Protein AF-S4RAC6-F1 (afdb_monomer)

Mean predicted aligned error: 22.54 Å

Sequence (474 aa):
MHAAAARTERPGIPGAWIRDGQSLQAQINALEKEKRIQFYSKKSELKHDLGVLEEYELKLLNDRKSEELKLQQQLNKLKTSVLLFQKELKDVAQNSEFVNKLKGTMEEVERTISLFKEQQRELYEHLMKDEKMTSQEIGALEKKIESWSQGSLSNPRITKSALAAKVPLSKTIEDDLPAEVVAFEKFLQQSGGRQGGWDDYDHQNFLKVRTRHKGNLLFIEEALNYLPGRTREDVEQHETWYKEFLDLEDEKKEAISRWKLCRERERAEKLAKQEKSSEGQEAEKKDQEEAWLQKLKQEQIQKREKINAWKAQQEKARADEEKRRQHEEEERARYRERETQRQAELRVLAREHARRKRQLKEQQRRDEELREQAEREDKACLAAQEIQRFQERDQEKVESKLLEKKAKEQEDIERDRRLAKLKQQVEVHVERDPSRLLKLTKGWLERTKHIGPSGGGPLLKIPHRAVPDWRQGL

Secondary structure (DSSP, 8-state):
-------------HHHHHHHHHHHHHHHHHHHHHHHHHHHSTT-TTTTTTHHHHHHHHHHHHHHHHHHHHHHHHHHHHHHHHHHHHHHTTS----HHHHHHHHHHHHHHHHHHHHHHHHHHHHHHHHHHHHHHHHHHHHHHHHHHHHHHHHTS--------S-------SSTTTTSS-HHHHHHHHHHHHTTTTTTT--HHHHHHHHHHHHHHTT-TTHHHHHHHHSTT--HHHHHHHHHHHHHHHHHHHHHHHHHHHHHHHHHHHHHHHHHHHHHHHHHHHHHHHHHHHHHHHHHHHHHHHHHHHHHHHHHHHHHHHHHHHHHHHHHHHHHHHHHHHHHHHHHHHHHHHHHHHHHHHHHHHHHHHHHHHHHHHHHHHHHHHHHHHHHHHHHHHHHHHHHHHHHHHHHHHHHHHHHHHHHHHHHH--------GGGGGSPPHHHHHHSS----S--------PPPPPPGGGTT-

Foldseek 3Di:
DDDPDPDDDDPDDPVVVVVVVVVVVVVVVVVVVVCCCVQVPPPDPCVVVCVVVVVVVVVVVVVVVVVVVVVVVLVVVLVVLVVVLVVLVVVDDVDPVSVVVSVVSVVVSVVSVVVVVVVVVVVVVVVVVVVVVVVVVVVVVVVVVVVVVVVVVDDCPPDPPPDPDDDPPPPVVVVLAPPLLVVLVVLQVVQVHPQSVDDPQLSVLLVVLCVVQVPDPCSLVVSCVRDPPDDSVNSVVSVVSVVVNVVSVVVRVVRVVVSVVVVVVVVVVVVVVVVVVVVVVVVVVVVVVVVVVVVVVVVVVVVVVVVVVVVVVVVVVVVVVVVVVVVVVVVVVVVVVVVVVVVVVVVVVVVVVVVVVVVVVVVVVVVVVVVVVVVVVVVVVVVVVVVVVVVVVVVVVVVVVVVVVVVVVVVVVVVVVVVVVVCVVPPDDDDDDPCVVVDDDPVRVVVPDDDDDDDPDDPPDDDDDDDDPVPPPD

Radius of gyration: 86.32 Å; Cα contacts (8 Å, |Δi|>4): 76; chains: 1; bounding box: 180×62×245 Å

InterPro domains:
  IPR039902 Coiled-coil domain-containing protein CCDC148/CCDC112 [PTHR21549] (16-472)

pLDDT: mean 78.99, std 16.53, range [31.88, 96.69]

Structure (mmCIF, N/CA/C/O backbone):
data_AF-S4RAC6-F1
#
_entry.id   AF-S4RAC6-F1
#
loop_
_atom_site.group_PDB
_atom_site.id
_atom_site.type_symbol
_atom_site.label_atom_id
_atom_site.label_alt_id
_atom_site.label_comp_id
_atom_site.label_asym_id
_atom_site.label_entity_id
_atom_site.label_seq_id
_atom_site.pdbx_PDB_ins_code
_atom_site.Cartn_x
_atom_site.Cartn_y
_atom_site.Cartn_z
_atom_site.occupancy
_atom_site.B_iso_or_equiv
_atom_site.auth_seq_id
_atom_site.auth_comp_id
_atom_site.auth_asym_id
_atom_site.auth_atom_id
_atom_site.pdbx_PDB_model_num
ATOM 1 N N . MET A 1 1 ? 21.916 31.734 -17.547 1.00 32.38 1 MET A N 1
ATOM 2 C CA . MET A 1 1 ? 22.236 32.424 -16.275 1.00 32.38 1 MET A CA 1
ATOM 3 C C . MET A 1 1 ? 21.084 32.218 -15.290 1.00 32.38 1 MET A C 1
ATOM 5 O O . MET A 1 1 ? 20.277 33.119 -15.110 1.00 32.38 1 MET A O 1
ATOM 9 N N . HIS A 1 2 ? 20.958 31.030 -14.690 1.00 31.88 2 HIS A N 1
ATOM 10 C CA . HIS A 1 2 ? 19.924 30.776 -13.681 1.00 31.88 2 HIS A CA 1
ATOM 11 C C . HIS A 1 2 ? 20.500 31.009 -12.288 1.00 31.88 2 HIS A C 1
ATOM 13 O O . HIS A 1 2 ? 21.384 30.287 -11.834 1.00 31.88 2 HIS A O 1
ATOM 19 N N . ALA A 1 3 ? 20.026 32.082 -11.659 1.00 32.25 3 ALA A N 1
ATOM 20 C CA . ALA A 1 3 ? 20.386 32.472 -10.311 1.00 32.25 3 ALA A CA 1
ATOM 21 C C . ALA A 1 3 ? 19.919 31.402 -9.315 1.00 32.25 3 ALA A C 1
ATOM 23 O O . ALA A 1 3 ? 18.722 31.217 -9.092 1.00 32.25 3 ALA A O 1
ATOM 24 N N . ALA A 1 4 ? 20.883 30.720 -8.701 1.00 39.84 4 ALA A N 1
ATOM 25 C CA . ALA A 1 4 ? 20.683 29.960 -7.481 1.00 39.84 4 ALA A CA 1
ATOM 26 C C . ALA A 1 4 ? 20.386 30.950 -6.344 1.00 39.84 4 ALA A C 1
ATOM 28 O O . ALA A 1 4 ? 21.288 31.457 -5.680 1.00 39.84 4 ALA A O 1
ATOM 29 N N . ALA A 1 5 ? 19.110 31.281 -6.154 1.00 36.28 5 ALA A N 1
ATOM 30 C CA . ALA A 1 5 ? 18.666 32.022 -4.986 1.00 36.28 5 ALA A CA 1
ATOM 31 C C . ALA A 1 5 ? 18.610 31.055 -3.799 1.00 36.28 5 ALA A C 1
ATOM 33 O O . ALA A 1 5 ? 17.674 30.265 -3.668 1.00 36.28 5 ALA A O 1
ATOM 34 N N . ALA A 1 6 ? 19.632 31.120 -2.946 1.00 42.38 6 ALA A N 1
ATOM 35 C CA . ALA A 1 6 ? 19.625 30.525 -1.620 1.00 42.38 6 ALA A CA 1
ATOM 36 C C . ALA A 1 6 ? 18.396 31.039 -0.848 1.00 42.38 6 ALA A C 1
ATOM 38 O O . ALA A 1 6 ? 18.357 32.191 -0.405 1.00 42.38 6 ALA A O 1
ATOM 39 N N . ARG A 1 7 ? 17.355 30.206 -0.732 1.00 41.22 7 ARG A N 1
ATOM 40 C CA . ARG A 1 7 ? 16.173 30.515 0.076 1.00 41.22 7 ARG A CA 1
ATOM 41 C C . ARG A 1 7 ? 16.534 30.278 1.532 1.00 41.22 7 ARG A C 1
ATOM 43 O O . ARG A 1 7 ? 16.574 29.154 2.011 1.00 41.22 7 ARG A O 1
ATOM 50 N N . THR A 1 8 ? 16.840 31.379 2.197 1.00 40.28 8 THR A N 1
ATOM 51 C CA . THR A 1 8 ? 16.952 31.479 3.645 1.00 40.28 8 THR A CA 1
ATOM 52 C C . THR A 1 8 ? 15.638 31.043 4.293 1.00 40.28 8 THR A C 1
ATOM 54 O O . THR A 1 8 ? 14.562 31.536 3.946 1.00 40.28 8 THR A O 1
ATOM 57 N N . GLU A 1 9 ? 15.737 30.099 5.226 1.00 42.00 9 GLU A N 1
ATOM 58 C CA . GLU A 1 9 ? 14.638 29.593 6.043 1.00 42.00 9 GLU A CA 1
ATOM 59 C C . GLU A 1 9 ? 14.026 30.737 6.870 1.00 42.00 9 GLU A C 1
ATOM 61 O O . GLU A 1 9 ? 14.510 31.096 7.941 1.00 42.00 9 GLU A O 1
ATOM 66 N N . ARG A 1 10 ? 12.948 31.347 6.367 1.00 46.34 10 ARG A N 1
ATOM 67 C CA . ARG A 1 10 ? 12.004 32.088 7.214 1.00 46.34 10 ARG A CA 1
ATOM 68 C C . ARG A 1 10 ? 10.893 31.130 7.642 1.00 46.34 10 ARG A C 1
ATOM 70 O O . ARG A 1 10 ? 10.420 30.371 6.795 1.00 46.34 10 ARG A O 1
ATOM 77 N N . PRO A 1 11 ? 10.417 31.182 8.901 1.00 46.47 11 PRO A N 1
ATOM 78 C CA . PRO A 1 11 ? 9.271 30.390 9.335 1.00 46.47 11 PRO A CA 1
ATOM 79 C C . PRO A 1 11 ? 8.044 30.835 8.528 1.00 46.47 11 PRO A C 1
ATOM 81 O O . PRO A 1 11 ? 7.488 31.913 8.735 1.00 46.47 11 PRO A O 1
ATOM 84 N N . GLY A 1 12 ? 7.698 30.045 7.511 1.00 52.69 12 GLY A N 1
ATOM 85 C CA . GLY A 1 12 ? 6.714 30.416 6.504 1.00 52.69 12 GLY A CA 1
ATOM 86 C C . GLY A 1 12 ? 5.296 30.396 7.065 1.00 52.69 12 GLY A C 1
ATOM 87 O O . GLY A 1 12 ? 4.827 29.378 7.569 1.00 52.69 12 GLY A O 1
ATOM 88 N N . ILE A 1 13 ? 4.606 31.528 6.932 1.00 61.72 13 ILE A N 1
ATOM 89 C CA . ILE A 1 13 ? 3.171 31.687 7.184 1.00 61.72 13 ILE A CA 1
ATOM 90 C C . ILE A 1 13 ? 2.417 30.615 6.368 1.00 61.72 13 ILE A C 1
ATOM 92 O O . ILE A 1 13 ? 2.674 30.516 5.166 1.00 61.72 13 ILE A O 1
ATOM 96 N N . PRO A 1 14 ? 1.470 29.843 6.942 1.00 66.31 14 PRO A N 1
ATOM 97 C CA . PRO A 1 14 ? 0.776 28.745 6.249 1.00 66.31 14 PRO A CA 1
ATOM 98 C C . PRO A 1 14 ? 0.202 29.111 4.868 1.00 66.31 14 PRO A C 1
ATOM 100 O O . PRO A 1 14 ? 0.219 28.302 3.946 1.00 66.31 14 PRO A O 1
ATOM 103 N N . GLY A 1 15 ? -0.241 30.359 4.688 1.00 71.94 15 GLY A N 1
ATOM 104 C CA . GLY A 1 15 ? -0.751 30.856 3.408 1.00 71.94 15 GLY A CA 1
ATOM 105 C C . GLY A 1 15 ? 0.294 30.995 2.291 1.00 71.94 15 GLY A C 1
ATOM 106 O O . GLY A 1 15 ? -0.082 30.980 1.124 1.00 71.94 15 GLY A O 1
ATOM 107 N N . ALA A 1 16 ? 1.587 31.123 2.608 1.00 81.25 16 ALA A N 1
ATOM 108 C CA . ALA A 1 16 ? 2.653 31.145 1.603 1.00 81.25 16 ALA A CA 1
ATOM 109 C C . ALA A 1 16 ? 2.866 29.750 0.997 1.00 81.25 16 ALA A C 1
ATOM 111 O O . ALA A 1 16 ? 2.843 29.609 -0.219 1.00 81.25 16 ALA A O 1
ATOM 112 N N . TRP A 1 17 ? 2.932 28.719 1.842 1.00 80.75 17 TRP A N 1
ATOM 113 C CA . TRP A 1 17 ? 3.063 27.323 1.415 1.00 80.75 17 TRP A CA 1
ATOM 114 C C . TRP A 1 17 ? 1.894 26.850 0.552 1.00 80.75 17 TRP A C 1
ATOM 116 O O . TRP A 1 17 ? 2.095 26.140 -0.428 1.00 80.75 17 TRP A O 1
ATOM 126 N N . ILE A 1 18 ? 0.671 27.273 0.882 1.00 83.06 18 ILE A N 1
ATOM 127 C CA . ILE A 1 18 ? -0.518 26.937 0.088 1.00 83.06 18 ILE A CA 1
ATOM 128 C C . ILE A 1 18 ? -0.432 27.563 -1.310 1.00 83.06 18 ILE A C 1
ATOM 130 O O . ILE A 1 18 ? -0.722 26.888 -2.295 1.00 83.06 18 ILE A O 1
ATOM 134 N N . ARG A 1 19 ? -0.008 28.830 -1.414 1.00 87.88 19 ARG A N 1
ATOM 135 C CA . ARG A 1 19 ? 0.177 29.495 -2.714 1.00 87.88 19 ARG A CA 1
ATOM 136 C C . ARG A 1 19 ? 1.290 28.851 -3.534 1.00 87.88 19 ARG A C 1
ATOM 138 O O . ARG A 1 19 ? 1.103 28.632 -4.727 1.00 87.88 19 ARG A O 1
ATOM 145 N N . ASP A 1 20 ? 2.408 28.512 -2.901 1.00 88.44 20 ASP A N 1
ATOM 146 C CA . ASP A 1 20 ? 3.524 27.838 -3.568 1.00 88.44 20 ASP A CA 1
ATOM 147 C C . ASP A 1 20 ? 3.104 26.448 -4.067 1.00 88.44 20 ASP A C 1
ATOM 149 O O . ASP A 1 20 ? 3.355 26.108 -5.221 1.00 88.44 20 ASP A O 1
ATOM 153 N N . GLY A 1 21 ? 2.366 25.685 -3.255 1.00 87.25 21 GLY A N 1
ATOM 154 C CA . GLY A 1 21 ? 1.795 24.400 -3.661 1.00 87.25 21 GLY A CA 1
ATOM 155 C C . GLY A 1 21 ? 0.816 24.524 -4.834 1.00 87.25 21 GLY A C 1
ATOM 156 O O . GLY A 1 21 ? 0.880 23.737 -5.774 1.00 87.25 21 GLY A O 1
ATOM 157 N N . GLN A 1 22 ? -0.049 25.543 -4.834 1.00 89.44 22 GLN A N 1
ATOM 158 C CA . GLN A 1 22 ? -0.952 25.823 -5.960 1.00 89.44 22 GLN A CA 1
ATOM 159 C C . GLN A 1 22 ? -0.189 26.197 -7.238 1.00 89.44 22 GLN A C 1
ATOM 161 O O . GLN A 1 22 ? -0.560 25.752 -8.323 1.00 89.44 22 GLN A O 1
ATOM 166 N N . SER A 1 23 ? 0.885 26.980 -7.112 1.00 93.00 23 SER A N 1
ATOM 167 C CA . SER A 1 23 ? 1.763 27.341 -8.229 1.00 93.00 23 SER A CA 1
ATOM 168 C C . SER A 1 23 ? 2.445 26.107 -8.828 1.00 93.00 23 SER A C 1
ATOM 170 O O . SER A 1 23 ? 2.377 25.888 -10.037 1.00 93.00 23 SER A O 1
ATOM 172 N N . LEU A 1 24 ? 3.021 25.247 -7.982 1.00 88.81 24 LEU A N 1
ATOM 173 C CA . LEU A 1 24 ? 3.638 23.987 -8.406 1.00 88.81 24 LEU A CA 1
ATOM 174 C C . LEU A 1 24 ? 2.619 23.052 -9.063 1.00 88.81 24 LEU A C 1
ATOM 176 O O . LEU A 1 24 ? 2.895 22.480 -10.113 1.00 88.81 24 LEU A O 1
ATOM 180 N N . GLN A 1 25 ? 1.407 22.950 -8.512 1.00 90.44 25 GLN A N 1
ATOM 181 C CA . GLN A 1 25 ? 0.343 22.155 -9.121 1.00 90.44 25 GLN A CA 1
ATOM 182 C C . GLN A 1 25 ? -0.047 22.685 -10.507 1.00 90.44 25 GLN A C 1
ATOM 184 O O . GLN A 1 25 ? -0.271 21.901 -11.430 1.00 90.44 25 GLN A O 1
ATOM 189 N N . ALA A 1 26 ? -0.116 24.007 -10.678 1.00 92.94 26 ALA A N 1
ATOM 190 C CA . ALA A 1 26 ? -0.383 24.616 -11.977 1.00 92.94 26 ALA A CA 1
ATOM 191 C C . ALA A 1 26 ? 0.740 24.320 -12.986 1.00 92.94 26 ALA A C 1
ATOM 193 O O . ALA A 1 26 ? 0.444 24.007 -14.140 1.00 92.94 26 ALA A O 1
ATOM 194 N N . GLN A 1 27 ? 2.005 24.352 -12.552 1.00 92.00 27 GLN A N 1
ATOM 195 C CA . GLN A 1 27 ? 3.156 23.978 -13.381 1.00 92.00 27 GLN A CA 1
ATOM 196 C C . GLN A 1 27 ? 3.109 22.503 -13.794 1.00 92.00 27 GLN A C 1
ATOM 198 O O . GLN A 1 27 ? 3.243 22.205 -14.979 1.00 92.00 27 GLN A O 1
ATOM 203 N N . ILE A 1 28 ? 2.835 21.591 -12.855 1.00 88.62 28 ILE A N 1
ATOM 204 C CA . ILE A 1 28 ? 2.665 20.158 -13.142 1.00 88.62 28 ILE A CA 1
ATOM 205 C C . ILE A 1 28 ? 1.566 19.957 -14.189 1.00 88.62 28 ILE A C 1
ATOM 207 O O . ILE A 1 28 ? 1.780 19.274 -15.187 1.00 88.62 28 ILE A O 1
ATOM 211 N N . ASN A 1 29 ? 0.411 20.601 -14.015 1.00 90.62 29 ASN A N 1
ATOM 212 C CA . ASN A 1 29 ? -0.703 20.479 -14.955 1.00 90.62 29 ASN A CA 1
ATOM 213 C C . ASN A 1 29 ? -0.354 21.026 -16.352 1.00 90.62 29 ASN A C 1
ATOM 215 O O . ASN A 1 29 ? -0.792 20.467 -17.360 1.00 90.62 29 ASN A O 1
ATOM 219 N N . ALA A 1 30 ? 0.418 22.115 -16.429 1.00 92.88 30 ALA A N 1
ATOM 220 C CA . ALA A 1 30 ? 0.880 22.680 -17.694 1.00 92.88 30 ALA A CA 1
ATOM 221 C C . ALA A 1 30 ? 1.829 21.717 -18.425 1.00 92.88 30 ALA A C 1
ATOM 223 O O . ALA A 1 30 ? 1.598 21.423 -19.599 1.00 92.88 30 ALA A O 1
ATOM 224 N N . LEU A 1 31 ? 2.816 21.159 -17.716 1.00 87.88 31 LEU A N 1
ATOM 225 C CA . LEU A 1 31 ? 3.757 20.171 -18.255 1.00 87.88 31 LEU A CA 1
ATOM 226 C C . LEU A 1 31 ? 3.046 18.879 -18.680 1.00 87.88 31 LEU A C 1
ATOM 228 O O . LEU A 1 31 ? 3.292 18.358 -19.766 1.00 87.88 31 LEU A O 1
ATOM 232 N N . GLU A 1 32 ? 2.103 18.378 -17.874 1.00 85.88 32 GLU A N 1
ATOM 233 C CA . GLU A 1 32 ? 1.294 17.205 -18.227 1.00 85.88 32 GLU A CA 1
ATOM 234 C C . GLU A 1 32 ? 0.464 17.455 -19.500 1.00 85.88 32 GLU A C 1
ATOM 236 O O . GLU A 1 32 ? 0.325 16.557 -20.337 1.00 85.88 32 GLU A O 1
ATOM 241 N N . LYS A 1 33 ? -0.072 18.671 -19.680 1.00 87.69 33 LYS A N 1
ATOM 242 C CA . LYS A 1 33 ? -0.824 19.056 -20.881 1.00 87.69 33 LYS A CA 1
ATOM 243 C C . LYS A 1 33 ? 0.077 19.164 -22.110 1.00 87.69 33 LYS A C 1
ATOM 245 O O . LYS A 1 33 ? -0.286 18.634 -23.158 1.00 87.69 33 LYS A O 1
ATOM 250 N N . GLU A 1 34 ? 1.225 19.825 -21.993 1.00 86.62 34 GLU A N 1
ATOM 251 C CA . GLU A 1 34 ? 2.203 19.953 -23.078 1.00 86.62 34 GLU A CA 1
ATOM 252 C C . GLU A 1 34 ? 2.683 18.578 -23.544 1.00 86.62 34 GLU A C 1
ATOM 254 O O . GLU A 1 34 ? 2.586 18.256 -24.728 1.00 86.62 34 GLU A O 1
ATOM 259 N N . LYS A 1 35 ? 3.058 17.715 -22.597 1.00 83.69 35 LYS A N 1
ATOM 260 C CA . LYS A 1 35 ? 3.427 16.326 -22.868 1.00 83.69 35 LYS A CA 1
ATOM 261 C C . LYS A 1 35 ? 2.323 15.571 -23.614 1.00 83.69 35 LYS A C 1
ATOM 263 O O . LYS A 1 35 ? 2.594 14.919 -24.619 1.00 83.69 35 LYS A O 1
ATOM 268 N N . ARG A 1 36 ? 1.063 15.667 -23.161 1.00 81.56 36 ARG A N 1
ATOM 269 C CA . ARG A 1 36 ? -0.080 15.018 -23.837 1.00 81.56 36 ARG A CA 1
ATOM 270 C C . ARG A 1 36 ? -0.230 15.477 -25.287 1.00 81.56 36 ARG A C 1
ATOM 272 O O . ARG A 1 36 ? -0.521 14.661 -26.156 1.00 81.56 36 ARG A O 1
ATOM 279 N N . ILE A 1 37 ? -0.027 16.765 -25.548 1.00 81.94 37 ILE A N 1
ATOM 280 C CA . ILE A 1 37 ? -0.120 17.335 -26.895 1.00 81.94 37 ILE A CA 1
ATOM 281 C C . ILE A 1 37 ? 1.042 16.854 -27.773 1.00 81.94 37 ILE A C 1
ATOM 283 O O . ILE A 1 37 ? 0.803 16.463 -28.914 1.00 81.94 37 ILE A O 1
ATOM 287 N N . GLN A 1 38 ? 2.272 16.857 -27.256 1.00 75.81 38 GLN A N 1
ATOM 288 C CA . GLN A 1 38 ? 3.459 16.517 -28.043 1.00 75.81 38 GLN A CA 1
ATOM 289 C C . GLN A 1 38 ? 3.570 15.016 -28.344 1.00 75.81 38 GLN A C 1
ATOM 291 O O . GLN A 1 38 ? 3.794 14.643 -29.493 1.00 75.81 38 GLN A O 1
ATOM 296 N N . PHE A 1 39 ? 3.352 14.149 -27.352 1.00 68.19 39 PHE A N 1
ATOM 297 C CA . PHE A 1 39 ? 3.597 12.709 -27.500 1.00 68.19 39 PHE A CA 1
ATOM 298 C C . PHE A 1 39 ? 2.372 11.912 -27.963 1.00 68.19 39 PHE A C 1
ATOM 300 O O . PHE A 1 39 ? 2.517 10.929 -28.684 1.00 68.19 39 PHE A O 1
ATOM 307 N N . TYR A 1 40 ? 1.158 12.350 -27.611 1.00 69.25 40 TYR A N 1
ATOM 308 C CA . TYR A 1 40 ? -0.063 11.552 -27.798 1.00 69.25 40 TYR A CA 1
ATOM 309 C C . TYR A 1 40 ? -1.032 12.127 -28.843 1.00 69.25 40 TYR A C 1
ATOM 311 O O . TYR A 1 40 ? -2.178 11.675 -28.956 1.00 69.25 40 TYR A O 1
ATOM 319 N N . SER A 1 41 ? -0.608 13.118 -29.637 1.00 69.44 41 SER A N 1
ATOM 320 C CA . SER A 1 41 ? -1.416 13.572 -30.773 1.00 69.44 41 SER A CA 1
ATOM 321 C C . SER A 1 41 ? -1.480 12.493 -31.865 1.00 69.44 41 SER A C 1
ATOM 323 O O . SER A 1 41 ? -0.505 11.797 -32.142 1.00 69.44 41 SER A O 1
ATOM 325 N N . LYS A 1 42 ? -2.638 12.367 -32.535 1.00 57.78 42 LYS A N 1
ATOM 326 C CA . LYS A 1 42 ? -2.921 11.347 -33.573 1.00 57.78 42 LYS A CA 1
ATOM 327 C C . LYS A 1 42 ? -1.975 11.369 -34.795 1.00 57.78 42 LYS A C 1
ATOM 329 O O . LYS A 1 42 ? -2.159 10.553 -35.689 1.00 57.78 42 LYS A O 1
ATOM 334 N N . LYS A 1 43 ? -1.019 12.303 -34.861 1.00 58.72 43 LYS A N 1
ATOM 335 C CA . LYS A 1 43 ? -0.084 12.506 -35.980 1.00 58.72 43 LYS A CA 1
ATOM 336 C C . LYS A 1 43 ? 1.328 11.949 -35.733 1.00 58.72 43 LYS A C 1
ATOM 338 O O . LYS A 1 43 ? 2.161 12.075 -36.618 1.00 58.72 43 LYS A O 1
ATOM 343 N N . SER A 1 44 ? 1.617 11.385 -34.558 1.00 60.91 44 SER A N 1
ATOM 344 C CA . SER A 1 44 ? 2.958 10.871 -34.246 1.00 60.91 44 SER A CA 1
ATOM 345 C C . SER A 1 44 ? 3.185 9.484 -34.860 1.00 60.91 44 SER A C 1
ATOM 347 O O . SER A 1 44 ? 2.549 8.511 -34.454 1.00 60.91 44 SER A O 1
ATOM 349 N N . GLU A 1 45 ? 4.107 9.389 -35.821 1.00 62.34 45 GLU A N 1
ATOM 350 C CA . GLU A 1 45 ? 4.577 8.126 -36.420 1.00 62.34 45 GLU A CA 1
ATOM 351 C C . GLU A 1 45 ? 5.369 7.255 -35.420 1.00 62.34 45 GLU A C 1
ATOM 353 O O . GLU A 1 45 ? 5.547 6.063 -35.640 1.00 62.34 45 GLU A O 1
ATOM 358 N N . LEU A 1 46 ? 5.766 7.822 -34.272 1.00 66.38 46 LEU A N 1
ATOM 359 C CA . LEU A 1 46 ? 6.597 7.189 -33.236 1.00 66.38 46 LEU A CA 1
ATOM 360 C C . LEU A 1 46 ? 5.794 6.397 -32.192 1.00 66.38 46 LEU A C 1
ATOM 362 O O . LEU A 1 46 ? 6.328 5.991 -31.165 1.00 66.38 46 LEU A O 1
ATOM 366 N N . LYS A 1 47 ? 4.493 6.183 -32.407 1.00 68.12 47 LYS A N 1
ATOM 367 C CA . LYS A 1 47 ? 3.597 5.595 -31.396 1.00 68.12 47 LYS A CA 1
ATOM 368 C C . LYS A 1 47 ? 4.045 4.211 -30.895 1.00 68.12 47 LYS A C 1
ATOM 370 O O . LYS A 1 47 ? 3.770 3.875 -29.749 1.00 68.12 47 LYS A O 1
ATOM 375 N N . HIS A 1 48 ? 4.716 3.418 -31.733 1.00 66.25 48 HIS A N 1
ATOM 376 C CA . HIS A 1 48 ? 5.250 2.112 -31.332 1.00 66.25 48 HIS A CA 1
ATOM 377 C C . HIS A 1 48 ? 6.470 2.241 -30.403 1.00 66.25 48 HIS A C 1
ATOM 379 O O . HIS A 1 48 ? 6.537 1.545 -29.393 1.00 66.25 48 HIS A O 1
ATOM 385 N N . ASP A 1 49 ? 7.362 3.196 -30.677 1.00 67.62 49 ASP A N 1
ATOM 386 C CA . ASP A 1 49 ? 8.581 3.444 -29.893 1.00 67.62 49 ASP A CA 1
ATOM 387 C C . ASP A 1 49 ? 8.293 4.159 -28.558 1.00 67.62 49 ASP A C 1
ATOM 389 O O . ASP A 1 49 ? 9.069 4.070 -27.607 1.00 67.62 49 ASP A O 1
ATOM 393 N N . LEU A 1 50 ? 7.146 4.841 -28.454 1.00 73.19 50 LEU A N 1
ATOM 394 C CA . LEU A 1 50 ? 6.698 5.527 -27.237 1.00 73.19 50 LEU A CA 1
ATOM 395 C C . LEU A 1 50 ? 6.110 4.585 -26.168 1.00 73.19 50 LEU A C 1
ATOM 397 O O . LEU A 1 50 ? 5.943 5.015 -25.029 1.00 73.19 50 LEU A O 1
ATOM 401 N N . GLY A 1 51 ? 5.844 3.309 -26.476 1.00 76.31 51 GLY A N 1
ATOM 402 C CA . GLY A 1 51 ? 5.218 2.368 -25.532 1.00 76.31 51 GLY A CA 1
ATOM 403 C C . GLY A 1 51 ? 6.009 2.168 -24.231 1.00 76.31 51 GLY A C 1
ATOM 404 O O . GLY A 1 51 ? 5.430 2.151 -23.147 1.00 76.31 51 GLY A O 1
ATOM 405 N N . VAL A 1 52 ? 7.342 2.126 -24.308 1.00 81.56 52 VAL A N 1
ATOM 406 C CA . VAL A 1 52 ? 8.213 2.014 -23.120 1.00 81.56 52 VAL A CA 1
ATOM 407 C C . VAL A 1 52 ? 8.102 3.257 -22.225 1.00 81.56 52 VAL A C 1
ATOM 409 O O . VAL A 1 52 ? 8.134 3.159 -20.997 1.00 81.56 52 VAL A O 1
ATOM 412 N N . LEU A 1 53 ? 7.925 4.437 -22.827 1.00 80.56 53 LEU A N 1
ATOM 413 C CA . LEU A 1 53 ? 7.714 5.684 -22.091 1.00 80.56 53 LEU A CA 1
ATOM 414 C C . LEU A 1 53 ? 6.319 5.738 -21.454 1.00 80.56 53 LEU A C 1
ATOM 416 O O . LEU A 1 53 ? 6.195 6.2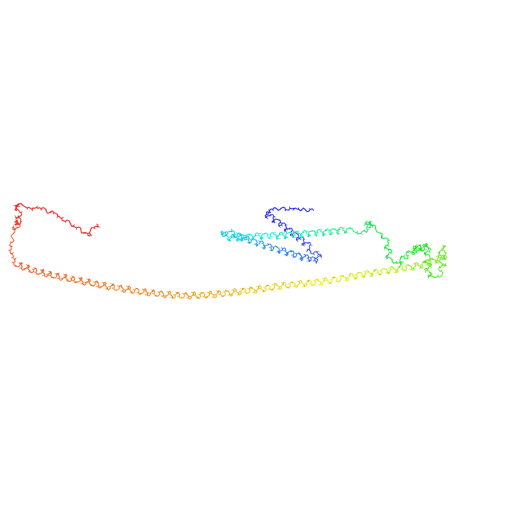38 -20.338 1.00 80.56 53 LEU A O 1
ATOM 420 N N . GLU A 1 54 ? 5.291 5.190 -22.108 1.00 81.12 54 GLU A N 1
ATOM 421 C CA . GLU A 1 54 ? 3.941 5.059 -21.538 1.00 81.12 54 GLU A CA 1
ATOM 422 C C . GLU A 1 54 ? 3.930 4.140 -20.305 1.00 81.12 54 GLU A C 1
ATOM 424 O O . GLU A 1 54 ? 3.328 4.471 -19.279 1.00 81.12 54 GLU A O 1
ATOM 429 N N . GLU A 1 55 ? 4.633 3.005 -20.369 1.00 86.69 55 GLU A N 1
ATOM 430 C CA . GLU A 1 55 ? 4.785 2.083 -19.237 1.00 86.69 55 GLU A CA 1
ATOM 431 C C . GLU A 1 55 ? 5.528 2.737 -18.066 1.00 86.69 55 GLU A C 1
ATOM 433 O O . GLU A 1 55 ? 5.103 2.629 -16.908 1.00 86.69 55 GLU A O 1
ATOM 438 N N . TYR A 1 56 ? 6.611 3.463 -18.359 1.00 86.12 56 TYR A N 1
ATOM 439 C CA . TYR A 1 56 ? 7.363 4.205 -17.350 1.00 86.12 56 TYR A CA 1
ATOM 440 C C . TYR A 1 56 ? 6.536 5.347 -16.738 1.00 86.12 56 TYR A C 1
ATOM 442 O O . TYR A 1 56 ? 6.544 5.536 -15.521 1.00 86.12 56 TYR A O 1
ATOM 450 N N . GLU A 1 57 ? 5.743 6.059 -17.541 1.00 84.38 57 GLU A N 1
ATOM 451 C CA . GLU A 1 57 ? 4.800 7.071 -17.057 1.00 84.38 57 GLU A CA 1
ATOM 452 C C . GLU A 1 57 ? 3.756 6.466 -16.115 1.00 84.38 57 GLU A C 1
ATOM 454 O O . GLU A 1 57 ? 3.495 7.011 -15.039 1.00 84.38 57 GLU A O 1
ATOM 459 N N . LEU A 1 58 ? 3.155 5.339 -16.501 1.00 88.25 58 LEU A N 1
ATOM 460 C CA . LEU A 1 58 ? 2.157 4.666 -15.677 1.00 88.25 58 LEU A CA 1
ATOM 461 C C . LEU A 1 58 ? 2.756 4.238 -14.333 1.00 88.25 58 LEU A C 1
ATOM 463 O O . LEU A 1 58 ? 2.097 4.364 -13.295 1.00 88.25 58 LEU A O 1
ATOM 467 N N . LYS A 1 59 ? 4.012 3.780 -14.342 1.00 92.44 59 LYS A N 1
ATOM 468 C CA . LYS A 1 59 ? 4.767 3.477 -13.127 1.00 92.44 59 LYS A CA 1
ATOM 469 C C . LYS A 1 59 ? 4.928 4.722 -12.249 1.00 92.44 59 LYS A C 1
ATOM 471 O O . LYS A 1 59 ? 4.494 4.682 -11.102 1.00 92.44 59 LYS A O 1
ATOM 476 N N . LEU A 1 60 ? 5.428 5.838 -12.786 1.00 88.44 60 LEU A N 1
ATOM 477 C CA . LEU A 1 60 ? 5.603 7.088 -12.028 1.00 88.44 60 LEU A CA 1
ATOM 478 C C . LEU A 1 60 ? 4.281 7.633 -11.460 1.00 88.44 60 LEU A C 1
ATOM 480 O O . LEU A 1 60 ? 4.233 8.121 -10.330 1.00 88.44 60 LEU A O 1
ATOM 484 N N . LEU A 1 61 ? 3.180 7.524 -12.210 1.00 89.25 61 LEU A N 1
ATOM 485 C CA . LEU A 1 61 ? 1.849 7.911 -11.731 1.00 89.25 61 LEU A CA 1
ATOM 486 C C . LEU A 1 61 ? 1.372 7.033 -10.569 1.00 89.25 61 LEU A C 1
ATOM 488 O O . LEU A 1 61 ? 0.765 7.544 -9.623 1.00 89.25 61 LEU A O 1
ATOM 492 N N . ASN A 1 62 ? 1.616 5.724 -10.642 1.00 92.19 62 ASN A N 1
ATOM 493 C CA . ASN A 1 62 ? 1.291 4.799 -9.560 1.00 92.19 62 ASN A CA 1
ATOM 494 C C . ASN A 1 62 ? 2.172 5.043 -8.331 1.00 92.19 62 ASN A C 1
ATOM 496 O O . ASN A 1 62 ? 1.647 5.055 -7.216 1.00 92.19 62 ASN A O 1
ATOM 500 N N . ASP A 1 63 ? 3.463 5.308 -8.531 1.00 90.19 63 ASP A N 1
ATOM 501 C CA . ASP A 1 63 ? 4.406 5.631 -7.463 1.00 90.19 63 ASP A CA 1
ATOM 502 C C . ASP A 1 63 ? 3.956 6.907 -6.732 1.00 90.19 63 ASP A C 1
ATOM 504 O O . ASP A 1 63 ? 3.719 6.843 -5.522 1.00 90.19 63 ASP A O 1
ATOM 508 N N . ARG A 1 64 ? 3.648 7.994 -7.463 1.00 89.75 64 ARG A N 1
ATOM 509 C CA . ARG A 1 64 ? 3.104 9.254 -6.909 1.00 89.75 64 ARG A CA 1
ATOM 510 C C . ARG A 1 64 ? 1.833 9.036 -6.081 1.00 89.75 64 ARG A C 1
ATOM 512 O O . ARG A 1 64 ? 1.718 9.548 -4.971 1.00 89.75 64 ARG A O 1
ATOM 519 N N . LYS A 1 65 ? 0.877 8.249 -6.592 1.00 91.12 65 LYS A N 1
ATOM 520 C CA . LYS A 1 65 ? -0.359 7.912 -5.854 1.00 91.12 65 LYS A CA 1
ATOM 521 C C . LYS A 1 65 ? -0.072 7.099 -4.592 1.00 91.12 65 LYS A C 1
ATOM 523 O O . LYS A 1 65 ? -0.721 7.292 -3.564 1.00 91.12 65 LYS A O 1
ATOM 528 N N . SER A 1 66 ? 0.873 6.163 -4.667 1.00 92.25 66 SER A N 1
ATOM 529 C CA . SER A 1 66 ? 1.252 5.334 -3.523 1.00 92.25 66 SER A CA 1
ATOM 530 C C . SER A 1 66 ? 1.916 6.164 -2.423 1.00 92.25 66 SER A C 1
ATOM 532 O O . SER A 1 66 ? 1.654 5.935 -1.242 1.00 92.25 66 SER A O 1
ATOM 534 N N . GLU A 1 67 ? 2.734 7.146 -2.801 1.00 90.38 67 GLU A N 1
ATOM 535 C CA . GLU A 1 67 ? 3.367 8.089 -1.883 1.00 90.38 67 GLU A CA 1
ATOM 536 C C . GLU A 1 67 ? 2.342 9.011 -1.234 1.00 90.38 67 GLU A C 1
ATOM 538 O O . GLU A 1 67 ? 2.333 9.126 -0.010 1.00 90.38 67 GLU A O 1
ATOM 543 N N . GLU A 1 68 ? 1.412 9.575 -2.009 1.00 90.75 68 GLU A N 1
ATOM 544 C CA . GLU A 1 68 ? 0.316 10.390 -1.477 1.00 90.75 68 GLU A CA 1
ATOM 545 C C . GLU A 1 68 ? -0.476 9.630 -0.402 1.00 90.75 68 GLU A C 1
ATOM 547 O O . GLU A 1 68 ? -0.705 10.142 0.698 1.00 90.75 68 GLU A O 1
ATOM 552 N N . LEU A 1 69 ? -0.832 8.371 -0.676 1.00 93.44 69 LEU A N 1
ATOM 553 C CA . LEU A 1 69 ? -1.546 7.532 0.282 1.00 93.44 69 LEU A CA 1
ATOM 554 C C . LEU A 1 69 ? -0.712 7.259 1.545 1.00 93.44 69 LEU A C 1
ATOM 556 O O . LEU A 1 69 ? -1.240 7.332 2.657 1.00 93.44 69 LEU A O 1
ATOM 560 N N . LYS A 1 70 ? 0.586 6.959 1.401 1.00 91.25 70 LYS A N 1
ATOM 561 C CA . LYS A 1 70 ? 1.497 6.741 2.540 1.00 91.25 70 LYS A CA 1
ATOM 562 C C . LYS A 1 70 ? 1.616 7.997 3.404 1.00 91.25 70 LYS A C 1
ATOM 564 O O . LYS A 1 70 ? 1.511 7.894 4.627 1.00 91.25 70 LYS A O 1
ATOM 569 N N . LEU A 1 71 ? 1.759 9.170 2.785 1.00 91.25 71 LEU A N 1
ATOM 570 C CA . LEU A 1 71 ? 1.820 10.460 3.473 1.00 91.25 71 LEU A CA 1
ATOM 571 C C . LEU A 1 71 ? 0.536 10.740 4.246 1.00 91.25 71 LEU A C 1
ATOM 573 O O . LEU A 1 71 ? 0.588 11.054 5.435 1.00 91.25 71 LEU A O 1
ATOM 577 N N . GLN A 1 72 ? -0.624 10.558 3.612 1.00 92.19 72 GLN A N 1
ATOM 578 C CA . GLN A 1 72 ? -1.917 10.715 4.278 1.00 92.19 72 GLN A CA 1
ATOM 579 C C . GLN A 1 72 ? -2.050 9.771 5.480 1.00 92.19 72 GLN A C 1
ATOM 581 O O . GLN A 1 72 ? -2.501 10.186 6.548 1.00 92.19 72 GLN A O 1
ATOM 586 N N . GLN A 1 73 ? -1.629 8.511 5.348 1.00 91.81 73 GLN A N 1
ATOM 587 C CA . GLN A 1 73 ? -1.656 7.546 6.449 1.00 91.81 73 GLN A CA 1
ATOM 588 C C . GLN A 1 73 ? -0.718 7.940 7.599 1.00 91.81 73 GLN A C 1
ATOM 590 O O . GLN A 1 73 ? -1.126 7.866 8.759 1.00 91.81 73 GLN A O 1
ATOM 595 N N . GLN A 1 74 ? 0.514 8.366 7.307 1.00 90.25 74 GLN A N 1
ATOM 596 C CA . GLN A 1 74 ? 1.474 8.815 8.321 1.00 90.25 74 GLN A CA 1
ATOM 597 C C . GLN A 1 74 ? 0.983 10.078 9.045 1.00 90.25 74 GLN A C 1
ATOM 599 O O . GLN A 1 74 ? 0.989 10.118 10.276 1.00 90.25 74 GLN A O 1
ATOM 604 N N . LEU A 1 75 ? 0.473 11.066 8.304 1.00 92.69 75 LEU A N 1
ATOM 605 C CA . LEU A 1 75 ? -0.088 12.298 8.866 1.00 92.69 75 LEU A CA 1
ATOM 606 C C . LEU A 1 75 ? -1.329 12.027 9.722 1.00 92.69 75 LEU A C 1
ATOM 608 O O . LEU A 1 75 ? -1.465 12.606 10.799 1.00 92.69 75 LEU A O 1
ATOM 612 N N . ASN A 1 76 ? -2.210 11.118 9.296 1.00 92.12 76 ASN A N 1
ATOM 613 C CA . ASN A 1 76 ? -3.376 10.728 10.088 1.00 92.12 76 ASN A CA 1
ATOM 614 C C . ASN A 1 76 ? -2.978 10.013 11.381 1.00 92.12 76 ASN A C 1
ATOM 616 O O . ASN A 1 76 ? -3.541 10.316 12.431 1.00 92.12 76 ASN A O 1
ATOM 620 N N . LYS A 1 77 ? -1.988 9.111 11.338 1.00 90.56 77 LYS A N 1
ATOM 621 C CA . LYS A 1 77 ? -1.452 8.464 12.548 1.00 90.56 77 LYS A CA 1
ATOM 622 C C . LYS A 1 77 ? -0.897 9.498 13.522 1.00 90.56 77 LYS A C 1
ATOM 624 O O . LYS A 1 77 ? -1.276 9.491 14.687 1.00 90.56 77 LYS A O 1
ATOM 629 N N . LEU A 1 78 ? -0.074 10.423 13.031 1.00 91.62 78 LEU A N 1
ATOM 630 C CA . LEU A 1 78 ? 0.518 11.490 13.836 1.00 91.62 78 LEU A CA 1
ATOM 631 C C . LEU A 1 78 ? -0.558 12.401 14.437 1.00 91.62 78 LEU A C 1
ATOM 633 O O . LEU A 1 78 ? -0.528 12.680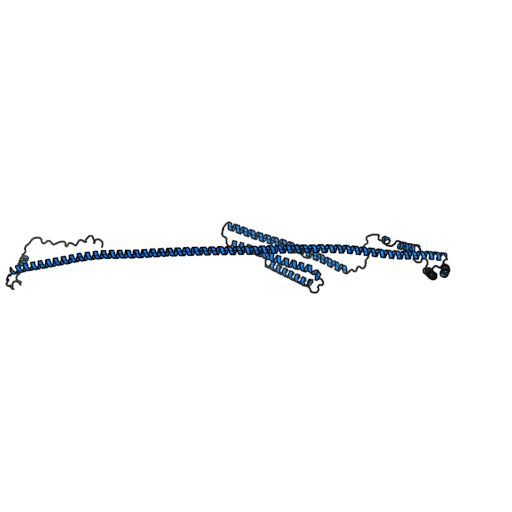 15.632 1.00 91.62 78 LEU A O 1
ATOM 637 N N . LYS A 1 79 ? -1.566 12.786 13.646 1.00 92.75 79 LYS A N 1
ATOM 638 C CA . LYS A 1 79 ? -2.731 13.542 14.120 1.00 92.75 79 LYS A CA 1
ATOM 639 C C . LYS A 1 79 ? -3.469 12.800 15.234 1.00 92.75 79 LYS A C 1
ATOM 641 O O . LYS A 1 79 ? -3.783 13.413 16.249 1.00 92.75 79 LYS A O 1
ATOM 646 N N . THR A 1 80 ? -3.739 11.504 15.072 1.00 92.38 80 THR A N 1
ATOM 647 C CA . THR A 1 80 ? -4.415 10.703 16.102 1.00 92.38 80 THR A CA 1
ATOM 648 C C . THR A 1 80 ? -3.570 10.593 17.370 1.00 92.38 80 THR A C 1
ATOM 650 O O . THR A 1 80 ? -4.107 10.815 18.451 1.00 92.38 80 THR A O 1
ATOM 653 N N . SER A 1 81 ? -2.261 10.339 17.267 1.00 90.00 81 SER A N 1
ATOM 654 C CA . SER A 1 81 ? -1.362 10.294 18.431 1.00 90.00 81 SER A CA 1
ATOM 655 C C . SER A 1 81 ? -1.309 11.634 19.172 1.00 90.00 81 SER A C 1
ATOM 657 O O . SER A 1 81 ? -1.393 11.661 20.396 1.00 90.00 81 SER A O 1
ATOM 659 N N . VAL A 1 82 ? -1.266 12.755 18.445 1.00 92.31 82 VAL A N 1
ATOM 660 C CA . VAL A 1 82 ? -1.319 14.104 19.034 1.00 92.31 82 VAL A CA 1
ATOM 661 C C . VAL A 1 82 ? -2.672 14.374 19.699 1.00 92.31 82 VAL A C 1
ATOM 663 O O . VAL A 1 82 ? -2.709 14.938 20.788 1.00 92.31 82 VAL A O 1
ATOM 666 N N . LEU A 1 83 ? -3.790 13.965 19.091 1.00 90.56 83 LEU A N 1
ATOM 667 C CA . LEU A 1 83 ? -5.122 14.121 19.689 1.00 90.56 83 LEU A CA 1
ATOM 668 C C . LEU A 1 83 ? -5.291 13.276 20.957 1.00 90.56 83 LEU A C 1
ATOM 670 O O . LEU A 1 83 ? -5.904 13.740 21.918 1.00 90.56 83 LEU A O 1
ATOM 674 N N . LEU A 1 84 ? -4.749 12.055 20.973 1.00 87.44 84 LEU A N 1
ATOM 675 C CA . LEU A 1 84 ? -4.727 11.201 22.161 1.00 87.44 84 LEU A CA 1
ATOM 676 C C . LEU A 1 84 ? -3.901 11.846 23.274 1.00 87.44 84 LEU A C 1
ATOM 678 O O . LEU A 1 84 ? -4.411 11.997 24.381 1.00 87.44 84 LEU A O 1
ATOM 682 N N . PHE A 1 85 ? -2.702 12.335 22.954 1.00 87.44 85 PHE A N 1
ATOM 683 C CA . PHE A 1 85 ? -1.860 13.082 23.887 1.00 87.44 85 PHE A CA 1
ATOM 684 C C . PHE A 1 85 ? -2.568 14.331 24.439 1.00 87.44 85 PHE A C 1
ATOM 686 O O . PHE A 1 85 ? -2.588 14.564 25.644 1.00 87.44 85 PHE A O 1
ATOM 693 N N . GLN A 1 86 ? -3.237 15.109 23.580 1.00 87.44 86 GLN A N 1
ATOM 694 C CA . GLN A 1 86 ? -4.035 16.270 23.994 1.00 87.44 86 GLN A CA 1
ATOM 695 C C . GLN A 1 86 ? -5.221 15.897 24.888 1.00 87.44 86 GLN A C 1
ATOM 697 O O . GLN A 1 86 ? -5.618 16.695 25.737 1.00 87.44 86 GLN A O 1
ATOM 702 N N . LYS A 1 87 ? -5.826 14.723 24.684 1.00 85.12 87 LYS A N 1
ATOM 703 C CA . LYS A 1 87 ? -6.917 14.226 25.528 1.00 85.12 87 LYS A CA 1
ATOM 704 C C . LYS A 1 87 ? -6.390 13.791 26.894 1.00 85.12 87 LYS A C 1
ATOM 706 O O . LYS A 1 87 ? -6.985 14.169 27.896 1.00 85.12 87 LYS A O 1
ATOM 711 N N . GLU A 1 88 ? -5.275 13.065 26.935 1.00 81.88 88 GLU A N 1
ATOM 712 C CA . GLU A 1 88 ? -4.612 12.672 28.185 1.00 81.88 88 GLU A CA 1
ATOM 713 C C . GLU A 1 88 ? -4.114 13.909 28.964 1.00 81.88 88 GLU A C 1
ATOM 715 O O . GLU A 1 88 ? -4.270 13.975 30.177 1.00 81.88 88 GLU A O 1
ATOM 720 N N . LEU A 1 89 ? -3.668 14.971 28.285 1.00 81.81 89 LEU A N 1
ATOM 721 C CA . LEU A 1 89 ? -3.343 16.263 28.913 1.00 81.81 89 LEU A CA 1
ATOM 722 C C . LEU A 1 89 ? -4.530 16.980 29.580 1.00 81.81 89 LEU A C 1
ATOM 724 O O . LEU A 1 89 ? -4.308 17.869 30.398 1.00 81.81 89 LEU A O 1
ATOM 728 N N . LYS A 1 90 ? -5.780 16.660 29.221 1.00 78.44 90 LYS A N 1
ATOM 729 C CA . LYS A 1 90 ? -6.976 17.282 29.819 1.00 78.44 90 LYS A CA 1
ATOM 730 C C . LYS A 1 90 ? -7.463 16.558 31.074 1.00 78.44 90 LYS A C 1
ATOM 732 O O . LYS A 1 90 ? -8.201 17.158 31.848 1.00 78.44 90 LYS A O 1
ATOM 737 N N . ASP A 1 91 ? -7.053 15.308 31.275 1.00 66.50 91 ASP A N 1
ATOM 738 C CA . ASP A 1 91 ? -7.562 14.405 32.316 1.00 66.50 91 ASP A CA 1
ATOM 739 C C . ASP A 1 91 ? -6.493 14.163 33.400 1.00 66.50 91 ASP A C 1
ATOM 741 O O . ASP A 1 91 ? -6.154 13.033 33.754 1.00 66.50 91 ASP A O 1
ATOM 745 N N . VAL A 1 92 ? -5.871 15.253 33.869 1.00 63.62 92 VAL A N 1
ATOM 746 C CA . VAL A 1 92 ? -4.694 15.201 34.749 1.00 63.62 92 VAL A CA 1
ATOM 747 C C . VAL A 1 92 ? -5.094 14.790 36.165 1.00 63.62 92 VAL A C 1
ATOM 749 O O . VAL A 1 92 ? -5.305 15.624 37.045 1.00 63.62 92 VAL A O 1
ATOM 752 N N . ALA A 1 93 ? -5.130 13.485 36.414 1.00 58.34 93 ALA A N 1
ATOM 753 C CA . ALA A 1 93 ? -4.916 12.963 37.755 1.00 58.34 93 ALA A CA 1
ATOM 754 C C . ALA A 1 93 ? -3.420 13.100 38.092 1.00 58.34 93 ALA A C 1
ATOM 756 O O . ALA A 1 93 ? -2.566 12.643 37.332 1.00 58.34 93 ALA A O 1
ATOM 757 N N . GLN A 1 94 ? -3.082 13.713 39.232 1.00 64.69 94 GLN A N 1
ATOM 758 C CA . GLN A 1 94 ? -1.701 13.939 39.705 1.00 64.69 94 GLN A CA 1
ATOM 759 C C . GLN A 1 94 ? -0.994 12.646 40.177 1.00 64.69 94 GLN A C 1
ATOM 761 O O . GLN A 1 94 ? -0.227 12.649 41.137 1.00 64.69 94 GLN A O 1
ATOM 766 N N . ASN A 1 95 ? -1.248 11.518 39.517 1.00 68.19 95 ASN A N 1
ATOM 767 C CA . ASN A 1 95 ? -0.596 10.251 39.815 1.00 68.19 95 ASN A CA 1
ATOM 768 C C . ASN A 1 95 ? 0.744 10.179 39.070 1.00 68.19 95 ASN A C 1
ATOM 770 O O . ASN A 1 95 ? 0.800 10.357 37.855 1.00 68.19 95 ASN A O 1
ATOM 774 N N . SER A 1 96 ? 1.826 9.869 39.788 1.00 74.94 96 SER A N 1
ATOM 775 C CA . SER A 1 96 ? 3.186 9.742 39.230 1.00 74.94 96 SER A CA 1
ATOM 776 C C . SER A 1 96 ? 3.261 8.777 38.029 1.00 74.94 96 SER A C 1
ATOM 778 O O . SER A 1 96 ? 3.914 9.065 37.026 1.00 74.94 96 SER A O 1
ATOM 780 N N . GLU A 1 97 ? 2.511 7.669 38.064 1.00 76.44 97 GLU A N 1
ATOM 781 C CA . GLU A 1 97 ? 2.417 6.719 36.943 1.00 76.44 97 GLU A CA 1
ATOM 782 C C . GLU A 1 97 ? 1.760 7.320 35.691 1.00 76.44 97 GLU A C 1
ATOM 784 O O . GLU A 1 97 ? 2.178 7.032 34.568 1.00 76.44 97 GLU A O 1
ATOM 789 N N . PHE A 1 98 ? 0.769 8.197 35.869 1.00 80.38 98 PHE A N 1
ATOM 790 C CA . PHE A 1 98 ? 0.097 8.881 34.767 1.00 80.38 98 PHE A CA 1
ATOM 791 C C . PHE A 1 98 ? 1.027 9.894 34.090 1.00 80.38 98 PHE A C 1
ATOM 793 O O . PHE A 1 98 ? 1.108 9.937 32.865 1.00 80.38 98 PHE A O 1
ATOM 800 N N . VAL A 1 99 ? 1.796 10.645 34.883 1.00 82.56 99 VAL A N 1
ATOM 801 C CA . VAL A 1 99 ? 2.809 11.585 34.377 1.00 82.56 99 VAL A CA 1
ATOM 802 C C . VAL A 1 99 ? 3.897 10.853 33.583 1.00 82.56 99 VAL A C 1
ATOM 804 O O . VAL A 1 99 ? 4.280 11.309 32.506 1.00 82.56 99 VAL A O 1
ATOM 807 N N . ASN A 1 100 ? 4.354 9.687 34.056 1.00 85.19 100 ASN A N 1
ATOM 808 C CA . ASN A 1 100 ? 5.322 8.862 33.324 1.00 85.19 100 ASN A CA 1
ATOM 809 C C . ASN A 1 100 ? 4.754 8.323 32.004 1.00 85.19 100 ASN A C 1
ATOM 811 O O . ASN A 1 100 ? 5.442 8.351 30.983 1.00 85.19 100 ASN A O 1
ATOM 815 N N . LYS A 1 101 ? 3.489 7.884 31.995 1.00 84.88 101 LYS A N 1
ATOM 816 C CA . LYS A 1 101 ? 2.807 7.454 30.768 1.00 84.88 101 LYS A CA 1
ATOM 817 C C . LYS A 1 101 ? 2.688 8.605 29.764 1.00 84.88 101 LYS A C 1
ATOM 819 O O . LYS A 1 101 ? 3.015 8.429 28.593 1.00 84.88 101 LYS A O 1
ATOM 824 N N . LEU A 1 102 ? 2.298 9.790 30.232 1.00 85.75 102 LEU A N 1
ATOM 825 C CA . LEU A 1 102 ? 2.172 10.986 29.406 1.00 85.75 102 LEU A CA 1
ATOM 826 C C . LEU A 1 102 ? 3.520 11.394 28.794 1.00 85.75 102 LEU A C 1
ATOM 828 O O . LEU A 1 102 ? 3.601 11.655 27.594 1.00 85.75 102 LEU A O 1
ATOM 832 N N . LYS A 1 103 ? 4.599 11.363 29.584 1.00 87.62 103 LYS A N 1
ATOM 833 C CA . LYS A 1 103 ? 5.963 11.583 29.088 1.00 87.62 103 LYS A CA 1
ATOM 834 C C . LYS A 1 103 ? 6.339 10.577 27.994 1.00 87.62 103 LYS A C 1
ATOM 836 O O . LYS A 1 103 ? 6.826 10.985 26.945 1.00 87.62 103 LYS A O 1
ATOM 841 N N . GLY A 1 104 ? 6.033 9.292 28.186 1.00 88.06 104 GLY A N 1
ATOM 842 C CA . GLY A 1 104 ? 6.259 8.264 27.165 1.00 88.06 104 GLY A CA 1
ATOM 843 C C . GLY A 1 104 ? 5.506 8.541 25.857 1.00 88.06 104 GLY A C 1
ATOM 844 O O . GLY A 1 104 ? 6.086 8.438 24.777 1.00 88.06 104 GLY A O 1
ATOM 845 N N . THR A 1 105 ? 4.239 8.965 25.941 1.00 86.25 105 THR A N 1
ATOM 846 C CA . THR A 1 105 ? 3.455 9.338 24.748 1.00 86.25 105 THR A CA 1
ATOM 847 C C . THR A 1 105 ? 3.987 10.596 24.052 1.00 86.25 105 THR A C 1
ATOM 849 O O . THR A 1 105 ? 4.007 10.643 22.823 1.00 86.25 105 THR A O 1
ATOM 852 N N . MET A 1 106 ? 4.479 11.588 24.805 1.00 90.00 106 MET A N 1
ATOM 853 C CA . MET A 1 106 ? 5.134 12.782 24.260 1.00 90.00 106 MET A CA 1
ATOM 854 C C . MET A 1 106 ? 6.403 12.410 23.489 1.00 90.00 106 MET A C 1
ATOM 856 O O . MET A 1 106 ? 6.539 12.776 22.324 1.00 90.00 106 MET A O 1
ATOM 860 N N . GLU A 1 107 ? 7.292 11.627 24.104 1.00 92.62 107 GLU A N 1
ATOM 861 C CA . GLU A 1 107 ? 8.534 11.163 23.478 1.00 92.62 107 GLU A CA 1
ATOM 862 C C . GLU A 1 107 ? 8.255 10.322 22.224 1.00 92.62 107 GLU A C 1
ATOM 864 O O . GLU A 1 107 ? 8.998 10.380 21.246 1.00 92.62 107 GLU A O 1
ATOM 869 N N . GLU A 1 108 ? 7.180 9.532 22.211 1.00 89.69 108 GLU A N 1
ATOM 870 C CA . GLU A 1 108 ? 6.768 8.775 21.029 1.00 89.69 108 GLU A CA 1
ATOM 871 C C . GLU A 1 108 ? 6.244 9.669 19.899 1.00 89.69 108 GLU A C 1
ATOM 873 O O . GLU A 1 108 ? 6.603 9.465 18.733 1.00 89.69 108 GLU A O 1
ATOM 878 N N . VAL A 1 109 ? 5.452 10.692 20.223 1.00 91.25 109 VAL A N 1
ATOM 879 C CA . VAL A 1 109 ? 4.999 11.697 19.251 1.00 91.25 109 VAL A CA 1
ATOM 880 C C . VAL A 1 109 ? 6.190 12.472 18.681 1.00 91.25 109 VAL A C 1
ATOM 882 O O . VAL A 1 109 ? 6.291 12.613 17.461 1.00 91.25 109 VAL A O 1
ATOM 885 N N . GLU A 1 110 ? 7.129 12.912 19.519 1.00 92.69 110 GLU A N 1
ATOM 886 C CA . GLU A 1 110 ? 8.342 13.624 19.098 1.00 92.69 110 GLU A CA 1
ATOM 887 C C . GLU A 1 110 ? 9.248 12.758 18.220 1.00 92.69 110 GLU A C 1
ATOM 889 O O . GLU A 1 110 ? 9.694 13.210 17.158 1.00 92.69 110 GLU A O 1
ATOM 894 N N . ARG A 1 111 ? 9.463 11.490 18.601 1.00 92.88 111 ARG A N 1
ATOM 895 C CA . ARG A 1 111 ? 10.192 10.517 17.773 1.00 92.88 111 ARG A CA 1
ATOM 896 C C . ARG A 1 111 ? 9.507 10.325 16.425 1.00 92.88 111 ARG A C 1
ATOM 898 O O . ARG A 1 111 ? 10.176 10.362 15.398 1.00 92.88 111 ARG A O 1
ATOM 905 N N . THR A 1 112 ? 8.182 10.187 16.405 1.00 90.06 112 THR A N 1
ATOM 906 C CA . THR A 1 112 ? 7.412 10.009 15.163 1.00 90.06 112 THR A CA 1
ATOM 907 C C . THR A 1 112 ? 7.495 11.242 14.259 1.00 90.06 112 THR A C 1
ATOM 909 O O . THR A 1 112 ? 7.695 11.097 13.055 1.00 90.06 112 THR A O 1
ATOM 912 N N . ILE A 1 113 ? 7.397 12.456 14.816 1.00 93.00 113 ILE A N 1
ATOM 913 C CA . ILE A 1 113 ? 7.573 13.713 14.067 1.00 93.00 113 ILE A CA 1
ATOM 914 C C . ILE A 1 113 ? 8.986 13.798 13.483 1.00 93.00 113 ILE A C 1
ATOM 916 O O . ILE A 1 113 ? 9.148 14.168 12.321 1.00 93.00 113 ILE A O 1
ATOM 920 N N . SER A 1 114 ? 10.000 13.464 14.280 1.00 93.94 114 SER A N 1
ATOM 921 C CA . SER A 1 114 ? 11.406 13.541 13.870 1.00 93.94 114 SER A CA 1
ATOM 922 C C . SER A 1 114 ? 11.704 12.555 12.744 1.00 93.94 114 SER A C 1
ATOM 924 O O . SER A 1 114 ? 12.223 12.959 11.709 1.00 93.94 114 SER A O 1
ATOM 926 N N . LEU A 1 115 ? 11.273 11.298 12.891 1.00 91.56 115 LEU A N 1
ATOM 927 C CA . LEU A 1 115 ? 11.401 10.272 11.854 1.00 91.56 115 LEU A CA 1
ATOM 928 C C . LEU A 1 115 ? 10.643 10.642 10.577 1.00 91.56 115 LEU A C 1
ATOM 930 O O . LEU A 1 115 ? 11.161 10.448 9.483 1.00 91.56 115 LEU A O 1
ATOM 934 N N . PHE A 1 116 ? 9.437 11.204 10.695 1.00 92.12 116 PHE A N 1
ATOM 935 C CA . PHE A 1 116 ? 8.682 11.664 9.532 1.00 92.12 116 PHE A CA 1
ATOM 936 C C . PHE A 1 116 ? 9.432 12.769 8.779 1.00 92.12 116 PHE A C 1
ATOM 938 O O . PHE A 1 116 ? 9.590 12.682 7.565 1.00 92.12 116 PHE A O 1
ATOM 945 N N . LYS A 1 117 ? 9.939 13.787 9.486 1.00 93.31 117 LYS A N 1
ATOM 946 C CA . LYS A 1 117 ? 10.724 14.873 8.877 1.00 93.31 117 LYS A CA 1
ATOM 947 C C . LYS A 1 117 ? 12.007 14.362 8.221 1.00 93.31 117 LYS A C 1
ATOM 949 O O . LYS A 1 117 ? 12.347 14.832 7.140 1.00 93.31 117 LYS A O 1
ATOM 954 N N . GLU A 1 118 ? 12.689 13.417 8.862 1.00 94.69 118 GLU A N 1
ATOM 955 C CA . GLU A 1 118 ? 13.884 12.758 8.329 1.00 94.69 118 GLU A CA 1
ATOM 956 C C . GLU A 1 118 ? 13.581 12.062 7.002 1.00 94.69 118 GLU A C 1
ATOM 958 O O . GLU A 1 118 ? 14.172 12.398 5.980 1.00 94.69 118 GLU A O 1
ATOM 963 N N . GLN A 1 119 ? 12.568 11.192 6.997 1.00 91.62 119 GLN A N 1
ATOM 964 C CA . GLN A 1 119 ? 12.128 10.466 5.805 1.00 91.62 119 GLN A CA 1
ATOM 965 C C . GLN A 1 119 ? 11.718 11.411 4.670 1.00 91.62 119 GLN A C 1
ATOM 967 O O . GLN A 1 119 ? 12.077 11.184 3.518 1.00 91.62 119 GLN A O 1
ATOM 972 N N . GLN A 1 120 ? 10.980 12.486 4.973 1.00 90.62 120 GLN A N 1
ATOM 973 C CA . GLN A 1 120 ? 10.595 13.470 3.956 1.00 90.62 120 GLN A CA 1
ATOM 974 C C . GLN A 1 120 ? 11.798 14.220 3.383 1.00 90.62 120 GLN A C 1
ATOM 976 O O . GLN A 1 120 ? 11.824 14.505 2.186 1.00 90.62 120 GLN A O 1
ATOM 981 N N . ARG A 1 121 ? 12.801 14.527 4.211 1.00 93.94 121 ARG A N 1
ATOM 982 C CA . ARG A 1 121 ? 14.022 15.187 3.750 1.00 93.94 121 ARG A CA 1
ATOM 983 C C . ARG A 1 121 ? 14.849 14.271 2.853 1.00 93.94 121 ARG A C 1
ATOM 985 O O . ARG A 1 121 ? 15.269 14.715 1.792 1.00 93.94 121 ARG A O 1
ATOM 992 N N . GLU A 1 122 ? 15.033 13.010 3.237 1.00 93.44 122 GLU A N 1
ATOM 993 C CA . GLU A 1 122 ? 15.748 12.017 2.423 1.00 93.44 122 GLU A CA 1
ATOM 994 C C . GLU A 1 122 ? 15.092 11.831 1.048 1.00 93.44 122 GLU A C 1
ATOM 996 O O . GLU A 1 122 ? 15.776 11.860 0.023 1.00 93.44 122 GLU A O 1
ATOM 1001 N N . LEU A 1 123 ? 13.759 11.705 1.011 1.00 90.12 123 LEU A N 1
ATOM 1002 C CA . LEU A 1 123 ? 13.002 11.609 -0.241 1.00 90.12 123 LEU A CA 1
ATOM 1003 C C . LEU A 1 123 ? 13.167 12.865 -1.100 1.00 90.12 123 LEU A C 1
ATOM 1005 O O . LEU A 1 123 ? 13.438 12.764 -2.295 1.00 90.12 123 LEU A O 1
ATOM 1009 N N . TYR A 1 124 ? 13.051 14.049 -0.496 1.00 90.31 124 TYR A N 1
ATOM 1010 C CA . TYR A 1 124 ? 13.244 15.311 -1.204 1.00 90.31 124 TYR A CA 1
ATOM 1011 C C . TYR A 1 124 ? 14.661 15.433 -1.782 1.00 90.31 124 TYR A C 1
ATOM 1013 O O . TYR A 1 124 ? 14.826 15.791 -2.945 1.00 90.31 124 TYR A O 1
ATOM 1021 N N . GLU A 1 125 ? 15.694 15.091 -1.011 1.00 95.56 125 GLU A N 1
ATOM 1022 C CA . GLU A 1 125 ? 17.080 15.107 -1.485 1.00 95.56 125 GLU A CA 1
ATOM 1023 C C . GLU A 1 125 ? 17.317 14.130 -2.640 1.00 95.56 125 GLU A C 1
ATOM 1025 O O . GLU A 1 125 ? 18.075 14.445 -3.561 1.00 95.56 125 GLU A O 1
ATOM 1030 N N . HIS A 1 126 ? 16.687 12.955 -2.604 1.00 93.12 126 HIS A N 1
ATOM 1031 C CA . HIS A 1 126 ? 16.758 11.999 -3.703 1.00 93.12 126 HIS A CA 1
ATOM 1032 C C . HIS A 1 126 ? 16.099 12.552 -4.971 1.00 93.12 126 HIS A C 1
ATOM 1034 O O . HIS A 1 126 ? 16.746 12.573 -6.016 1.00 93.12 126 HIS A O 1
ATOM 1040 N N . LEU A 1 127 ? 14.879 13.091 -4.865 1.00 90.81 127 LEU A N 1
ATOM 1041 C CA . LEU A 1 127 ? 14.167 13.700 -5.993 1.00 90.81 127 LEU A CA 1
ATOM 1042 C C . LEU A 1 127 ? 14.938 14.883 -6.594 1.00 90.81 127 LEU A C 1
ATOM 1044 O O . LEU A 1 127 ? 15.036 14.997 -7.811 1.00 90.81 127 LEU A O 1
ATOM 1048 N N . MET A 1 128 ? 15.557 15.723 -5.759 1.00 93.44 128 MET A N 1
ATOM 1049 C CA . MET A 1 128 ? 16.403 16.832 -6.219 1.00 93.44 128 MET A CA 1
ATOM 1050 C C . MET A 1 128 ? 17.645 16.352 -6.986 1.00 93.44 128 MET A C 1
ATOM 1052 O O . MET A 1 128 ? 18.091 17.012 -7.929 1.00 93.44 128 MET A O 1
ATOM 1056 N N . LYS A 1 129 ? 18.241 15.220 -6.585 1.00 95.94 129 LYS A N 1
ATOM 1057 C CA . LYS A 1 129 ? 19.365 14.614 -7.319 1.00 95.94 129 LYS A CA 1
ATOM 1058 C C . LYS A 1 129 ? 18.899 14.093 -8.674 1.00 95.94 129 LYS A C 1
ATOM 1060 O O . LYS A 1 129 ? 19.562 14.376 -9.670 1.00 95.94 129 LYS A O 1
ATOM 1065 N N . ASP A 1 130 ? 17.764 13.408 -8.717 1.00 92.44 130 ASP A N 1
ATOM 1066 C CA . ASP A 1 130 ? 17.202 12.851 -9.948 1.00 92.44 130 ASP A CA 1
ATOM 1067 C C . ASP A 1 130 ? 16.783 13.957 -10.929 1.00 92.44 130 ASP A C 1
ATOM 1069 O O . ASP A 1 130 ? 17.139 13.900 -12.107 1.00 92.44 130 ASP A O 1
ATOM 1073 N N . GLU A 1 131 ? 16.129 15.021 -10.452 1.00 91.88 131 GLU A N 1
ATOM 1074 C CA . GLU A 1 131 ? 15.801 16.209 -11.255 1.00 91.88 131 GLU A CA 1
ATOM 1075 C C . GLU A 1 131 ? 17.067 16.839 -11.849 1.00 91.88 131 GLU A C 1
ATOM 1077 O O . GLU A 1 131 ? 17.120 17.169 -13.037 1.00 91.88 131 GLU A O 1
ATOM 1082 N N . LYS A 1 132 ? 18.131 16.967 -11.047 1.00 95.94 132 LYS A N 1
ATOM 1083 C CA . LYS A 1 132 ? 19.404 17.519 -11.517 1.00 95.94 132 LYS A CA 1
ATOM 1084 C C . LYS A 1 132 ? 20.065 16.626 -12.567 1.00 95.94 132 LYS A C 1
ATOM 1086 O O . LYS A 1 132 ? 20.552 17.155 -13.564 1.00 95.94 132 LYS A O 1
ATOM 1091 N N . MET A 1 133 ? 20.116 15.312 -12.345 1.00 96.25 133 MET A N 1
ATOM 1092 C CA . MET A 1 133 ? 20.719 14.364 -13.291 1.00 96.25 133 MET A CA 1
ATOM 1093 C C . MET A 1 133 ? 19.956 14.354 -14.615 1.00 96.25 133 MET A C 1
ATOM 1095 O O . MET A 1 133 ? 20.554 14.585 -15.662 1.00 96.25 133 MET A O 1
ATOM 1099 N N . THR A 1 134 ? 18.633 14.208 -14.567 1.00 91.75 134 THR A N 1
ATOM 1100 C CA . THR A 1 134 ? 17.784 14.210 -15.769 1.00 91.75 134 THR A CA 1
ATOM 1101 C C . THR A 1 134 ? 17.864 15.537 -16.525 1.00 91.75 134 THR A C 1
ATOM 1103 O O . THR A 1 134 ? 17.992 15.541 -17.746 1.00 91.75 134 THR A O 1
ATOM 1106 N N . SER A 1 135 ? 17.908 16.676 -15.826 1.00 94.69 135 SER A N 1
ATOM 1107 C CA . SER A 1 135 ? 18.120 17.986 -16.462 1.00 94.69 135 SER A CA 1
ATOM 1108 C C . SER A 1 135 ? 19.479 18.089 -17.165 1.00 94.69 135 SER A C 1
ATOM 1110 O O . SER A 1 135 ? 19.589 18.692 -18.233 1.00 94.69 135 SER A O 1
ATOM 1112 N N . GLN A 1 136 ? 20.534 17.508 -16.583 1.00 96.44 136 GLN A N 1
ATOM 1113 C CA . GLN A 1 136 ? 21.861 17.470 -17.205 1.00 96.44 136 GLN A CA 1
ATOM 1114 C C . GLN A 1 136 ? 21.887 16.565 -18.439 1.00 96.44 136 GLN A C 1
ATOM 1116 O O . GLN A 1 136 ? 22.499 16.933 -19.442 1.00 96.44 136 GLN A O 1
ATOM 1121 N N . GLU A 1 137 ? 21.216 15.415 -18.381 1.00 96.19 137 GLU A N 1
ATOM 1122 C CA . GLU A 1 137 ? 21.066 14.495 -19.510 1.00 96.19 137 GLU A CA 1
ATOM 1123 C C . GLU A 1 137 ? 20.293 15.144 -20.659 1.00 96.19 137 GLU A C 1
ATOM 1125 O O . GLU A 1 137 ? 20.770 15.125 -21.794 1.00 96.19 137 GLU A O 1
ATOM 1130 N N . ILE A 1 138 ? 19.164 15.800 -20.365 1.00 93.81 138 ILE A N 1
ATOM 1131 C CA . ILE A 1 138 ? 18.393 16.572 -21.350 1.00 93.81 138 ILE A CA 1
ATOM 1132 C C . ILE A 1 138 ? 19.284 17.642 -21.984 1.00 93.81 138 ILE A C 1
ATOM 1134 O O . ILE A 1 138 ? 19.419 17.668 -23.203 1.00 93.81 138 ILE A O 1
ATOM 1138 N N . GLY A 1 139 ? 19.985 18.452 -21.185 1.00 95.88 139 GLY A N 1
ATOM 1139 C CA . GLY A 1 139 ? 20.878 19.485 -21.716 1.00 95.88 139 GLY A CA 1
ATOM 1140 C C . GLY A 1 139 ? 22.052 18.932 -22.540 1.00 95.88 139 GLY A C 1
ATOM 1141 O O . GLY A 1 139 ? 22.536 19.590 -23.463 1.00 95.88 139 GLY A O 1
ATOM 1142 N N . ALA A 1 140 ? 22.535 17.723 -22.240 1.00 96.06 140 ALA A N 1
ATOM 1143 C CA . ALA A 1 140 ? 23.549 17.049 -23.050 1.00 96.06 140 ALA A CA 1
ATOM 1144 C C . ALA A 1 140 ? 22.976 16.558 -24.390 1.00 96.06 140 ALA A C 1
ATOM 1146 O O . ALA A 1 140 ? 23.632 16.701 -25.426 1.00 96.06 140 ALA A O 1
ATOM 1147 N N . LEU A 1 141 ? 21.754 16.020 -24.382 1.00 93.69 141 LEU A N 1
ATOM 1148 C CA . LEU A 1 141 ? 21.036 15.606 -25.588 1.00 93.69 141 LEU A CA 1
ATOM 1149 C C . LEU A 1 141 ? 20.686 16.805 -26.475 1.00 93.69 141 LEU A C 1
ATOM 1151 O O . LEU A 1 141 ? 20.939 16.748 -27.675 1.00 93.69 141 LEU A O 1
ATOM 1155 N N . GLU A 1 142 ? 20.202 17.905 -25.898 1.00 94.62 142 GLU A N 1
ATOM 1156 C CA . GLU A 1 142 ? 19.934 19.162 -26.608 1.00 94.62 142 GLU A CA 1
ATOM 1157 C C . GLU A 1 142 ? 21.185 19.662 -27.338 1.00 94.62 142 GLU A C 1
ATOM 1159 O O . GLU A 1 142 ? 21.145 19.893 -28.545 1.00 94.62 142 GLU A O 1
ATOM 1164 N N . LYS A 1 143 ? 22.336 19.721 -26.651 1.00 94.69 143 LYS A N 1
ATOM 1165 C CA . LYS A 1 143 ? 23.621 20.101 -27.270 1.00 94.69 143 LYS A CA 1
ATOM 1166 C C . LYS A 1 143 ? 24.041 19.150 -28.384 1.00 94.69 143 LYS A C 1
ATOM 1168 O O . LYS A 1 143 ? 24.601 19.584 -29.390 1.00 94.69 143 LYS A O 1
ATOM 1173 N N . LYS A 1 144 ? 23.801 17.848 -28.213 1.00 94.56 144 LYS A N 1
ATOM 1174 C CA . LYS A 1 144 ? 24.107 16.849 -29.241 1.00 94.56 144 LYS A CA 1
ATOM 1175 C C . LYS A 1 144 ? 23.246 17.074 -30.486 1.00 94.56 144 LYS A C 1
ATOM 1177 O O . LYS A 1 144 ? 23.786 17.093 -31.590 1.00 94.56 144 LYS A O 1
ATOM 1182 N N . ILE A 1 145 ? 21.947 17.311 -30.307 1.00 92.00 145 ILE A N 1
ATOM 1183 C CA . ILE A 1 145 ? 21.004 17.626 -31.390 1.00 92.00 145 ILE A CA 1
ATOM 1184 C C . ILE A 1 145 ? 21.410 18.926 -32.088 1.00 92.00 145 ILE A C 1
ATOM 1186 O O . ILE A 1 145 ? 21.468 18.980 -33.317 1.00 92.00 145 ILE A O 1
ATOM 1190 N N . GLU A 1 146 ? 21.769 19.953 -31.322 1.00 93.94 146 GLU A N 1
ATOM 1191 C CA . GLU A 1 146 ? 22.228 21.224 -31.871 1.00 93.94 146 GLU A CA 1
ATOM 1192 C C . GLU A 1 146 ? 23.522 21.045 -32.687 1.00 93.94 146 GLU A C 1
ATOM 1194 O O . GLU A 1 146 ? 23.618 21.561 -33.801 1.00 93.94 146 GLU A O 1
ATOM 1199 N N . SER A 1 147 ? 24.463 20.207 -32.231 1.00 90.62 147 SER A N 1
ATOM 1200 C CA . SER A 1 147 ? 25.679 19.881 -32.994 1.00 90.62 147 SER A CA 1
ATOM 1201 C C . SER A 1 147 ? 25.381 19.200 -34.337 1.00 90.62 147 SER A C 1
ATOM 1203 O O . SER A 1 147 ? 26.029 19.496 -35.342 1.00 90.62 147 SER A O 1
ATOM 1205 N N . TRP A 1 148 ? 24.360 18.338 -34.392 1.00 89.81 148 TRP A N 1
ATOM 1206 C CA . TRP A 1 148 ? 23.911 17.713 -35.639 1.00 89.81 148 TRP A CA 1
ATOM 1207 C C . TRP A 1 148 ? 23.256 18.720 -36.582 1.00 89.81 148 TRP A C 1
ATOM 1209 O O . TRP A 1 148 ? 23.522 18.697 -37.784 1.00 89.81 148 TRP A O 1
ATOM 1219 N N . SER A 1 149 ? 22.455 19.642 -36.043 1.00 80.94 149 SER A N 1
ATOM 1220 C CA . SER A 1 149 ? 21.826 20.706 -36.832 1.00 80.94 149 SER A CA 1
ATOM 1221 C C . SER A 1 149 ? 22.858 21.655 -37.459 1.00 80.94 149 SER A C 1
ATOM 1223 O O . SER A 1 149 ? 22.691 22.088 -38.598 1.00 80.94 149 SER A O 1
ATOM 1225 N N . GLN A 1 150 ? 23.980 21.894 -36.772 1.00 78.12 150 GLN A N 1
ATOM 1226 C CA . GLN A 1 150 ? 25.091 22.707 -37.273 1.00 78.12 150 GLN A CA 1
ATOM 1227 C C . GLN A 1 150 ? 25.980 21.948 -38.274 1.00 78.12 150 GLN A C 1
ATOM 1229 O O . GLN A 1 150 ? 26.510 22.554 -39.204 1.00 78.12 150 GLN A O 1
ATOM 1234 N N . GLY A 1 151 ? 26.107 20.622 -38.138 1.00 58.59 151 GLY A N 1
ATOM 1235 C CA . GLY A 1 151 ? 26.848 19.770 -39.076 1.00 58.59 151 GLY A CA 1
ATOM 1236 C C . GLY A 1 151 ? 26.138 19.502 -40.412 1.00 58.59 151 GLY A C 1
ATOM 1237 O O . GLY A 1 151 ? 26.772 19.027 -41.348 1.00 58.59 151 GLY A O 1
ATOM 1238 N N . SER A 1 152 ? 24.843 19.820 -40.530 1.00 47.56 152 SER A N 1
ATOM 1239 C CA . SER A 1 152 ? 24.042 19.558 -41.738 1.00 47.56 152 SER A CA 1
ATOM 1240 C C . SER A 1 152 ? 24.047 20.700 -42.769 1.00 47.56 152 SER A C 1
ATOM 1242 O O . SER A 1 152 ? 23.544 20.512 -43.877 1.00 47.56 152 SER A O 1
ATOM 1244 N N . LEU A 1 153 ? 24.608 21.874 -42.447 1.00 46.66 153 LEU A N 1
ATOM 1245 C CA . LEU A 1 153 ? 24.716 23.003 -43.389 1.00 46.66 153 LEU A CA 1
ATOM 1246 C C . LEU A 1 153 ? 26.044 23.042 -44.160 1.00 46.66 153 LEU A C 1
ATOM 1248 O O . LEU A 1 153 ? 26.172 23.802 -45.120 1.00 46.66 153 LEU A O 1
ATOM 1252 N N . SER A 1 154 ? 27.015 22.195 -43.814 1.00 41.22 154 SER A N 1
ATOM 1253 C CA . SER A 1 154 ? 28.237 22.005 -44.595 1.00 41.22 154 SER A CA 1
ATOM 1254 C C . SER A 1 154 ? 28.222 20.640 -45.276 1.00 41.22 154 SER A C 1
ATOM 1256 O O . SER A 1 154 ? 28.800 19.657 -44.823 1.00 41.22 154 SER A O 1
ATOM 1258 N N . ASN A 1 155 ? 27.581 20.607 -46.444 1.00 35.31 155 ASN A N 1
ATOM 1259 C CA . ASN A 1 155 ? 27.888 19.636 -47.491 1.00 35.31 155 ASN A CA 1
ATOM 1260 C C . ASN A 1 155 ? 29.426 19.479 -47.575 1.00 35.31 155 ASN A C 1
ATOM 1262 O O . ASN A 1 155 ? 30.102 20.512 -47.682 1.00 35.31 155 ASN A O 1
ATOM 1266 N N . PRO A 1 156 ? 30.016 18.268 -47.508 1.00 43.38 156 PRO A N 1
ATOM 1267 C CA . PRO A 1 156 ? 31.461 18.111 -47.551 1.00 43.38 156 PRO A CA 1
ATOM 1268 C C . PRO A 1 156 ? 31.932 18.339 -48.987 1.00 43.38 156 PRO A C 1
ATOM 1270 O O . PRO A 1 156 ? 32.229 17.422 -49.750 1.00 43.38 156 PRO A O 1
ATOM 1273 N N . ARG A 1 157 ? 32.032 19.613 -49.367 1.00 39.28 157 ARG A N 1
ATOM 1274 C CA . ARG A 1 157 ? 32.925 20.029 -50.432 1.00 39.28 157 ARG A CA 1
ATOM 1275 C C . ARG A 1 157 ? 34.312 19.721 -49.899 1.00 39.28 157 ARG A C 1
ATOM 1277 O O . ARG A 1 157 ? 34.750 20.333 -48.934 1.00 39.28 157 ARG A O 1
ATOM 1284 N N . ILE A 1 158 ? 34.937 18.716 -50.495 1.00 49.09 158 ILE A N 1
ATOM 1285 C CA . ILE A 1 158 ? 36.309 18.283 -50.251 1.00 49.09 158 ILE A CA 1
ATOM 1286 C C . ILE A 1 158 ? 37.214 19.524 -50.244 1.00 49.09 158 ILE A C 1
ATOM 1288 O O . ILE A 1 158 ? 37.667 19.988 -51.288 1.00 49.09 158 ILE A O 1
ATOM 1292 N N . THR A 1 159 ? 37.467 20.086 -49.067 1.00 35.97 159 THR A N 1
ATOM 1293 C CA . THR A 1 159 ? 38.481 21.108 -48.847 1.00 35.97 159 THR A CA 1
ATOM 1294 C C . THR A 1 159 ? 39.655 20.404 -48.198 1.00 35.97 159 THR A C 1
ATOM 1296 O O . THR A 1 159 ? 39.773 20.249 -46.985 1.00 35.97 159 THR A O 1
ATOM 1299 N N . LYS A 1 160 ? 40.550 19.929 -49.065 1.00 44.59 160 LYS A N 1
ATOM 1300 C CA . LYS A 1 160 ? 41.911 19.542 -48.703 1.00 44.59 160 LYS A CA 1
ATOM 1301 C C . LYS A 1 160 ? 42.654 20.797 -48.234 1.00 44.59 160 LYS A C 1
ATOM 1303 O O . LYS A 1 160 ? 43.376 21.401 -49.012 1.00 44.59 160 LYS A O 1
ATOM 1308 N N . SER A 1 161 ? 42.427 21.242 -47.003 1.00 41.72 161 SER A N 1
ATOM 1309 C CA . SER A 1 161 ? 43.225 22.312 -46.396 1.00 41.72 161 SER A CA 1
ATOM 1310 C C . SER A 1 161 ? 43.056 22.346 -44.879 1.00 41.72 161 SER A C 1
ATOM 1312 O O . SER A 1 161 ? 42.630 23.349 -44.320 1.00 41.72 161 SER A O 1
ATOM 1314 N N . ALA A 1 162 ? 43.381 21.243 -44.207 1.00 37.69 162 ALA A N 1
ATOM 1315 C CA . ALA A 1 162 ? 43.745 21.250 -42.789 1.00 37.69 162 ALA A CA 1
ATOM 1316 C C . ALA A 1 162 ? 44.361 19.899 -42.409 1.00 37.69 162 ALA A C 1
ATOM 1318 O O . ALA A 1 162 ? 43.756 19.136 -41.676 1.00 37.69 162 ALA A O 1
ATOM 1319 N N . LEU A 1 163 ? 45.536 19.582 -42.959 1.00 39.31 163 LEU A N 1
ATOM 1320 C CA . LEU A 1 163 ? 46.455 18.555 -42.444 1.00 39.31 163 LEU A CA 1
ATOM 1321 C C . LEU A 1 163 ? 47.849 18.844 -43.022 1.00 39.31 163 LEU A C 1
ATOM 1323 O O . LEU A 1 163 ? 48.405 18.102 -43.824 1.00 39.31 163 LEU A O 1
ATOM 1327 N N . ALA A 1 164 ? 48.413 19.984 -42.621 1.00 39.59 164 ALA A N 1
ATOM 1328 C CA . ALA A 1 164 ? 49.850 20.216 -42.688 1.00 39.59 164 ALA A CA 1
ATOM 1329 C C . ALA A 1 164 ? 50.498 19.526 -41.476 1.00 39.59 164 ALA A C 1
ATOM 1331 O O . ALA A 1 164 ? 50.936 20.167 -40.527 1.00 39.59 164 ALA A O 1
ATOM 1332 N N . ALA A 1 165 ? 50.512 18.196 -41.498 1.00 35.44 165 ALA A N 1
ATOM 1333 C CA . ALA A 1 165 ? 51.346 17.376 -40.634 1.00 35.44 165 ALA A CA 1
ATOM 1334 C C . ALA A 1 165 ? 52.052 16.370 -41.545 1.00 35.44 165 ALA A C 1
ATOM 1336 O O . ALA A 1 165 ? 51.421 15.557 -42.215 1.00 35.44 165 ALA A O 1
ATOM 1337 N N . LYS A 1 166 ? 53.371 16.525 -41.647 1.00 42.09 166 LYS A N 1
ATOM 1338 C CA . LYS A 1 166 ? 54.261 15.794 -42.549 1.00 42.09 166 LYS A CA 1
ATOM 1339 C C . LYS A 1 166 ? 54.130 14.278 -42.344 1.00 42.09 166 LYS A C 1
ATOM 1341 O O . LYS A 1 166 ? 54.617 13.764 -41.344 1.00 42.09 166 LYS A O 1
ATOM 1346 N N . VAL A 1 167 ? 53.560 13.573 -43.321 1.00 32.53 167 VAL A N 1
ATOM 1347 C CA . VAL A 1 167 ? 53.750 12.126 -43.520 1.00 32.53 167 VAL A CA 1
ATOM 1348 C C . VAL A 1 167 ? 53.918 11.880 -45.028 1.00 32.53 167 VAL A C 1
ATOM 1350 O O . VAL A 1 167 ? 53.067 12.321 -45.804 1.00 32.53 167 VAL A O 1
ATOM 1353 N N . PRO A 1 168 ? 55.009 11.239 -45.485 1.00 36.72 168 PRO A N 1
ATOM 1354 C CA . PRO A 1 168 ? 55.259 11.009 -46.904 1.00 36.72 168 PRO A CA 1
ATOM 1355 C C . PRO A 1 168 ? 54.399 9.841 -47.413 1.00 36.72 168 PRO A C 1
ATOM 1357 O O . PRO A 1 168 ? 54.791 8.683 -47.314 1.00 36.72 168 PRO A O 1
ATOM 1360 N N . LEU A 1 169 ? 53.225 10.146 -47.971 1.00 39.28 169 LEU A N 1
ATOM 1361 C CA . LEU A 1 169 ? 52.307 9.175 -48.589 1.00 39.28 169 LEU A CA 1
ATOM 1362 C C . LEU A 1 169 ? 52.427 9.165 -50.125 1.00 39.28 169 LEU A C 1
ATOM 1364 O O . LEU A 1 169 ? 51.427 9.193 -50.833 1.00 39.28 169 LEU A O 1
ATOM 1368 N N . SER A 1 170 ? 53.650 9.171 -50.661 1.00 34.56 170 SER A N 1
ATOM 1369 C CA . SER A 1 170 ? 53.872 9.059 -52.116 1.00 34.56 170 SER A CA 1
ATOM 1370 C C . SER A 1 170 ? 54.567 7.763 -52.538 1.00 34.56 170 SER A C 1
ATOM 1372 O O . SER A 1 170 ? 55.029 7.682 -53.668 1.00 34.56 170 SER A O 1
ATOM 1374 N N . LYS A 1 171 ? 54.668 6.767 -51.646 1.00 42.88 171 LYS A N 1
ATOM 1375 C CA . LYS A 1 171 ? 55.234 5.443 -51.968 1.00 42.88 171 LYS A CA 1
ATOM 1376 C C . LYS A 1 171 ? 54.206 4.310 -51.978 1.00 42.88 171 LYS A C 1
ATOM 1378 O O . LYS A 1 171 ? 54.425 3.314 -52.638 1.00 42.88 171 LYS A O 1
ATOM 1383 N N . THR A 1 172 ? 53.063 4.466 -51.313 1.00 41.31 172 THR A N 1
ATOM 1384 C CA . THR A 1 172 ? 52.120 3.354 -51.094 1.00 41.31 172 THR A CA 1
ATOM 1385 C C . THR A 1 172 ? 51.099 3.145 -52.210 1.00 41.31 172 THR A C 1
ATOM 1387 O O . THR A 1 172 ? 50.366 2.168 -52.167 1.00 41.31 172 THR A O 1
ATOM 1390 N N . ILE A 1 173 ? 51.010 4.038 -53.203 1.00 45.84 173 ILE A N 1
ATOM 1391 C CA . ILE A 1 173 ? 50.122 3.810 -54.358 1.00 45.84 173 ILE A CA 1
ATOM 1392 C C . ILE A 1 173 ? 50.799 2.883 -55.378 1.00 45.84 173 ILE A C 1
ATOM 1394 O O . ILE A 1 173 ? 50.100 2.180 -56.091 1.00 45.84 173 ILE A O 1
ATOM 1398 N N . GLU A 1 174 ? 52.132 2.803 -55.405 1.00 47.16 174 GLU A N 1
ATOM 1399 C CA . GLU A 1 174 ? 52.851 1.848 -56.263 1.00 47.16 174 GLU A CA 1
ATOM 1400 C C . GLU A 1 174 ? 52.756 0.396 -55.750 1.00 47.16 174 GLU A C 1
ATOM 1402 O O . GLU A 1 174 ? 52.883 -0.524 -56.551 1.00 47.16 174 GLU A O 1
ATOM 1407 N N . ASP A 1 175 ? 52.452 0.181 -54.461 1.00 51.66 175 ASP A N 1
ATOM 1408 C CA . ASP A 1 175 ? 52.360 -1.159 -53.848 1.00 51.66 175 ASP A CA 1
ATOM 1409 C C . ASP A 1 175 ? 51.013 -1.876 -54.094 1.00 51.66 175 ASP A C 1
ATOM 1411 O O . ASP A 1 175 ? 50.917 -3.088 -53.909 1.00 51.66 175 ASP A O 1
ATOM 1415 N N . ASP A 1 176 ? 49.969 -1.153 -54.518 1.00 60.19 176 ASP A N 1
ATOM 1416 C CA . ASP A 1 176 ? 48.611 -1.699 -54.714 1.00 60.19 176 ASP A CA 1
ATOM 1417 C C . ASP A 1 176 ? 48.290 -2.040 -56.183 1.00 60.19 176 ASP A C 1
ATOM 1419 O O . ASP A 1 176 ? 47.216 -2.585 -56.476 1.00 60.19 176 ASP A O 1
ATOM 1423 N N . LEU A 1 177 ? 49.188 -1.712 -57.119 1.00 64.88 177 LEU A N 1
ATOM 1424 C CA . LEU A 1 177 ? 49.034 -2.061 -58.530 1.00 64.88 177 LEU A CA 1
ATOM 1425 C C . LEU A 1 177 ? 49.755 -3.381 -58.850 1.00 64.88 177 LEU A C 1
ATOM 1427 O O . LEU A 1 177 ? 50.876 -3.593 -58.391 1.00 64.88 177 LEU A O 1
ATOM 1431 N N . PRO A 1 178 ? 49.150 -4.269 -59.663 1.00 73.75 178 PRO A N 1
ATOM 1432 C CA . PRO A 1 178 ? 49.822 -5.483 -60.117 1.00 73.75 178 PRO A CA 1
ATOM 1433 C C . PRO A 1 178 ? 51.156 -5.173 -60.812 1.00 73.75 178 PRO A C 1
ATOM 1435 O O . PRO A 1 178 ? 51.268 -4.180 -61.539 1.00 73.75 178 PRO A O 1
ATOM 1438 N N . ALA A 1 179 ? 52.152 -6.038 -60.610 1.00 75.00 179 ALA A N 1
ATOM 1439 C CA . ALA A 1 179 ? 53.516 -5.862 -61.112 1.00 75.00 179 ALA A CA 1
ATOM 1440 C C . ALA A 1 179 ? 53.574 -5.671 -62.641 1.00 75.00 179 ALA A C 1
ATOM 1442 O O . ALA A 1 179 ? 54.422 -4.940 -63.149 1.00 75.00 179 ALA A O 1
ATOM 1443 N N . GLU A 1 180 ? 52.625 -6.263 -63.361 1.00 77.56 180 GLU A N 1
ATOM 1444 C CA . GLU A 1 180 ? 52.450 -6.179 -64.810 1.00 77.56 180 GLU A CA 1
ATOM 1445 C C . GLU A 1 180 ? 52.019 -4.772 -65.263 1.00 77.56 180 GLU A C 1
ATOM 1447 O O . GLU A 1 180 ? 52.454 -4.279 -66.303 1.00 77.56 180 GLU A O 1
ATOM 1452 N N . VAL A 1 181 ? 51.223 -4.061 -64.451 1.00 76.81 181 VAL A N 1
ATOM 1453 C CA . VAL A 1 181 ? 50.830 -2.670 -64.741 1.00 76.81 181 VAL A CA 1
ATOM 1454 C C . VAL A 1 181 ? 52.032 -1.735 -64.606 1.00 76.81 181 VAL A C 1
ATOM 1456 O O . VAL A 1 181 ? 52.216 -0.841 -65.433 1.00 76.81 181 VAL A O 1
ATOM 1459 N N . VAL A 1 182 ? 52.881 -1.985 -63.607 1.00 80.62 182 VAL A N 1
ATOM 1460 C CA . VAL A 1 182 ? 54.134 -1.249 -63.389 1.00 80.62 182 VAL A CA 1
ATOM 1461 C C . VAL A 1 182 ? 55.156 -1.560 -64.491 1.00 80.62 182 VAL A C 1
ATOM 1463 O O . VAL A 1 182 ? 55.877 -0.663 -64.930 1.00 80.62 182 VAL A O 1
ATOM 1466 N N . ALA A 1 183 ? 55.213 -2.806 -64.973 1.00 78.44 183 ALA A N 1
ATOM 1467 C CA . ALA A 1 183 ? 56.073 -3.207 -66.088 1.00 78.44 183 ALA A CA 1
ATOM 1468 C C . ALA A 1 183 ? 55.686 -2.500 -67.399 1.00 78.44 183 ALA A C 1
ATOM 1470 O O . ALA A 1 183 ? 56.556 -1.935 -68.063 1.00 78.44 183 ALA A O 1
ATOM 1471 N N . PHE A 1 184 ? 54.389 -2.428 -67.720 1.00 79.56 184 PHE A N 1
ATOM 1472 C CA . PHE A 1 184 ? 53.886 -1.697 -68.889 1.00 79.56 184 PHE A CA 1
ATOM 1473 C C . PHE A 1 184 ? 54.169 -0.186 -68.815 1.00 79.56 184 PHE A C 1
ATOM 1475 O O . PHE A 1 184 ? 54.542 0.434 -69.810 1.00 79.56 184 PHE A O 1
ATOM 1482 N N . GLU A 1 185 ? 54.028 0.435 -67.640 1.00 79.94 185 GLU A N 1
ATOM 1483 C CA . GLU A 1 185 ? 54.333 1.864 -67.465 1.00 79.94 185 GLU A CA 1
ATOM 1484 C C . GLU A 1 185 ? 55.830 2.168 -67.593 1.00 79.94 185 GLU A C 1
ATOM 1486 O O . GLU A 1 185 ? 56.201 3.169 -68.211 1.00 79.94 185 GLU A O 1
ATOM 1491 N N . LYS A 1 186 ? 56.698 1.283 -67.089 1.00 81.88 186 LYS A N 1
ATOM 1492 C CA . LYS A 1 186 ? 58.152 1.382 -67.288 1.00 81.88 186 LYS A CA 1
ATOM 1493 C C . LYS A 1 186 ? 58.543 1.197 -68.753 1.00 81.88 186 LYS A C 1
ATOM 1495 O O . LYS A 1 186 ? 59.366 1.963 -69.246 1.00 81.88 186 LYS A O 1
ATOM 1500 N N . PHE A 1 187 ? 57.925 0.246 -69.453 1.00 82.88 187 PHE A N 1
ATOM 1501 C CA . PHE A 1 187 ? 58.129 0.036 -70.888 1.00 82.88 187 PHE A CA 1
ATOM 1502 C C . PHE A 1 187 ? 57.751 1.287 -71.695 1.00 82.88 187 PHE A C 1
ATOM 1504 O O . PHE A 1 187 ? 58.549 1.787 -72.482 1.00 82.88 187 PHE A O 1
ATOM 1511 N N . LEU A 1 188 ? 56.590 1.888 -71.414 1.00 81.81 188 LEU A N 1
ATOM 1512 C CA . LEU A 1 188 ? 56.177 3.147 -72.041 1.00 81.81 188 LEU A CA 1
ATOM 1513 C C . LEU A 1 188 ? 57.153 4.303 -71.781 1.00 81.81 188 LEU A C 1
ATOM 1515 O O . LEU A 1 188 ? 57.400 5.107 -72.677 1.00 81.81 188 LEU A O 1
ATOM 1519 N N . GLN A 1 189 ? 57.701 4.408 -70.570 1.00 79.94 189 GLN A N 1
ATOM 1520 C CA . GLN A 1 189 ? 58.687 5.442 -70.243 1.00 79.94 189 GLN A CA 1
ATOM 1521 C C . GLN A 1 189 ? 60.022 5.232 -70.970 1.00 79.94 189 GLN A C 1
ATOM 1523 O O . GLN A 1 189 ? 60.669 6.212 -71.333 1.00 79.94 189 GLN A O 1
ATOM 1528 N N . GLN A 1 190 ? 60.429 3.981 -71.199 1.00 79.19 190 GLN A N 1
ATOM 1529 C CA . GLN A 1 190 ? 61.690 3.637 -71.863 1.00 79.19 190 GLN A CA 1
ATOM 1530 C C . GLN A 1 190 ? 61.609 3.745 -73.390 1.00 79.19 190 GLN A C 1
ATOM 1532 O O . GLN A 1 190 ? 62.558 4.209 -74.015 1.00 79.19 190 GLN A O 1
ATOM 1537 N N . SER A 1 191 ? 60.475 3.379 -73.989 1.00 75.44 191 SER A N 1
ATOM 1538 C CA . SER A 1 191 ? 60.300 3.340 -75.447 1.00 75.44 191 SER A CA 1
ATOM 1539 C C . SER A 1 191 ? 59.764 4.642 -76.054 1.00 75.44 191 SER A C 1
ATOM 1541 O O . SER A 1 191 ? 59.333 4.653 -77.199 1.00 75.44 191 SER A O 1
ATOM 1543 N N . GLY A 1 192 ? 59.758 5.755 -75.315 1.00 73.81 192 GLY A N 1
ATOM 1544 C CA . GLY A 1 192 ? 59.316 7.048 -75.855 1.00 73.81 192 GLY A CA 1
ATOM 1545 C C . GLY A 1 192 ? 57.793 7.207 -75.958 1.00 73.81 192 GLY A C 1
ATOM 1546 O O . GLY A 1 192 ? 57.301 7.932 -76.820 1.00 73.81 192 GLY A O 1
ATOM 1547 N N . GLY A 1 193 ? 57.035 6.558 -75.072 1.00 79.69 193 GLY A N 1
ATOM 1548 C CA . GLY A 1 193 ? 55.587 6.714 -74.949 1.00 79.69 193 GLY A CA 1
ATOM 1549 C C . GLY A 1 193 ? 54.776 5.705 -75.763 1.00 79.69 193 GLY A C 1
ATOM 1550 O O . GLY A 1 193 ? 55.255 4.646 -76.156 1.00 79.69 193 GLY A O 1
ATOM 1551 N N . ARG A 1 194 ? 53.494 6.021 -75.985 1.00 76.62 194 ARG A N 1
ATOM 1552 C CA . ARG A 1 194 ? 52.532 5.121 -76.650 1.00 76.62 194 ARG A CA 1
ATOM 1553 C C . ARG A 1 194 ? 52.814 4.905 -78.135 1.00 76.62 194 ARG A C 1
ATOM 1555 O O . ARG A 1 194 ? 52.255 3.980 -78.708 1.00 76.62 194 ARG A O 1
ATOM 1562 N N . GLN A 1 195 ? 53.639 5.753 -78.739 1.00 79.69 195 GLN A N 1
ATOM 1563 C CA . GLN A 1 195 ? 53.991 5.709 -80.154 1.00 79.69 195 GLN A CA 1
ATOM 1564 C C . GLN A 1 195 ? 55.400 5.159 -80.406 1.00 79.69 195 GLN A C 1
ATOM 1566 O O . GLN A 1 195 ? 55.844 5.187 -81.548 1.00 79.69 195 GLN A O 1
ATOM 1571 N N . GLY A 1 196 ? 56.123 4.676 -79.388 1.00 79.25 196 GLY A N 1
ATOM 1572 C CA . GLY A 1 196 ? 57.449 4.076 -79.598 1.00 79.25 196 GLY A CA 1
ATOM 1573 C C . GLY A 1 196 ? 58.521 5.082 -80.042 1.00 79.25 196 GLY A C 1
ATOM 1574 O O . GLY A 1 196 ? 59.482 4.709 -80.706 1.00 79.25 196 GLY A O 1
ATOM 1575 N N . GLY A 1 197 ? 58.322 6.377 -79.765 1.00 78.31 197 GLY A N 1
ATOM 1576 C CA . GLY A 1 197 ? 59.185 7.456 -80.255 1.00 78.31 197 GLY A CA 1
ATOM 1577 C C . GLY A 1 197 ? 58.948 7.864 -81.716 1.00 78.31 197 GLY A C 1
ATOM 1578 O O . GLY A 1 197 ? 59.655 8.741 -82.214 1.00 78.31 197 GLY A O 1
ATOM 1579 N N . TRP A 1 198 ? 57.962 7.271 -82.399 1.00 84.56 198 TRP A N 1
ATOM 1580 C CA . TRP A 1 198 ? 57.512 7.711 -83.722 1.00 84.56 198 TRP A CA 1
ATOM 1581 C C . TRP A 1 198 ? 56.545 8.891 -83.604 1.00 84.56 198 TRP A C 1
ATOM 1583 O O . TRP A 1 198 ? 55.862 9.048 -82.590 1.00 84.56 198 TRP A O 1
ATOM 1593 N N . ASP A 1 199 ? 56.476 9.721 -84.646 1.00 81.94 199 ASP A N 1
ATOM 1594 C CA . ASP A 1 199 ? 55.455 10.760 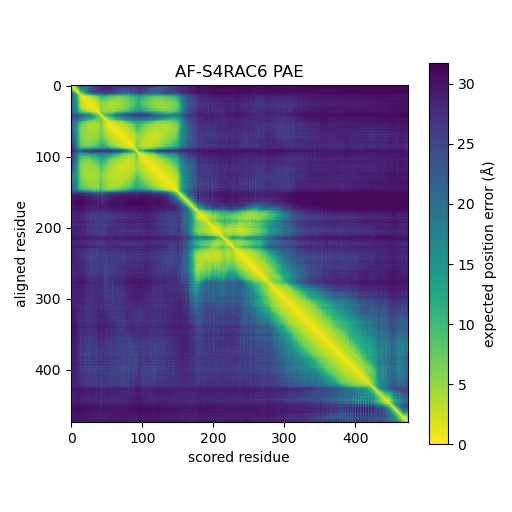-84.711 1.00 81.94 199 ASP A CA 1
ATOM 1595 C C . ASP A 1 199 ? 54.069 10.151 -85.002 1.00 81.94 199 ASP A C 1
ATOM 1597 O O . ASP A 1 199 ? 53.928 9.004 -85.441 1.00 81.94 199 ASP A O 1
ATOM 1601 N N . ASP A 1 200 ? 53.012 10.912 -84.719 1.00 82.31 200 ASP A N 1
ATOM 1602 C CA . ASP A 1 200 ? 51.643 10.412 -84.868 1.00 82.31 200 ASP A CA 1
ATOM 1603 C C . ASP A 1 200 ? 51.295 10.070 -86.329 1.00 82.31 200 ASP A C 1
ATOM 1605 O O . ASP A 1 200 ? 50.448 9.209 -86.570 1.00 82.31 200 ASP A O 1
ATOM 1609 N N . TYR A 1 201 ? 51.935 10.718 -87.309 1.00 82.50 201 TYR A N 1
ATOM 1610 C CA . TYR A 1 201 ? 51.665 10.503 -88.731 1.00 82.50 201 TYR A CA 1
ATOM 1611 C C . TYR A 1 201 ? 52.285 9.191 -89.231 1.00 82.50 201 TYR A C 1
ATOM 1613 O O . TYR A 1 201 ? 51.573 8.348 -89.792 1.00 82.50 201 TYR A O 1
ATOM 1621 N N . ASP A 1 202 ? 53.575 8.981 -88.970 1.00 82.69 202 ASP A N 1
ATOM 1622 C CA . ASP A 1 202 ? 54.322 7.770 -89.303 1.00 82.69 202 ASP A CA 1
ATOM 1623 C C . ASP A 1 202 ? 53.713 6.564 -88.583 1.00 82.69 202 ASP A C 1
ATOM 1625 O O . ASP A 1 202 ? 53.432 5.535 -89.205 1.00 82.69 202 ASP A O 1
ATOM 1629 N N . HIS A 1 203 ? 53.412 6.700 -87.287 1.00 84.81 203 HIS A N 1
ATOM 1630 C CA . HIS A 1 203 ? 52.805 5.626 -86.502 1.00 84.81 203 HIS A CA 1
ATOM 1631 C C . HIS A 1 203 ? 51.417 5.235 -87.043 1.00 84.81 203 HIS A C 1
ATOM 1633 O O . HIS A 1 203 ? 51.104 4.050 -87.182 1.00 84.81 203 HIS A O 1
ATOM 1639 N N . GLN A 1 204 ? 50.573 6.202 -87.419 1.00 83.75 204 GLN A N 1
ATOM 1640 C CA . GLN A 1 204 ? 49.263 5.905 -88.010 1.00 83.75 204 GLN A CA 1
ATOM 1641 C C . GLN A 1 204 ? 49.362 5.237 -89.384 1.00 83.75 204 GLN A C 1
ATOM 1643 O O . GLN A 1 204 ? 48.557 4.352 -89.690 1.00 83.75 204 GLN A O 1
ATOM 1648 N N . ASN A 1 205 ? 50.314 5.644 -90.224 1.00 82.00 205 ASN A N 1
ATOM 1649 C CA . ASN A 1 205 ? 50.529 5.004 -91.522 1.00 82.00 205 ASN A CA 1
ATOM 1650 C C . ASN A 1 205 ? 51.042 3.572 -91.351 1.00 82.00 205 ASN A C 1
ATOM 1652 O O . ASN A 1 205 ? 50.494 2.658 -91.971 1.00 82.00 205 ASN A O 1
ATOM 1656 N N . PHE A 1 206 ? 51.978 3.356 -90.427 1.00 83.81 206 PHE A N 1
ATOM 1657 C CA . PHE A 1 206 ? 52.437 2.031 -90.020 1.00 83.81 206 PHE A CA 1
ATOM 1658 C C . PHE A 1 206 ? 51.269 1.124 -89.590 1.00 83.81 206 PHE A C 1
ATOM 1660 O O . PHE A 1 206 ? 51.097 0.032 -90.137 1.00 83.81 206 PHE A O 1
ATOM 1667 N N . LEU A 1 207 ? 50.384 1.596 -88.703 1.00 83.44 207 LEU A N 1
ATOM 1668 C CA . LEU A 1 207 ? 49.213 0.825 -88.262 1.00 83.44 207 LEU A CA 1
ATOM 1669 C C . LEU A 1 207 ? 48.233 0.509 -89.402 1.00 83.44 207 LEU A C 1
ATOM 1671 O O . LEU A 1 207 ? 47.685 -0.598 -89.462 1.00 83.44 207 LEU A O 1
ATOM 1675 N N . LYS A 1 208 ? 48.006 1.454 -90.325 1.00 82.38 208 LYS A N 1
ATOM 1676 C CA . LYS A 1 208 ? 47.136 1.245 -91.496 1.00 82.38 208 LYS A CA 1
ATOM 1677 C C . LYS A 1 208 ? 47.689 0.158 -92.413 1.00 82.38 208 LYS A C 1
ATOM 1679 O O . LYS A 1 208 ? 46.930 -0.718 -92.828 1.00 82.38 208 LYS A O 1
ATOM 1684 N N . VAL A 1 209 ? 48.989 0.190 -92.707 1.00 81.06 209 VAL A N 1
ATOM 1685 C CA . VAL A 1 209 ? 49.649 -0.827 -93.540 1.00 81.06 209 VAL A CA 1
ATOM 1686 C C . VAL A 1 209 ? 49.650 -2.179 -92.815 1.00 81.06 209 VAL A C 1
ATOM 1688 O O . VAL A 1 209 ? 49.314 -3.201 -93.413 1.00 81.06 209 VAL A O 1
ATOM 1691 N N . ARG A 1 210 ? 49.879 -2.201 -91.497 1.00 79.56 210 ARG A N 1
ATOM 1692 C CA . ARG A 1 210 ? 49.889 -3.434 -90.694 1.00 79.56 210 ARG A CA 1
ATOM 1693 C C . ARG A 1 210 ? 48.524 -4.109 -90.657 1.00 79.56 210 ARG A C 1
ATOM 1695 O O . ARG A 1 210 ? 48.419 -5.320 -90.834 1.00 79.56 210 ARG A O 1
ATOM 1702 N N . THR A 1 211 ? 47.463 -3.322 -90.487 1.00 79.50 211 THR A N 1
ATOM 1703 C CA . THR A 1 211 ? 46.078 -3.820 -90.479 1.00 79.50 211 THR A CA 1
ATOM 1704 C C . THR A 1 211 ? 45.690 -4.425 -91.832 1.00 79.50 211 THR A C 1
ATOM 1706 O O . THR A 1 211 ? 44.953 -5.411 -91.875 1.00 79.50 211 THR A O 1
ATOM 1709 N N . ARG A 1 212 ? 46.212 -3.872 -92.938 1.00 78.19 212 ARG A N 1
ATOM 1710 C CA . ARG A 1 212 ? 46.011 -4.408 -94.294 1.00 78.19 212 ARG A CA 1
ATOM 1711 C C . ARG A 1 212 ? 46.759 -5.722 -94.517 1.00 78.19 212 ARG A C 1
ATOM 1713 O O . ARG A 1 212 ? 46.195 -6.630 -95.120 1.00 78.19 212 ARG A O 1
ATOM 1720 N N . HIS A 1 213 ? 47.983 -5.836 -94.000 1.00 70.12 213 HIS A N 1
ATOM 1721 C CA . HIS A 1 213 ? 48.872 -6.975 -94.268 1.00 70.12 213 HIS A CA 1
ATOM 1722 C C . HIS A 1 213 ? 48.875 -8.079 -93.214 1.00 70.12 213 HIS A C 1
ATOM 1724 O O . HIS A 1 213 ? 49.446 -9.132 -93.473 1.00 70.12 213 HIS A O 1
ATOM 1730 N N . LYS A 1 214 ? 48.250 -7.882 -92.045 1.00 65.12 214 LYS A N 1
ATOM 1731 C CA . LYS A 1 214 ? 48.102 -8.888 -90.970 1.00 65.12 214 LYS A CA 1
ATOM 1732 C C . LYS A 1 214 ? 49.378 -9.716 -90.694 1.00 65.12 214 LYS A C 1
ATOM 1734 O O . LYS A 1 214 ? 49.292 -10.914 -90.446 1.00 65.12 214 LYS A O 1
ATOM 1739 N N . GLY A 1 215 ? 50.555 -9.084 -90.743 1.00 59.38 215 GLY A N 1
ATOM 1740 C CA . GLY A 1 215 ? 51.843 -9.721 -90.430 1.00 59.38 215 GLY A CA 1
ATOM 1741 C C . GLY A 1 215 ? 52.559 -10.430 -91.591 1.00 59.38 215 GLY A C 1
ATOM 1742 O O . GLY A 1 215 ? 53.435 -11.251 -91.338 1.00 59.38 215 GLY A O 1
ATOM 1743 N N . ASN A 1 216 ? 52.210 -10.141 -92.847 1.00 63.06 216 ASN A N 1
ATOM 1744 C CA . ASN A 1 216 ? 52.863 -10.734 -94.020 1.00 63.06 216 ASN A CA 1
ATOM 1745 C C . ASN A 1 216 ? 54.200 -10.040 -94.376 1.00 63.06 216 ASN A C 1
ATOM 1747 O O . ASN A 1 216 ? 54.341 -8.842 -94.157 1.00 63.06 216 ASN A O 1
ATOM 1751 N N . LEU A 1 217 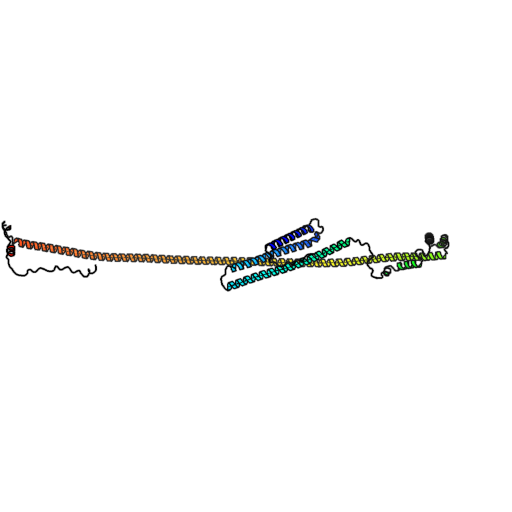? 55.168 -10.751 -94.975 1.00 59.03 217 LEU A N 1
ATOM 1752 C CA . LEU A 1 217 ? 56.536 -10.243 -95.246 1.00 59.03 217 LEU A CA 1
ATOM 1753 C C . LEU A 1 217 ? 56.602 -9.034 -96.205 1.00 59.03 217 LEU A C 1
ATOM 1755 O O . LEU A 1 217 ? 57.569 -8.278 -96.172 1.00 59.03 217 LEU A O 1
ATOM 1759 N N . LEU A 1 218 ? 55.554 -8.815 -97.008 1.00 62.81 218 LEU A N 1
ATOM 1760 C CA . LEU A 1 218 ? 55.406 -7.641 -97.884 1.00 62.81 218 LEU A CA 1
ATOM 1761 C C . LEU A 1 218 ? 55.066 -6.349 -97.118 1.00 62.81 218 LEU A C 1
ATOM 1763 O O . LEU A 1 218 ? 55.088 -5.261 -97.688 1.00 62.81 218 LEU A O 1
ATOM 1767 N N . PHE A 1 219 ? 54.775 -6.462 -95.819 1.00 74.94 219 PHE A N 1
ATOM 1768 C CA . PHE A 1 219 ? 54.465 -5.344 -94.935 1.00 74.94 219 PHE A CA 1
ATOM 1769 C C . PHE A 1 219 ? 55.564 -4.279 -94.929 1.00 74.94 219 PHE A C 1
ATOM 1771 O O . PHE A 1 219 ? 55.263 -3.092 -94.993 1.00 74.94 219 PHE A O 1
ATOM 1778 N N . ILE A 1 220 ? 56.828 -4.702 -94.876 1.00 72.19 220 ILE A N 1
ATOM 1779 C CA . ILE A 1 220 ? 57.968 -3.791 -94.735 1.00 72.19 220 ILE A CA 1
ATOM 1780 C C . ILE A 1 220 ? 58.166 -2.988 -96.026 1.00 72.19 220 ILE A C 1
ATOM 1782 O O . ILE A 1 220 ? 58.358 -1.778 -95.980 1.00 72.19 220 ILE A O 1
ATOM 1786 N N . GLU A 1 221 ? 58.046 -3.641 -97.183 1.00 69.75 221 GLU A N 1
ATOM 1787 C CA . GLU A 1 221 ? 58.187 -2.993 -98.492 1.00 69.75 221 GLU A CA 1
ATOM 1788 C C . GLU A 1 221 ? 57.050 -2.001 -98.762 1.00 69.75 221 GLU A C 1
ATOM 1790 O O . GLU A 1 221 ? 57.286 -0.909 -99.277 1.00 69.75 221 GLU A O 1
ATOM 1795 N N . GLU A 1 222 ? 55.818 -2.332 -98.363 1.00 73.94 222 GLU A N 1
ATOM 1796 C CA . GLU A 1 222 ? 54.698 -1.405 -98.503 1.00 73.94 222 GLU A CA 1
ATOM 1797 C C . GLU A 1 222 ? 54.750 -0.268 -97.474 1.00 73.94 222 GLU A C 1
ATOM 1799 O O . GLU A 1 222 ? 54.419 0.865 -97.813 1.00 73.94 222 GLU A O 1
ATOM 1804 N N . ALA A 1 223 ? 55.216 -0.521 -96.248 1.00 76.31 223 ALA A N 1
ATOM 1805 C CA . ALA A 1 223 ? 55.368 0.511 -95.224 1.00 76.31 223 ALA A CA 1
ATOM 1806 C C . ALA A 1 223 ? 56.370 1.595 -95.650 1.00 76.31 223 ALA A C 1
ATOM 1808 O O . ALA A 1 223 ? 56.095 2.778 -95.460 1.00 76.31 223 ALA A O 1
ATOM 1809 N N . LEU A 1 224 ? 57.471 1.217 -96.309 1.00 76.69 224 LEU A N 1
ATOM 1810 C CA . LEU A 1 224 ? 58.469 2.164 -96.819 1.00 76.69 224 LEU A CA 1
ATOM 1811 C C . LEU A 1 224 ? 57.906 3.119 -97.886 1.00 76.69 224 LEU A C 1
ATOM 1813 O O . LEU A 1 224 ? 58.331 4.271 -97.957 1.00 76.69 224 LEU A O 1
ATOM 1817 N N . ASN A 1 225 ? 56.901 2.700 -98.665 1.00 75.75 225 ASN A N 1
ATOM 1818 C CA . ASN A 1 225 ? 56.245 3.575 -99.648 1.00 75.75 225 ASN A CA 1
ATOM 1819 C C . ASN A 1 225 ? 55.417 4.695 -98.998 1.00 75.75 225 ASN A C 1
ATOM 1821 O O . ASN A 1 225 ? 55.190 5.733 -99.620 1.00 75.75 225 ASN A O 1
ATOM 1825 N N . TYR A 1 226 ? 54.955 4.489 -97.762 1.00 73.06 226 TYR A N 1
ATOM 1826 C CA . TYR A 1 226 ? 54.130 5.446 -97.019 1.00 73.06 226 TYR A CA 1
ATOM 1827 C C . TYR A 1 226 ? 54.893 6.162 -95.891 1.00 73.06 226 TYR A C 1
ATOM 1829 O O . TYR A 1 226 ? 54.301 7.012 -95.225 1.00 73.06 226 TYR A O 1
ATOM 1837 N N . LEU A 1 227 ? 56.183 5.855 -95.697 1.00 78.25 227 LEU A N 1
ATOM 1838 C CA . LEU A 1 227 ? 57.050 6.413 -94.651 1.00 78.25 227 LEU A CA 1
ATOM 1839 C C . LEU A 1 227 ? 58.310 7.058 -95.262 1.00 78.25 227 LEU A C 1
ATOM 1841 O O . LEU A 1 227 ? 59.382 6.445 -95.287 1.00 78.25 227 LEU A O 1
ATOM 1845 N N . PRO A 1 228 ? 58.212 8.299 -95.773 1.00 71.50 228 PRO A N 1
ATOM 1846 C CA . PRO A 1 228 ? 59.345 8.987 -96.379 1.00 71.50 228 PRO A CA 1
ATOM 1847 C C . PRO A 1 228 ? 60.455 9.238 -95.348 1.00 71.50 228 PRO A C 1
ATOM 1849 O O . PRO A 1 228 ? 60.251 9.951 -94.370 1.00 71.50 228 PRO A O 1
ATOM 1852 N N . GLY A 1 229 ? 61.649 8.688 -95.584 1.00 69.25 229 GLY A N 1
ATOM 1853 C CA . GLY A 1 229 ? 62.830 8.930 -94.744 1.00 69.25 229 GLY A CA 1
ATOM 1854 C C . GLY A 1 229 ? 63.065 7.922 -93.614 1.00 69.25 229 GLY A C 1
ATOM 1855 O O . GLY A 1 229 ? 64.007 8.113 -92.848 1.00 69.25 229 GLY A O 1
ATOM 1856 N N . ARG A 1 230 ? 62.268 6.850 -93.520 1.00 80.06 230 ARG A N 1
ATOM 1857 C CA . ARG A 1 230 ? 62.522 5.726 -92.601 1.00 80.06 230 ARG A CA 1
ATOM 1858 C C . ARG A 1 230 ? 63.254 4.593 -93.302 1.00 80.06 230 ARG A C 1
ATOM 1860 O O . ARG A 1 230 ? 63.020 4.330 -94.481 1.00 80.06 230 ARG A O 1
ATOM 1867 N N . THR A 1 231 ? 64.150 3.936 -92.576 1.00 81.06 231 THR A N 1
ATOM 1868 C CA . THR A 1 231 ? 64.878 2.772 -93.087 1.00 81.06 231 THR A CA 1
ATOM 1869 C C . THR A 1 231 ? 64.082 1.489 -92.870 1.00 81.06 231 THR A C 1
ATOM 1871 O O . THR A 1 231 ? 63.119 1.451 -92.100 1.00 81.06 231 THR A O 1
ATOM 1874 N N . ARG A 1 232 ? 64.473 0.418 -93.567 1.00 78.75 232 ARG A N 1
ATOM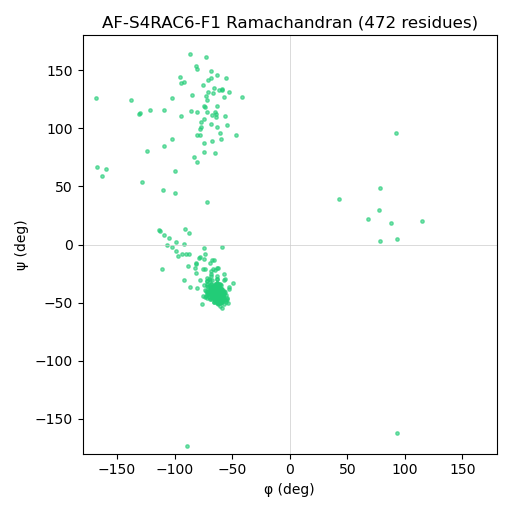 1875 C CA . ARG A 1 232 ? 63.869 -0.910 -93.392 1.00 78.75 232 ARG A CA 1
ATOM 1876 C C . ARG A 1 232 ? 64.004 -1.365 -91.938 1.00 78.75 232 ARG A C 1
ATOM 1878 O O . ARG A 1 232 ? 63.054 -1.871 -91.348 1.00 78.75 232 ARG A O 1
ATOM 1885 N N . GLU A 1 233 ? 65.180 -1.121 -91.377 1.00 79.94 233 GLU A N 1
ATOM 1886 C CA . GLU A 1 233 ? 65.566 -1.463 -90.019 1.00 79.94 233 GLU A CA 1
ATOM 1887 C C . GLU A 1 233 ? 64.697 -0.731 -88.984 1.00 79.94 233 GLU A C 1
ATOM 1889 O O . GLU A 1 233 ? 64.276 -1.350 -88.009 1.00 79.94 233 GLU A O 1
ATOM 1894 N N . ASP A 1 234 ? 64.350 0.543 -89.215 1.00 83.25 234 ASP A N 1
ATOM 1895 C CA . ASP A 1 234 ? 63.458 1.299 -88.320 1.00 83.25 234 ASP A CA 1
ATOM 1896 C C . ASP A 1 234 ? 62.054 0.677 -88.267 1.00 83.25 234 ASP A C 1
ATOM 1898 O O . ASP A 1 234 ? 61.467 0.541 -87.193 1.00 83.25 234 ASP A O 1
ATOM 1902 N N . VAL A 1 235 ? 61.508 0.274 -89.422 1.00 82.31 235 VAL A N 1
ATOM 1903 C CA . VAL A 1 235 ? 60.175 -0.348 -89.522 1.00 82.31 235 VAL A CA 1
ATOM 1904 C C . VAL A 1 235 ? 60.157 -1.725 -88.847 1.00 82.31 235 VAL A C 1
ATOM 1906 O O . VAL A 1 235 ? 59.185 -2.069 -88.173 1.00 82.31 235 VAL A O 1
ATOM 1909 N N . GLU A 1 236 ? 61.227 -2.509 -88.992 1.00 82.25 236 GLU A N 1
ATOM 1910 C CA . GLU A 1 236 ? 61.377 -3.820 -88.344 1.00 82.25 236 GLU A CA 1
ATOM 1911 C C . GLU A 1 236 ? 61.515 -3.701 -86.815 1.00 82.25 236 GLU A C 1
ATOM 1913 O O . GLU A 1 236 ? 60.879 -4.456 -86.069 1.00 82.25 236 GLU A O 1
ATOM 1918 N N . GLN A 1 237 ? 62.288 -2.723 -86.333 1.00 83.88 237 GLN A N 1
ATOM 1919 C CA . GLN A 1 237 ? 62.404 -2.424 -84.902 1.00 83.88 237 GLN A CA 1
ATOM 1920 C C . GLN A 1 237 ? 61.067 -1.963 -84.321 1.00 83.88 237 GLN A C 1
ATOM 1922 O O . GLN A 1 237 ? 60.671 -2.422 -83.249 1.00 83.88 237 GLN A O 1
ATOM 1927 N N . HIS A 1 238 ? 60.331 -1.124 -85.051 1.00 85.31 238 HIS A N 1
ATOM 1928 C CA . HIS A 1 238 ? 59.023 -0.639 -84.619 1.00 85.31 238 HIS A CA 1
ATOM 1929 C C . HIS A 1 238 ? 57.946 -1.728 -84.625 1.00 85.31 238 HIS A C 1
ATOM 1931 O O . HIS A 1 238 ? 57.107 -1.762 -83.731 1.00 85.31 238 HIS A O 1
ATOM 1937 N N . GLU A 1 239 ? 57.984 -2.678 -85.565 1.00 83.88 239 GLU A N 1
ATOM 1938 C CA . GLU A 1 239 ? 57.108 -3.861 -85.528 1.00 83.88 239 GLU A CA 1
ATOM 1939 C C . GLU A 1 239 ? 57.431 -4.783 -84.353 1.00 83.88 239 GLU A C 1
ATOM 1941 O O . GLU A 1 239 ? 56.516 -5.339 -83.745 1.00 83.88 239 GLU A O 1
ATOM 1946 N N . THR A 1 240 ? 58.709 -4.925 -84.006 1.00 84.19 240 THR A N 1
ATOM 1947 C CA . THR A 1 240 ? 59.127 -5.698 -82.830 1.00 84.19 240 THR A CA 1
ATOM 1948 C C . THR A 1 240 ? 58.637 -5.026 -81.548 1.00 84.19 240 THR A C 1
ATOM 1950 O O . THR A 1 240 ? 57.940 -5.658 -80.756 1.00 84.19 240 THR A O 1
ATOM 1953 N N . TRP A 1 241 ? 58.876 -3.720 -81.406 1.00 87.88 241 TRP A N 1
ATOM 1954 C CA . TRP A 1 241 ? 58.359 -2.916 -80.297 1.00 87.88 241 TRP A CA 1
ATOM 1955 C C . TRP A 1 241 ? 56.829 -2.965 -80.207 1.00 87.88 241 TRP A C 1
ATOM 1957 O O . TRP A 1 241 ? 56.276 -3.109 -79.121 1.00 87.88 241 TRP A O 1
ATOM 1967 N N . TYR A 1 242 ? 56.118 -2.874 -81.334 1.00 84.38 242 TYR A N 1
ATOM 1968 C CA . TYR A 1 242 ? 54.658 -2.844 -81.327 1.00 84.38 242 TYR A CA 1
ATOM 1969 C C . TYR A 1 242 ? 54.042 -4.198 -80.943 1.00 84.38 242 TYR A C 1
ATOM 1971 O O . TYR A 1 242 ? 52.969 -4.231 -80.342 1.00 84.38 242 TYR A O 1
ATOM 1979 N N . LYS A 1 243 ? 54.713 -5.320 -81.240 1.00 84.75 243 LYS A N 1
ATOM 1980 C CA . LYS A 1 243 ? 54.326 -6.640 -80.714 1.00 84.75 243 LYS A CA 1
ATOM 1981 C C . LYS A 1 243 ? 54.494 -6.701 -79.197 1.00 84.75 243 LYS A C 1
ATOM 1983 O O . LYS A 1 243 ? 53.530 -7.021 -78.513 1.00 84.75 243 LYS A O 1
ATOM 1988 N N . GLU A 1 244 ? 55.654 -6.292 -78.683 1.00 84.38 244 GLU A N 1
ATOM 1989 C CA . GLU A 1 244 ? 55.910 -6.231 -77.235 1.00 84.38 244 GLU A CA 1
ATOM 1990 C C . GLU A 1 244 ? 54.930 -5.287 -76.517 1.00 84.38 244 GLU A C 1
ATOM 1992 O O . GLU A 1 244 ? 54.433 -5.592 -75.434 1.00 84.38 244 GLU A O 1
ATOM 1997 N N . PHE A 1 245 ? 54.583 -4.162 -77.147 1.00 86.06 245 PHE A N 1
ATOM 1998 C CA . PHE A 1 245 ? 53.580 -3.229 -76.642 1.00 86.06 245 PHE A CA 1
ATOM 1999 C C . PHE A 1 245 ? 52.196 -3.879 -76.503 1.00 86.06 245 PHE A C 1
ATOM 2001 O O . PHE A 1 245 ? 51.520 -3.645 -75.502 1.00 86.06 245 PHE A O 1
ATOM 2008 N N . LEU A 1 246 ? 51.766 -4.671 -77.492 1.00 85.19 246 LEU A N 1
ATOM 2009 C CA . LEU A 1 246 ? 50.472 -5.358 -77.461 1.00 85.19 246 LEU A CA 1
ATOM 2010 C C . LEU A 1 246 ? 50.431 -6.438 -76.378 1.00 85.19 246 LEU A C 1
ATOM 2012 O O . LEU A 1 246 ? 49.475 -6.467 -75.605 1.00 85.19 246 LEU A O 1
ATOM 2016 N N . ASP A 1 247 ? 51.483 -7.251 -76.278 1.00 85.25 247 ASP A N 1
ATOM 2017 C CA . ASP A 1 247 ? 51.577 -8.310 -75.269 1.00 85.25 247 ASP A CA 1
ATOM 2018 C C . ASP A 1 247 ? 51.512 -7.716 -73.849 1.00 85.25 247 ASP A C 1
ATOM 2020 O O . ASP A 1 247 ? 50.699 -8.136 -73.024 1.00 85.25 247 ASP A O 1
ATOM 2024 N N . LEU A 1 248 ? 52.274 -6.649 -73.583 1.00 85.50 248 LEU A N 1
ATOM 2025 C CA . LEU A 1 248 ? 52.258 -5.975 -72.281 1.00 85.50 248 LEU A CA 1
ATOM 2026 C C . LEU A 1 248 ? 50.939 -5.223 -72.006 1.00 85.50 248 LEU A C 1
ATOM 2028 O O . LEU A 1 248 ? 50.529 -5.083 -70.849 1.00 85.50 248 LEU A O 1
ATOM 2032 N N . GLU A 1 249 ? 50.256 -4.711 -73.037 1.00 82.88 249 GLU A N 1
ATOM 2033 C CA . GLU A 1 249 ? 48.940 -4.082 -72.868 1.00 82.88 249 GLU A CA 1
ATOM 2034 C C . GLU A 1 249 ? 47.879 -5.116 -72.463 1.00 82.88 249 GLU A C 1
ATOM 2036 O O . GLU A 1 249 ? 47.023 -4.833 -71.614 1.00 82.88 249 GLU A O 1
ATOM 2041 N N . ASP A 1 250 ? 47.941 -6.314 -73.038 1.00 84.94 250 ASP A N 1
ATOM 2042 C CA . ASP A 1 250 ? 47.030 -7.405 -72.717 1.00 84.94 250 ASP A CA 1
ATOM 2043 C C . ASP A 1 250 ? 47.323 -7.992 -71.329 1.00 84.94 250 ASP A C 1
ATOM 2045 O O . ASP A 1 250 ? 46.397 -8.108 -70.518 1.00 84.94 250 ASP A O 1
ATOM 2049 N N . GLU A 1 251 ? 48.594 -8.190 -70.963 1.00 86.06 251 GLU A N 1
ATOM 2050 C CA . GLU A 1 251 ? 48.991 -8.567 -69.597 1.00 86.06 251 GLU A CA 1
ATOM 2051 C C . GLU A 1 251 ? 48.497 -7.554 -68.551 1.00 86.06 251 GLU A C 1
ATOM 2053 O O . GLU A 1 251 ? 47.957 -7.931 -67.503 1.00 86.06 251 GLU A O 1
ATOM 2058 N N . LYS A 1 252 ? 48.585 -6.250 -68.851 1.00 86.25 252 LYS A N 1
ATOM 2059 C CA . LYS A 1 252 ? 48.029 -5.186 -68.003 1.00 86.25 252 LYS A CA 1
ATOM 2060 C C . LYS A 1 252 ? 46.511 -5.318 -67.840 1.00 86.25 252 LYS A C 1
ATOM 2062 O O . LYS A 1 252 ? 46.001 -5.183 -66.721 1.00 86.25 252 LYS A O 1
ATOM 2067 N N . LYS A 1 253 ? 45.762 -5.541 -68.926 1.00 85.12 253 LYS A N 1
ATOM 2068 C CA . LYS A 1 253 ? 44.292 -5.696 -68.876 1.00 85.12 253 LYS A CA 1
ATOM 2069 C C . LYS A 1 253 ? 43.896 -6.921 -68.052 1.00 85.12 253 LYS A C 1
ATOM 2071 O O . LYS A 1 253 ? 42.970 -6.840 -67.233 1.00 85.12 253 LYS A O 1
ATOM 2076 N N . GLU A 1 254 ? 44.604 -8.032 -68.223 1.00 87.19 254 GLU A N 1
ATOM 2077 C CA . GLU A 1 254 ? 44.376 -9.261 -67.466 1.00 87.19 254 GLU A CA 1
ATOM 2078 C C . GLU A 1 254 ? 44.709 -9.096 -65.982 1.00 87.19 254 GLU A C 1
ATOM 2080 O O . GLU A 1 254 ? 43.936 -9.528 -65.123 1.00 87.19 254 GLU A O 1
ATOM 2085 N N . ALA A 1 255 ? 45.819 -8.435 -65.652 1.00 86.31 255 ALA A N 1
ATOM 2086 C CA . ALA A 1 255 ? 46.219 -8.178 -64.273 1.00 86.31 255 ALA A CA 1
ATOM 2087 C C . ALA A 1 255 ? 45.204 -7.285 -63.536 1.00 86.31 255 ALA A C 1
ATOM 2089 O O . ALA A 1 255 ? 44.794 -7.597 -62.415 1.00 86.31 255 ALA A O 1
ATOM 2090 N N . ILE A 1 256 ? 44.704 -6.228 -64.190 1.00 80.81 256 ILE A N 1
ATOM 2091 C CA . ILE A 1 256 ? 43.648 -5.362 -63.637 1.00 80.81 256 ILE A CA 1
ATOM 2092 C C . ILE A 1 256 ? 42.347 -6.146 -63.420 1.00 80.81 256 ILE A C 1
ATOM 2094 O O . ILE A 1 256 ? 41.675 -5.964 -62.401 1.00 80.81 256 ILE A O 1
ATOM 2098 N N . SER A 1 257 ? 41.978 -7.016 -64.361 1.00 84.75 257 SER A N 1
ATOM 2099 C CA . SER A 1 257 ? 40.761 -7.829 -64.262 1.00 84.75 257 SER A CA 1
ATOM 2100 C C . SER A 1 257 ? 40.849 -8.833 -63.110 1.00 84.75 257 SER A C 1
ATOM 2102 O O . SER A 1 257 ? 39.926 -8.917 -62.296 1.00 84.75 257 SER A O 1
ATOM 2104 N N . ARG A 1 258 ? 41.992 -9.519 -62.972 1.00 86.12 258 ARG A N 1
ATOM 2105 C CA . ARG A 1 258 ? 42.278 -10.425 -61.848 1.00 86.12 258 ARG A CA 1
ATOM 2106 C C . ARG A 1 258 ? 42.251 -9.690 -60.507 1.00 86.12 258 ARG A C 1
ATOM 2108 O O . ARG A 1 258 ? 41.605 -10.154 -59.571 1.00 86.12 258 ARG A O 1
ATOM 2115 N N . TRP A 1 259 ? 42.873 -8.514 -60.423 1.00 84.94 259 TRP A N 1
ATOM 2116 C CA . TRP A 1 259 ? 42.885 -7.697 -59.206 1.00 84.94 259 TRP A CA 1
ATOM 2117 C C . TRP A 1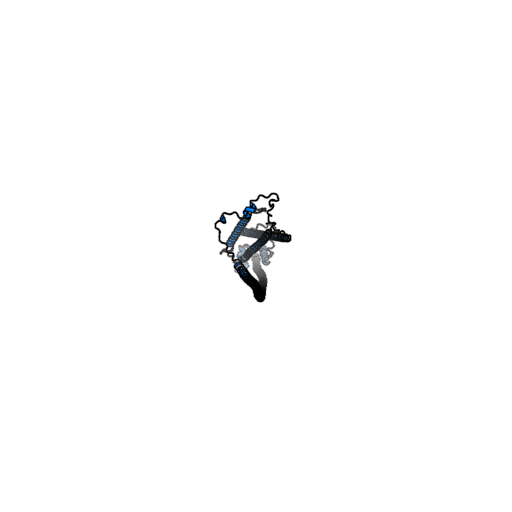 259 ? 41.478 -7.267 -58.768 1.00 84.94 259 TRP A C 1
ATOM 2119 O O . TRP A 1 259 ? 41.125 -7.409 -57.595 1.00 84.94 259 TRP A O 1
ATOM 2129 N N . LYS A 1 260 ? 40.638 -6.803 -59.707 1.00 83.19 260 LYS A N 1
ATOM 2130 C CA . LYS A 1 260 ? 39.241 -6.432 -59.418 1.00 83.19 260 LYS A CA 1
ATOM 2131 C C . LYS A 1 260 ? 38.444 -7.616 -58.871 1.00 83.19 260 LYS A C 1
ATOM 2133 O O . LYS A 1 260 ? 37.791 -7.471 -57.838 1.00 83.19 260 LYS A O 1
ATOM 2138 N N . LEU A 1 261 ? 38.554 -8.778 -59.517 1.00 86.94 261 LEU A N 1
ATOM 2139 C CA . LEU A 1 261 ? 37.848 -9.993 -59.111 1.00 86.94 261 LEU A CA 1
ATOM 2140 C C . LEU A 1 261 ? 38.267 -10.460 -57.708 1.00 86.94 261 LEU A C 1
ATOM 2142 O O . LEU A 1 261 ? 37.414 -10.751 -56.868 1.00 86.94 261 LEU A O 1
ATOM 2146 N N . CYS A 1 262 ? 39.572 -10.484 -57.422 1.00 85.25 262 CYS A N 1
ATOM 2147 C CA . CYS A 1 262 ? 40.082 -10.838 -56.095 1.00 85.25 262 CYS A CA 1
ATOM 2148 C C . CYS A 1 262 ? 39.560 -9.886 -55.010 1.00 85.25 262 CYS A C 1
ATOM 2150 O O . CYS A 1 262 ? 39.134 -10.330 -53.944 1.00 85.25 262 CYS A O 1
ATOM 2152 N N . ARG A 1 263 ? 39.527 -8.580 -55.294 1.00 81.38 263 ARG A N 1
ATOM 2153 C CA . ARG A 1 263 ? 39.070 -7.563 -54.341 1.00 81.38 263 ARG A CA 1
ATOM 2154 C C . ARG A 1 263 ? 37.571 -7.647 -54.054 1.00 81.38 263 ARG A C 1
ATOM 2156 O O . ARG A 1 263 ? 37.145 -7.419 -52.922 1.00 81.38 263 ARG A O 1
ATOM 2163 N N . GLU A 1 264 ? 36.761 -7.956 -55.062 1.00 80.00 264 GLU A N 1
ATOM 2164 C CA . GLU A 1 264 ? 35.322 -8.178 -54.883 1.00 80.00 264 GLU A CA 1
ATOM 2165 C C . GLU A 1 264 ? 35.044 -9.418 -54.035 1.00 80.00 264 GLU A C 1
ATOM 2167 O O . GLU A 1 264 ? 34.242 -9.351 -53.100 1.00 80.00 264 GLU A O 1
ATOM 2172 N N . ARG A 1 265 ? 35.768 -10.514 -54.282 1.00 84.19 265 ARG A N 1
ATOM 2173 C CA . ARG A 1 265 ? 35.666 -11.731 -53.472 1.00 84.19 265 ARG A CA 1
ATOM 2174 C C . ARG A 1 265 ? 36.022 -11.479 -52.006 1.00 84.19 265 ARG A C 1
ATOM 2176 O O . ARG A 1 265 ? 35.275 -11.881 -51.119 1.00 84.19 265 ARG A O 1
ATOM 2183 N N . GLU A 1 266 ? 37.111 -10.761 -51.743 1.00 83.69 266 GLU A N 1
ATOM 2184 C CA . GLU A 1 266 ? 37.537 -10.443 -50.376 1.00 83.69 266 GLU A CA 1
ATOM 2185 C C . GLU A 1 266 ? 36.497 -9.583 -49.629 1.00 83.69 266 GLU A C 1
ATOM 2187 O O . GLU A 1 266 ? 36.253 -9.772 -48.435 1.00 83.69 266 GLU A O 1
ATOM 2192 N N . ARG A 1 267 ? 35.838 -8.647 -50.328 1.00 80.50 267 ARG A N 1
ATOM 2193 C CA . ARG A 1 267 ? 34.737 -7.850 -49.759 1.00 80.50 267 ARG A CA 1
ATOM 2194 C C . ARG A 1 267 ? 33.521 -8.712 -49.426 1.00 80.50 267 ARG A C 1
ATOM 2196 O O . ARG A 1 267 ? 32.960 -8.551 -48.344 1.00 80.50 267 ARG A O 1
ATOM 2203 N N . ALA A 1 268 ? 33.138 -9.627 -50.316 1.00 83.06 268 ALA A N 1
ATOM 2204 C CA . ALA A 1 268 ? 32.018 -10.537 -50.089 1.00 83.06 268 ALA A CA 1
ATOM 2205 C C . ALA A 1 268 ? 32.272 -11.478 -48.897 1.00 83.06 268 ALA A C 1
ATOM 2207 O O . ALA A 1 268 ? 31.397 -11.657 -48.053 1.00 83.06 268 ALA A O 1
ATOM 2208 N N . GLU A 1 269 ? 33.488 -12.018 -48.768 1.00 82.38 269 GLU A N 1
ATOM 2209 C CA . GLU A 1 269 ? 33.867 -12.882 -47.642 1.00 82.38 269 GLU A CA 1
ATOM 2210 C C . GLU A 1 269 ? 33.860 -12.125 -46.299 1.00 82.38 269 GLU A C 1
ATOM 2212 O O . GLU A 1 269 ? 33.411 -12.667 -45.285 1.00 82.38 269 GLU A O 1
ATOM 2217 N N . LYS A 1 270 ? 34.287 -10.853 -46.281 1.00 78.62 270 LYS A N 1
ATOM 2218 C CA . LYS A 1 270 ? 34.210 -9.995 -45.082 1.00 78.62 270 LYS A CA 1
ATOM 2219 C C . LYS A 1 270 ? 32.765 -9.717 -44.661 1.00 78.62 270 LYS A C 1
ATOM 2221 O O . LYS A 1 270 ? 32.464 -9.833 -43.473 1.00 78.62 270 LYS A O 1
ATOM 2226 N N . LEU A 1 271 ? 31.881 -9.410 -45.612 1.00 74.06 271 LEU A N 1
ATOM 2227 C CA . LEU A 1 271 ? 30.453 -9.185 -45.347 1.00 74.06 271 LEU A CA 1
ATOM 2228 C C . LEU A 1 271 ? 29.773 -10.451 -44.808 1.00 74.06 271 LEU A C 1
ATOM 2230 O O . LEU A 1 271 ? 29.148 -10.407 -43.752 1.00 74.06 271 LEU A O 1
ATOM 2234 N N . ALA A 1 272 ? 30.003 -11.602 -45.444 1.00 78.19 272 ALA A N 1
ATOM 2235 C CA . ALA A 1 272 ? 29.440 -12.877 -44.999 1.00 78.19 272 ALA A CA 1
ATOM 2236 C C . ALA A 1 272 ? 29.915 -13.283 -43.590 1.00 78.19 272 ALA A C 1
ATOM 2238 O O . ALA A 1 272 ? 29.175 -13.900 -42.822 1.00 78.19 272 ALA A O 1
ATOM 2239 N N . LYS A 1 273 ? 31.157 -12.944 -43.219 1.00 75.62 273 LYS A N 1
ATOM 2240 C CA . LYS A 1 273 ? 31.682 -13.201 -41.869 1.00 75.62 273 LYS A CA 1
ATOM 2241 C C . LYS A 1 273 ? 31.050 -12.280 -40.817 1.00 75.62 273 LYS A C 1
ATOM 2243 O O . LYS A 1 273 ? 30.851 -12.713 -39.683 1.00 75.62 273 LYS A O 1
ATOM 2248 N N . GLN A 1 274 ? 30.725 -11.042 -41.187 1.00 67.12 274 GLN A N 1
ATOM 2249 C CA . GLN A 1 274 ? 30.059 -10.077 -40.311 1.00 67.12 274 GLN A CA 1
ATOM 2250 C C . GLN A 1 274 ? 28.592 -10.456 -40.055 1.00 67.12 274 GLN A C 1
ATOM 2252 O O . GLN A 1 274 ? 28.160 -10.428 -38.904 1.00 67.12 274 GLN A O 1
ATOM 2257 N N . GLU A 1 275 ? 27.860 -10.891 -41.085 1.00 67.44 275 GLU A N 1
ATOM 2258 C CA . GLU A 1 275 ? 26.467 -11.350 -40.958 1.00 67.44 275 GLU A CA 1
ATOM 2259 C C . GLU A 1 275 ? 26.345 -12.574 -40.042 1.00 67.44 275 GLU A C 1
ATOM 2261 O O . GLU A 1 275 ? 25.591 -12.540 -39.071 1.00 67.44 275 GLU A O 1
ATOM 2266 N N . LYS A 1 276 ? 27.174 -13.608 -40.245 1.00 68.88 276 LYS A N 1
ATOM 2267 C CA . LYS A 1 276 ? 27.169 -14.810 -39.386 1.00 68.88 276 LYS A CA 1
ATOM 2268 C C . LYS A 1 276 ? 27.481 -14.508 -37.919 1.00 68.88 276 LYS A C 1
ATOM 2270 O O . LYS A 1 276 ? 26.957 -15.169 -37.025 1.00 68.88 276 LYS A O 1
ATOM 2275 N N . SER A 1 277 ? 28.340 -13.521 -37.657 1.00 63.16 277 SER A N 1
ATOM 2276 C CA . SER A 1 277 ? 28.634 -13.084 -36.288 1.00 63.16 277 SER A CA 1
ATOM 2277 C C . SER A 1 277 ? 27.467 -12.319 -35.658 1.00 63.16 277 SER A C 1
ATOM 2279 O O . SER A 1 277 ? 27.308 -12.381 -34.441 1.00 63.16 277 SER A O 1
ATOM 2281 N N . SER A 1 278 ? 26.674 -11.599 -36.455 1.00 63.91 278 SER A N 1
ATOM 2282 C CA . SER A 1 278 ? 25.500 -10.855 -35.987 1.00 63.91 278 SER A CA 1
ATOM 2283 C C . SER A 1 278 ? 24.327 -11.791 -35.683 1.00 63.91 278 SER A C 1
ATOM 2285 O O . SER A 1 278 ? 23.718 -11.681 -34.623 1.00 63.91 278 SER A O 1
ATOM 2287 N N . GLU A 1 279 ? 24.057 -12.762 -36.560 1.00 66.75 279 GLU A N 1
ATOM 2288 C CA . GLU A 1 279 ? 22.977 -13.743 -36.373 1.00 66.75 279 GLU A CA 1
ATOM 2289 C C . GLU A 1 279 ? 23.173 -14.595 -35.110 1.00 66.75 279 GLU A C 1
ATOM 2291 O O . GLU A 1 279 ? 22.230 -14.798 -34.345 1.00 66.75 279 GLU A O 1
ATOM 2296 N N . GLY A 1 280 ? 24.407 -15.041 -34.839 1.00 67.12 280 GLY A N 1
ATOM 2297 C CA . GLY A 1 280 ? 24.722 -15.786 -33.615 1.00 67.12 280 GLY A CA 1
ATOM 2298 C C . GLY A 1 280 ? 24.488 -14.970 -32.338 1.00 67.12 280 GLY A C 1
ATOM 2299 O O . GLY A 1 280 ? 23.953 -15.491 -31.362 1.00 67.12 280 GLY A O 1
ATOM 2300 N N . GLN A 1 281 ? 24.820 -13.673 -32.358 1.00 63.56 281 GLN A N 1
ATOM 2301 C CA . GLN A 1 281 ? 24.596 -12.771 -31.223 1.00 63.56 281 GLN A CA 1
ATOM 2302 C C . GLN A 1 281 ? 23.115 -12.436 -31.005 1.00 63.56 281 GLN A C 1
ATOM 2304 O O . GLN A 1 281 ? 22.704 -12.203 -29.869 1.00 63.56 281 GLN A O 1
ATOM 2309 N N . GLU A 1 282 ? 22.304 -12.385 -32.061 1.00 68.62 282 GLU A N 1
ATOM 2310 C CA . GLU A 1 282 ? 20.860 -12.167 -31.935 1.00 68.62 282 GLU A CA 1
ATOM 2311 C C . GLU A 1 282 ? 20.124 -13.395 -31.398 1.00 68.62 282 GLU A C 1
ATOM 2313 O O . GLU A 1 282 ? 19.221 -13.243 -30.574 1.00 68.62 282 GLU A O 1
ATOM 2318 N N . ALA A 1 283 ? 20.513 -14.601 -31.821 1.00 74.00 283 ALA A N 1
ATOM 2319 C CA . ALA A 1 283 ? 19.935 -15.839 -31.303 1.00 74.00 283 ALA A CA 1
ATOM 2320 C C . ALA A 1 283 ? 20.200 -15.996 -29.795 1.00 74.00 283 ALA A C 1
ATOM 2322 O O . ALA A 1 283 ? 19.273 -16.221 -29.021 1.00 74.00 283 ALA A O 1
ATOM 2323 N N . GLU A 1 284 ? 21.440 -15.761 -29.356 1.00 71.81 284 GLU A N 1
ATOM 2324 C CA . GLU A 1 284 ? 21.818 -15.881 -27.943 1.00 71.81 284 GLU A CA 1
ATOM 2325 C C . GLU A 1 284 ? 21.104 -14.848 -27.048 1.00 71.81 284 GLU A C 1
ATOM 2327 O O . GLU A 1 284 ? 20.727 -15.151 -25.916 1.00 71.81 284 GLU A O 1
ATOM 2332 N N . LYS A 1 285 ? 20.844 -13.637 -27.561 1.00 74.94 285 LYS A N 1
ATOM 2333 C CA . LYS A 1 285 ? 20.054 -12.618 -26.848 1.00 74.94 285 LYS A CA 1
ATOM 2334 C C . LYS A 1 285 ? 18.588 -13.021 -26.683 1.00 74.94 285 LYS A C 1
ATOM 2336 O O . LYS A 1 285 ? 18.034 -12.808 -25.606 1.00 74.94 285 LYS A O 1
ATOM 2341 N N . LYS A 1 286 ? 17.974 -13.615 -27.712 1.00 77.69 286 LYS A N 1
ATOM 2342 C CA . LYS A 1 286 ? 16.579 -14.085 -27.656 1.00 77.69 286 LYS A CA 1
ATOM 2343 C C . LYS A 1 286 ? 16.407 -15.204 -26.631 1.00 77.69 286 LYS A C 1
ATOM 2345 O O . LYS A 1 286 ? 15.510 -15.121 -25.797 1.00 77.69 286 LYS A O 1
ATOM 2350 N N . ASP A 1 287 ? 17.317 -16.175 -26.610 1.00 81.12 287 ASP A N 1
ATOM 2351 C CA . ASP A 1 287 ? 17.283 -17.267 -25.628 1.00 81.12 287 ASP A CA 1
ATOM 2352 C C . ASP A 1 287 ? 17.429 -16.743 -24.185 1.00 81.12 287 ASP A C 1
ATOM 2354 O O . ASP A 1 287 ? 16.739 -17.198 -23.266 1.00 81.12 287 ASP A O 1
ATOM 2358 N N . GLN A 1 288 ? 18.293 -15.743 -23.971 1.00 76.75 288 GLN A N 1
ATOM 2359 C CA . GLN A 1 288 ? 18.451 -15.087 -22.668 1.00 76.75 288 GLN A CA 1
ATOM 2360 C C . GLN A 1 288 ? 17.192 -14.317 -22.242 1.00 76.75 288 GLN A C 1
ATOM 2362 O O . GLN A 1 288 ? 16.802 -14.376 -21.071 1.00 76.75 288 GLN A O 1
ATOM 2367 N N . GLU A 1 289 ? 16.541 -13.621 -23.173 1.00 80.94 289 GLU A N 1
ATOM 2368 C CA . GLU A 1 289 ? 15.309 -12.868 -22.928 1.00 80.94 289 GLU A CA 1
ATOM 2369 C C . GLU A 1 289 ? 14.126 -13.797 -22.608 1.00 80.94 289 GLU A C 1
ATOM 2371 O O . GLU A 1 289 ? 13.400 -13.576 -21.632 1.00 80.94 289 GLU A O 1
ATOM 2376 N N . GLU A 1 290 ? 13.978 -14.897 -23.348 1.00 85.00 290 GLU A N 1
ATOM 2377 C CA . GLU A 1 290 ? 12.961 -15.917 -23.084 1.00 85.00 290 GLU A CA 1
ATOM 2378 C C . GLU A 1 290 ? 13.166 -16.588 -21.720 1.00 85.00 290 GLU A C 1
ATOM 2380 O O . GLU A 1 290 ? 12.213 -16.727 -20.941 1.00 85.00 290 GLU A O 1
ATOM 2385 N N . ALA A 1 291 ? 14.409 -16.944 -21.381 1.00 86.75 291 ALA A N 1
ATOM 2386 C CA . ALA A 1 291 ? 14.748 -17.514 -20.079 1.00 86.75 291 ALA A CA 1
ATOM 2387 C C . ALA A 1 291 ? 14.462 -16.533 -18.927 1.00 86.75 291 ALA A C 1
ATOM 2389 O O . ALA A 1 291 ? 13.964 -16.933 -17.866 1.00 86.75 291 ALA A O 1
ATOM 2390 N N . TRP A 1 292 ? 14.737 -15.241 -19.122 1.00 85.06 292 TRP A N 1
ATOM 2391 C CA . TRP A 1 292 ? 14.416 -14.200 -18.147 1.00 85.06 292 TRP A CA 1
ATOM 2392 C C . TRP A 1 292 ? 12.900 -14.041 -17.962 1.00 85.06 292 TRP A C 1
ATOM 2394 O O . TRP A 1 292 ? 12.408 -14.030 -16.828 1.00 85.06 292 TRP A O 1
ATOM 2404 N N . LEU A 1 293 ? 12.136 -14.018 -19.058 1.00 91.69 293 LEU A N 1
ATOM 2405 C CA . LEU A 1 293 ? 10.680 -13.895 -19.018 1.00 91.69 293 LEU A CA 1
ATOM 2406 C C . LEU A 1 293 ? 10.017 -15.102 -18.335 1.00 91.69 293 LEU A C 1
ATOM 2408 O O . LEU A 1 293 ? 9.044 -14.945 -17.590 1.00 91.69 293 LEU A O 1
ATOM 2412 N N . GLN A 1 294 ? 10.548 -16.310 -18.543 1.00 88.75 294 GLN A N 1
ATOM 2413 C CA . GLN A 1 294 ? 10.088 -17.511 -17.844 1.00 88.75 294 GLN A CA 1
ATOM 2414 C C . GLN A 1 294 ? 10.327 -17.426 -16.331 1.00 88.75 294 GLN A C 1
ATOM 2416 O O . GLN A 1 294 ? 9.407 -17.717 -15.561 1.00 88.75 294 GLN A O 1
ATOM 2421 N N . LYS A 1 295 ? 11.506 -16.967 -15.890 1.00 90.38 295 LYS A N 1
ATOM 2422 C CA . LYS A 1 295 ? 11.793 -16.750 -14.460 1.00 90.38 295 LYS A CA 1
ATOM 2423 C C . LYS A 1 295 ? 10.833 -15.738 -13.840 1.00 90.38 295 LYS A C 1
ATOM 2425 O O . LYS A 1 295 ? 10.261 -16.005 -12.784 1.00 90.38 295 LYS A O 1
ATOM 2430 N N . LEU A 1 296 ? 10.576 -14.623 -14.525 1.00 89.00 296 LEU A N 1
ATOM 2431 C CA . LEU A 1 296 ? 9.636 -13.608 -14.047 1.00 89.00 296 LEU A CA 1
ATOM 2432 C C . LEU A 1 296 ? 8.213 -14.172 -13.893 1.00 89.00 296 LEU A C 1
ATOM 2434 O O . LEU A 1 296 ? 7.549 -13.925 -12.884 1.00 89.00 296 LEU A O 1
ATOM 2438 N N . LYS A 1 297 ? 7.745 -14.973 -14.861 1.00 91.50 297 LYS A N 1
ATOM 2439 C CA . LYS A 1 297 ? 6.441 -15.654 -14.784 1.00 91.50 297 LYS A CA 1
ATOM 2440 C C . LYS A 1 297 ? 6.376 -16.622 -13.601 1.00 91.50 297 LYS A C 1
ATOM 2442 O O . LYS A 1 297 ? 5.386 -16.611 -12.870 1.00 91.50 297 LYS A O 1
ATOM 2447 N N . GLN A 1 298 ? 7.424 -17.415 -13.373 1.00 89.06 298 GLN A N 1
ATOM 2448 C CA . GLN A 1 298 ? 7.496 -18.331 -12.230 1.00 89.06 298 GLN A CA 1
ATOM 2449 C C . GLN A 1 298 ? 7.451 -17.581 -10.893 1.00 89.06 298 GLN A C 1
ATOM 2451 O O . GLN A 1 298 ? 6.690 -17.963 -10.005 1.00 89.06 298 GLN A O 1
ATOM 2456 N N . GLU A 1 299 ? 8.177 -16.469 -10.758 1.00 88.50 299 GLU A N 1
ATOM 2457 C CA . GLU A 1 299 ? 8.106 -15.637 -9.553 1.00 88.50 299 GLU A CA 1
ATOM 2458 C C . GLU A 1 299 ? 6.707 -15.058 -9.319 1.00 88.50 299 GLU A C 1
ATOM 2460 O O . GLU A 1 299 ? 6.234 -15.006 -8.180 1.00 88.50 299 GLU A O 1
ATOM 2465 N N . GLN A 1 300 ? 6.023 -14.616 -10.379 1.00 88.19 300 GLN A N 1
ATOM 2466 C CA . GLN A 1 300 ? 4.653 -14.118 -10.266 1.00 88.19 300 GLN A CA 1
ATOM 2467 C C . GLN A 1 300 ? 3.683 -15.215 -9.818 1.00 88.19 300 GLN A C 1
ATOM 2469 O O . GLN A 1 300 ? 2.825 -14.953 -8.971 1.00 88.19 300 GLN A O 1
ATOM 2474 N N . ILE A 1 301 ? 3.828 -16.436 -10.342 1.00 94.25 301 ILE A N 1
ATOM 2475 C CA . ILE A 1 301 ? 3.026 -17.595 -9.929 1.00 94.25 301 ILE A CA 1
ATOM 2476 C C . ILE A 1 301 ? 3.276 -17.902 -8.448 1.00 94.25 301 ILE A C 1
ATOM 2478 O O . ILE A 1 301 ? 2.324 -17.920 -7.672 1.00 94.25 301 ILE A O 1
ATOM 2482 N N . GLN A 1 302 ? 4.537 -18.001 -8.018 1.00 93.81 302 GLN A N 1
ATOM 2483 C CA . GLN A 1 302 ? 4.881 -18.254 -6.613 1.00 93.81 302 GLN A CA 1
ATOM 2484 C C . GLN A 1 302 ? 4.353 -17.161 -5.670 1.00 93.81 302 GLN A C 1
ATOM 2486 O O . GLN A 1 302 ? 3.869 -17.450 -4.574 1.00 93.81 302 GLN A O 1
ATOM 2491 N N . LYS A 1 303 ? 4.414 -15.885 -6.077 1.00 91.81 303 LYS A N 1
ATOM 2492 C CA . LYS A 1 303 ? 3.834 -14.771 -5.305 1.00 91.81 303 LYS A CA 1
ATOM 2493 C C . LYS A 1 303 ? 2.314 -14.912 -5.189 1.00 91.81 303 LYS A C 1
ATOM 2495 O O . LYS A 1 303 ? 1.775 -14.728 -4.098 1.00 91.81 303 LYS A O 1
ATOM 2500 N N . ARG A 1 304 ? 1.621 -15.275 -6.276 1.00 91.19 304 ARG A N 1
ATOM 2501 C CA . ARG A 1 304 ? 0.167 -15.524 -6.264 1.00 91.19 304 ARG A CA 1
ATOM 2502 C C . ARG A 1 304 ? -0.201 -16.708 -5.375 1.00 91.19 304 ARG A C 1
ATOM 2504 O O . ARG A 1 304 ? -1.135 -16.586 -4.591 1.00 91.19 304 ARG A O 1
ATOM 2511 N N . GLU A 1 305 ? 0.544 -17.806 -5.440 1.00 94.38 305 GLU A N 1
ATOM 2512 C CA . GLU A 1 305 ? 0.341 -18.978 -4.581 1.00 94.38 305 GLU A CA 1
ATOM 2513 C C . GLU A 1 305 ? 0.517 -18.632 -3.102 1.00 94.38 305 GLU A C 1
ATOM 2515 O O . GLU A 1 305 ? -0.349 -18.963 -2.297 1.00 94.38 305 GLU A O 1
ATOM 2520 N N . LYS A 1 306 ? 1.564 -17.876 -2.742 1.00 94.38 306 LYS A N 1
ATOM 2521 C CA . LYS A 1 306 ? 1.766 -17.386 -1.367 1.00 94.38 306 LYS A CA 1
ATOM 2522 C C . LYS A 1 306 ? 0.604 -16.515 -0.887 1.00 94.38 306 LYS A C 1
ATOM 2524 O O . LYS A 1 306 ? 0.143 -16.681 0.240 1.00 94.38 306 LYS A O 1
ATOM 2529 N N . ILE A 1 307 ? 0.102 -15.615 -1.735 1.00 92.81 307 ILE A N 1
ATOM 2530 C CA . ILE A 1 307 ? -1.056 -14.768 -1.408 1.00 92.81 307 ILE A CA 1
ATOM 2531 C C . ILE A 1 307 ? -2.319 -15.616 -1.234 1.00 92.81 307 ILE A C 1
ATOM 2533 O O . ILE A 1 307 ? -3.072 -15.397 -0.287 1.00 92.81 307 ILE A O 1
ATOM 2537 N N . ASN A 1 308 ? -2.559 -16.580 -2.121 1.00 93.94 308 ASN A N 1
ATOM 2538 C CA . ASN A 1 308 ? -3.727 -17.455 -2.048 1.00 93.94 308 ASN A CA 1
ATOM 2539 C C . ASN A 1 308 ? -3.675 -18.359 -0.810 1.00 93.94 308 ASN A C 1
ATOM 2541 O O . ASN A 1 308 ? -4.674 -18.472 -0.106 1.00 93.94 308 ASN A O 1
ATOM 2545 N N . ALA A 1 309 ? -2.508 -18.923 -0.488 1.00 95.81 309 ALA A N 1
ATOM 2546 C CA . ALA A 1 309 ? -2.296 -19.696 0.732 1.00 95.81 309 ALA A CA 1
ATOM 2547 C C . ALA A 1 309 ? -2.525 -18.842 1.990 1.00 95.81 309 ALA A C 1
ATOM 2549 O O . ALA A 1 309 ? -3.226 -19.270 2.905 1.00 95.81 309 ALA A O 1
ATOM 2550 N N . TRP A 1 310 ? -2.015 -17.605 2.012 1.00 95.19 310 TRP A N 1
ATOM 2551 C CA . TRP A 1 310 ? -2.255 -16.667 3.112 1.00 95.19 310 TRP A CA 1
ATOM 2552 C C . TRP A 1 310 ? -3.740 -16.305 3.260 1.00 95.19 310 TRP A C 1
ATOM 2554 O O . TRP A 1 310 ? -4.255 -16.283 4.376 1.00 95.19 310 TRP A O 1
ATOM 2564 N N . LYS A 1 311 ? -4.455 -16.077 2.149 1.00 93.31 311 LYS A N 1
ATOM 2565 C CA . LYS A 1 311 ? -5.906 -15.823 2.157 1.00 93.31 311 LYS A CA 1
ATOM 2566 C C . LYS A 1 311 ? -6.692 -17.020 2.688 1.00 93.31 311 LYS A C 1
ATOM 2568 O O . LYS A 1 311 ? -7.540 -16.829 3.552 1.00 93.31 311 LYS A O 1
ATOM 2573 N N . ALA A 1 312 ? -6.375 -18.232 2.234 1.00 95.62 312 ALA A N 1
ATOM 2574 C CA . ALA A 1 312 ? -7.011 -19.456 2.718 1.00 95.62 312 ALA A CA 1
ATOM 2575 C C . ALA A 1 312 ? -6.743 -19.682 4.216 1.00 95.62 312 ALA A C 1
ATOM 2577 O O . ALA A 1 312 ? -7.642 -20.058 4.966 1.00 95.62 312 ALA A O 1
ATOM 2578 N N . GLN A 1 313 ? -5.523 -19.396 4.682 1.00 91.94 313 GLN A N 1
ATOM 2579 C CA . GLN A 1 313 ? -5.182 -19.471 6.102 1.00 91.94 313 GLN A CA 1
ATOM 2580 C C . GLN A 1 313 ? -5.942 -18.425 6.929 1.00 91.94 313 GLN A C 1
ATOM 2582 O O . GLN A 1 313 ? -6.426 -18.739 8.013 1.00 91.94 313 GLN A O 1
ATOM 2587 N N . GLN A 1 314 ? -6.083 -17.200 6.416 1.00 93.38 314 GLN A N 1
ATOM 2588 C CA . GLN A 1 314 ? -6.887 -16.147 7.039 1.00 93.38 314 GLN A CA 1
ATOM 2589 C C . GLN A 1 314 ? -8.371 -16.513 7.109 1.00 93.38 314 GLN A C 1
ATOM 2591 O O . GLN A 1 314 ? -8.999 -16.310 8.144 1.00 93.38 314 GLN A O 1
ATOM 2596 N N . GLU A 1 315 ? -8.934 -17.069 6.039 1.00 90.50 315 GLU A N 1
ATOM 2597 C CA . GLU A 1 315 ? -10.326 -17.518 6.008 1.00 90.50 315 GLU A CA 1
ATOM 2598 C C . GLU A 1 315 ? -10.565 -18.655 7.005 1.00 90.50 315 GLU A C 1
ATOM 2600 O O . GLU A 1 315 ? -11.499 -18.583 7.801 1.00 90.50 315 GLU A O 1
ATOM 2605 N N . LYS A 1 316 ? -9.666 -19.645 7.051 1.00 93.12 316 LYS A N 1
ATOM 2606 C CA . LYS A 1 316 ? -9.721 -20.724 8.042 1.00 93.12 316 LYS A CA 1
ATOM 2607 C C . LYS A 1 316 ? -9.634 -20.187 9.472 1.00 93.12 316 LYS A C 1
ATOM 2609 O O . LYS A 1 316 ? -10.442 -20.570 10.308 1.00 93.12 316 LYS A O 1
ATOM 2614 N N . ALA A 1 317 ? -8.718 -19.255 9.739 1.00 94.12 317 ALA A N 1
ATOM 2615 C CA . ALA A 1 317 ? -8.590 -18.628 11.053 1.00 94.12 317 ALA A CA 1
ATOM 2616 C C . ALA A 1 317 ? -9.857 -17.857 11.458 1.00 94.12 317 ALA A C 1
ATOM 2618 O O . ALA A 1 317 ? -10.276 -17.935 12.610 1.00 94.12 317 ALA A O 1
ATOM 2619 N N . ARG A 1 318 ? -10.502 -17.149 10.519 1.00 92.69 318 ARG A N 1
ATOM 2620 C CA . ARG A 1 318 ? -11.785 -16.472 10.771 1.00 92.69 318 ARG A CA 1
ATOM 2621 C C . ARG A 1 318 ? -12.912 -17.462 11.039 1.00 92.69 318 ARG A C 1
ATOM 2623 O O . ARG A 1 318 ? -13.671 -17.247 11.975 1.00 92.69 318 ARG A O 1
ATOM 2630 N N . ALA A 1 319 ? -12.996 -18.541 10.264 1.00 94.56 319 ALA A N 1
ATOM 2631 C CA . ALA A 1 319 ? -13.991 -19.587 10.475 1.00 94.56 319 ALA A CA 1
ATOM 2632 C C . ALA A 1 319 ? -13.805 -20.286 11.834 1.00 94.56 319 ALA A C 1
ATOM 2634 O O . ALA A 1 319 ? -14.784 -20.579 12.518 1.00 94.56 319 ALA A O 1
ATOM 2635 N N . ASP A 1 320 ? -12.561 -20.524 12.254 1.00 93.69 320 ASP A N 1
ATOM 2636 C CA . ASP A 1 320 ? -12.252 -21.114 13.558 1.00 93.69 320 ASP A CA 1
ATOM 2637 C C . ASP A 1 320 ? -12.573 -20.142 14.713 1.00 93.69 320 ASP A C 1
ATOM 2639 O O . ASP A 1 320 ? -13.150 -20.552 15.720 1.00 93.69 320 ASP A O 1
ATOM 2643 N N . GLU A 1 321 ? -12.274 -18.847 14.564 1.00 93.44 321 GLU A N 1
ATOM 2644 C CA . GLU A 1 321 ? -12.660 -17.790 15.514 1.00 93.44 321 GLU A CA 1
ATOM 2645 C C . GLU A 1 321 ? -14.190 -17.676 15.641 1.00 93.44 321 GLU A C 1
ATOM 2647 O O . GLU A 1 321 ? -14.719 -17.584 16.748 1.00 93.44 321 GLU A O 1
ATOM 2652 N N . GLU A 1 322 ? -14.920 -17.727 14.526 1.00 91.69 322 GLU A N 1
ATOM 2653 C CA . GLU A 1 322 ? -16.383 -17.660 14.514 1.00 91.69 322 GLU A CA 1
ATOM 2654 C C . GLU A 1 322 ? -17.013 -18.886 15.185 1.00 91.69 322 GLU A C 1
ATOM 2656 O O . GLU A 1 322 ? -17.883 -18.733 16.042 1.00 91.69 322 GLU A O 1
ATOM 2661 N N . LYS A 1 323 ? -16.503 -20.093 14.907 1.00 94.44 323 LYS A N 1
ATOM 2662 C CA . LYS A 1 323 ? -16.915 -21.318 15.614 1.00 94.44 323 LYS A CA 1
ATOM 2663 C C . LYS A 1 323 ? -16.645 -21.239 17.114 1.00 94.44 323 LYS A C 1
ATOM 2665 O O . LYS A 1 323 ? -17.481 -21.662 17.910 1.00 94.44 323 LYS A O 1
ATOM 2670 N N . ARG A 1 324 ? -15.497 -20.684 17.522 1.00 94.25 324 ARG A N 1
ATOM 2671 C CA . ARG A 1 324 ? -15.183 -20.471 18.943 1.00 94.25 324 ARG A CA 1
ATOM 2672 C C . ARG A 1 324 ? -16.155 -19.495 19.596 1.00 94.25 324 ARG A C 1
ATOM 2674 O O . ARG A 1 324 ? -16.628 -19.777 20.691 1.00 94.25 324 ARG A O 1
ATOM 2681 N N . ARG A 1 325 ? -16.493 -18.392 18.923 1.00 95.25 325 ARG A N 1
ATOM 2682 C CA . ARG A 1 325 ? -17.486 -17.427 19.420 1.00 95.25 325 ARG A CA 1
ATOM 2683 C C . ARG A 1 325 ? -18.866 -18.052 19.565 1.00 95.25 325 ARG A C 1
ATOM 2685 O O . ARG A 1 325 ? -19.474 -17.887 20.615 1.00 95.25 325 ARG A O 1
ATOM 2692 N N . GLN A 1 326 ? -19.317 -18.810 18.568 1.00 92.88 326 GLN A N 1
ATOM 2693 C CA . GLN A 1 326 ? -20.590 -19.533 18.629 1.00 92.88 326 GLN A CA 1
ATOM 2694 C C . GLN A 1 326 ? -20.614 -20.513 19.807 1.00 92.88 326 GLN A C 1
ATOM 2696 O O . GLN A 1 326 ? -21.536 -20.477 20.616 1.00 92.88 326 GLN A O 1
ATOM 2701 N N . HIS A 1 327 ? -19.558 -21.311 19.981 1.00 94.81 327 HIS A N 1
ATOM 2702 C CA . HIS A 1 327 ? -19.443 -22.234 21.111 1.00 94.81 327 HIS A CA 1
ATOM 2703 C C . HIS A 1 327 ? -19.432 -21.505 22.470 1.00 94.81 327 HIS A C 1
ATOM 2705 O O . HIS A 1 327 ? -20.088 -21.934 23.418 1.00 94.81 327 HIS A O 1
ATOM 2711 N N . GLU A 1 328 ? -18.709 -20.387 22.594 1.00 94.00 328 GLU A N 1
ATOM 2712 C CA . GLU A 1 328 ? -18.716 -19.573 23.816 1.00 94.00 328 GLU A CA 1
ATOM 2713 C C . GLU A 1 328 ? -20.090 -18.946 24.098 1.00 94.00 328 GLU A C 1
ATOM 2715 O O . GLU A 1 328 ? -20.505 -18.876 25.257 1.00 94.00 328 GLU A O 1
ATOM 2720 N N . GLU A 1 329 ? -20.809 -18.489 23.073 1.00 92.19 329 GLU A N 1
ATOM 2721 C CA . GLU A 1 329 ? -22.163 -17.951 23.213 1.00 92.19 329 GLU A CA 1
ATOM 2722 C C . GLU A 1 329 ? -23.169 -19.026 23.626 1.00 92.19 329 GLU A C 1
ATOM 2724 O O . GLU A 1 329 ? -23.961 -18.782 24.541 1.00 92.19 329 GLU A O 1
ATOM 2729 N N . GLU A 1 330 ? -23.098 -20.217 23.028 1.00 92.44 330 GLU A N 1
ATOM 2730 C CA . GLU A 1 330 ? -23.915 -21.374 23.402 1.00 92.44 330 GLU A CA 1
ATOM 2731 C C . GLU A 1 330 ? -23.680 -21.782 24.861 1.00 92.44 330 GLU A C 1
ATOM 2733 O O . GLU A 1 330 ? -24.636 -21.940 25.624 1.00 92.44 330 GLU A O 1
ATOM 2738 N N . GLU A 1 331 ? -22.423 -21.879 25.298 1.00 92.75 331 GLU A N 1
ATOM 2739 C CA . GLU A 1 331 ? -22.097 -22.209 26.689 1.00 92.75 331 GLU A CA 1
ATOM 2740 C C . GLU A 1 331 ? -22.551 -21.105 27.661 1.00 92.75 331 GLU A C 1
ATOM 2742 O O . GLU A 1 331 ? -23.113 -21.397 28.721 1.00 92.75 331 GLU A O 1
ATOM 2747 N N . ARG A 1 332 ? -22.414 -19.823 27.290 1.00 94.88 332 ARG A N 1
ATOM 2748 C CA . ARG A 1 332 ? -22.955 -18.700 28.080 1.00 94.88 332 ARG A CA 1
ATOM 2749 C C . ARG A 1 332 ? -24.482 -18.710 28.134 1.00 94.88 332 ARG A C 1
ATOM 2751 O O . ARG A 1 332 ? -25.046 -18.289 29.146 1.00 94.88 332 ARG A O 1
ATOM 2758 N N . ALA A 1 333 ? -25.163 -19.124 27.068 1.00 94.94 333 ALA A N 1
ATOM 2759 C CA . ALA A 1 333 ? -26.617 -19.252 27.038 1.00 94.94 333 ALA A CA 1
ATOM 2760 C C . ALA A 1 333 ? -27.080 -20.400 27.945 1.00 94.94 333 ALA A C 1
ATOM 2762 O O . ALA A 1 333 ? -27.924 -20.180 28.812 1.00 94.94 333 ALA A O 1
ATOM 2763 N N . ARG A 1 334 ? -26.441 -21.572 27.845 1.00 96.62 334 ARG A N 1
ATOM 2764 C CA . ARG A 1 334 ? -26.683 -22.724 28.731 1.00 96.62 334 ARG A CA 1
ATOM 2765 C C . ARG A 1 334 ? -26.439 -22.386 30.197 1.00 96.62 334 ARG A C 1
ATOM 2767 O O . ARG A 1 334 ? -27.215 -22.778 31.065 1.00 96.62 334 ARG A O 1
ATOM 2774 N N . TYR A 1 335 ? -25.374 -21.642 30.490 1.00 94.50 335 TYR A N 1
ATOM 2775 C CA . TYR A 1 335 ? -25.092 -21.184 31.848 1.00 94.50 335 TYR A CA 1
ATOM 2776 C C . TYR A 1 335 ? -26.189 -20.246 32.371 1.00 94.50 335 TYR A C 1
ATOM 2778 O O . TYR A 1 335 ? -26.688 -20.447 33.478 1.00 94.50 335 TYR A O 1
ATOM 2786 N N . ARG A 1 336 ? -26.615 -19.264 31.561 1.00 95.25 336 ARG A N 1
ATOM 2787 C CA . ARG A 1 336 ? -27.724 -18.360 31.907 1.00 95.25 336 ARG A CA 1
ATOM 2788 C C . ARG A 1 336 ? -29.022 -19.122 32.150 1.00 95.25 336 ARG A C 1
ATOM 2790 O O . ARG A 1 336 ? -29.696 -18.848 33.136 1.00 95.25 336 ARG A O 1
ATOM 2797 N N . GLU A 1 337 ? -29.343 -20.101 31.312 1.00 93.50 337 GLU A N 1
ATOM 2798 C CA . GLU A 1 337 ? -30.529 -20.939 31.482 1.00 93.50 337 GLU A CA 1
ATOM 2799 C C . GLU A 1 337 ? -30.485 -21.712 32.810 1.00 93.50 337 GLU A C 1
ATOM 2801 O O . GLU A 1 337 ? -31.425 -21.628 33.601 1.00 93.50 337 GLU A O 1
ATOM 2806 N N . ARG A 1 338 ? -29.358 -22.364 33.129 1.00 95.94 338 ARG A N 1
ATOM 2807 C CA . ARG A 1 338 ? -29.169 -23.062 34.416 1.00 95.94 338 ARG A CA 1
ATOM 2808 C C . ARG A 1 338 ? -29.305 -22.128 35.619 1.00 95.94 338 ARG A C 1
ATOM 2810 O O . ARG A 1 338 ? -29.936 -22.496 36.605 1.00 95.94 338 ARG A O 1
ATOM 2817 N N . GLU A 1 339 ? -28.749 -20.921 35.553 1.00 92.38 339 GLU A N 1
ATOM 2818 C CA . GLU A 1 339 ? -28.908 -19.923 36.618 1.00 92.38 339 GLU A CA 1
ATOM 2819 C C . GLU A 1 339 ? -30.364 -19.461 36.756 1.00 92.38 339 GLU A C 1
ATOM 2821 O O . GLU A 1 339 ? -30.879 -19.383 37.871 1.00 92.38 339 GLU A O 1
ATOM 2826 N N . THR A 1 340 ? -31.076 -19.230 35.648 1.00 94.00 340 THR A N 1
ATOM 2827 C CA . THR A 1 340 ? -32.506 -18.883 35.708 1.00 94.00 340 THR A CA 1
ATOM 2828 C C . THR A 1 340 ? -33.356 -20.010 36.296 1.00 94.00 340 THR A C 1
ATOM 2830 O O . THR A 1 340 ? -34.249 -19.733 37.098 1.00 94.00 340 THR A O 1
ATOM 2833 N N . GLN A 1 341 ? -33.047 -21.272 35.975 1.00 94.31 341 GLN A N 1
ATOM 2834 C CA . GLN A 1 341 ? -33.703 -22.443 36.563 1.00 94.31 341 GLN A CA 1
ATOM 2835 C C . GLN A 1 341 ? -33.457 -22.505 38.077 1.00 94.31 341 GLN A C 1
ATOM 2837 O O . GLN A 1 341 ? -34.414 -22.556 38.848 1.00 94.31 341 GLN A O 1
ATOM 2842 N N . ARG A 1 342 ? -32.202 -22.366 38.523 1.00 95.50 342 ARG A N 1
ATOM 2843 C CA . ARG A 1 342 ? -31.846 -22.321 39.955 1.00 95.50 342 ARG A CA 1
ATOM 2844 C C . ARG A 1 342 ? -32.550 -21.189 40.698 1.00 95.50 342 ARG A C 1
ATOM 2846 O O . ARG A 1 342 ? -33.081 -21.388 41.790 1.00 95.50 342 ARG A O 1
ATOM 2853 N N . GLN A 1 343 ? -32.585 -19.991 40.117 1.00 89.19 343 GLN A N 1
ATOM 2854 C CA . GLN A 1 343 ? -33.285 -18.851 40.711 1.00 89.19 343 GLN A CA 1
ATOM 2855 C C . GLN A 1 343 ? -34.795 -19.098 40.807 1.00 89.19 343 GLN A C 1
ATOM 2857 O O . GLN A 1 343 ? -35.415 -18.728 41.808 1.00 89.19 343 GLN A O 1
ATOM 2862 N N . ALA A 1 344 ? -35.398 -19.737 39.800 1.00 94.06 344 ALA A N 1
ATOM 2863 C CA . ALA A 1 344 ? -36.807 -20.111 39.828 1.00 94.06 344 ALA A CA 1
ATOM 2864 C C . ALA A 1 344 ? -37.100 -21.144 40.930 1.00 94.06 344 ALA A C 1
ATOM 2866 O O . ALA A 1 344 ? -38.043 -20.944 41.699 1.00 94.06 344 ALA A O 1
ATOM 2867 N N . GLU A 1 345 ? -36.270 -22.180 41.069 1.00 94.81 345 GLU A N 1
ATOM 2868 C CA . GLU A 1 345 ? -36.373 -23.188 42.136 1.00 94.81 345 GLU A CA 1
ATOM 2869 C C . GLU A 1 345 ? -36.272 -22.553 43.530 1.00 94.81 345 GLU A C 1
ATOM 2871 O O . GLU A 1 345 ? -37.153 -22.741 44.375 1.00 94.81 345 GLU A O 1
ATOM 2876 N N . LEU A 1 346 ? -35.262 -21.705 43.758 1.00 94.56 346 LEU A N 1
ATOM 2877 C CA . LEU A 1 346 ? -35.102 -20.970 45.016 1.00 94.56 346 LEU A CA 1
ATOM 2878 C C . LEU A 1 346 ? -36.300 -20.059 45.306 1.00 94.56 346 LEU A C 1
ATOM 2880 O O . LEU A 1 346 ? -36.749 -19.954 46.450 1.00 94.56 346 LEU A O 1
ATOM 2884 N N . ARG A 1 347 ? -36.863 -19.417 44.277 1.00 95.44 347 ARG A N 1
ATOM 2885 C CA . ARG A 1 347 ? -38.054 -18.572 44.414 1.00 95.44 347 ARG A CA 1
ATOM 2886 C C . ARG A 1 347 ? -39.286 -19.384 44.808 1.00 95.44 347 ARG A C 1
ATOM 2888 O O . ARG A 1 347 ? -40.088 -18.893 45.605 1.00 95.44 347 ARG A O 1
ATOM 2895 N N . VAL A 1 348 ? -39.453 -20.594 44.272 1.00 96.50 348 VAL A N 1
ATOM 2896 C CA . VAL A 1 348 ? -40.531 -21.511 44.675 1.00 96.50 348 VAL A CA 1
ATOM 2897 C C . VAL A 1 348 ? -40.358 -21.904 46.141 1.00 96.50 348 VAL A C 1
ATOM 2899 O O . VAL A 1 348 ? -41.282 -21.693 46.927 1.00 96.50 348 VAL A O 1
ATOM 2902 N N . LEU A 1 349 ? -39.161 -22.337 46.546 1.00 96.44 349 LEU A N 1
ATOM 2903 C CA . LEU A 1 349 ? -38.864 -22.696 47.938 1.00 96.44 349 LEU A CA 1
ATOM 2904 C C . LEU A 1 349 ? -39.107 -21.527 48.909 1.00 96.44 349 LEU A C 1
ATOM 2906 O O . LEU A 1 349 ? -39.748 -21.694 49.949 1.00 96.44 349 LEU A O 1
ATOM 2910 N N . ALA A 1 350 ? -38.672 -20.315 48.556 1.00 94.81 350 ALA A N 1
ATOM 2911 C CA . ALA A 1 350 ? -38.900 -19.119 49.365 1.00 94.81 350 ALA A CA 1
ATOM 2912 C C . ALA A 1 350 ? -40.394 -18.777 49.496 1.00 94.81 350 ALA A C 1
ATOM 2914 O O . ALA A 1 350 ? -40.854 -18.405 50.581 1.00 94.81 350 ALA A O 1
ATOM 2915 N N . ARG A 1 351 ? -41.174 -18.928 48.414 1.00 95.38 351 ARG A N 1
ATOM 2916 C CA . ARG A 1 351 ? -42.635 -18.740 48.431 1.00 95.38 351 ARG A CA 1
ATOM 2917 C C . ARG A 1 351 ? -43.323 -19.763 49.327 1.00 95.38 351 ARG A C 1
ATOM 2919 O O . ARG A 1 351 ? -44.198 -19.379 50.102 1.00 95.38 351 ARG A O 1
ATOM 2926 N N . GLU A 1 352 ? -42.926 -21.031 49.265 1.00 94.94 352 GLU A N 1
ATOM 2927 C CA . GLU A 1 352 ? -43.469 -22.072 50.142 1.00 94.94 352 GLU A CA 1
ATOM 2928 C C . GLU A 1 352 ? -43.151 -21.804 51.612 1.00 94.94 352 GLU A C 1
ATOM 2930 O O . GLU A 1 352 ? -44.047 -21.850 52.457 1.00 94.94 352 GLU A O 1
ATOM 2935 N N . HIS A 1 353 ? -41.902 -21.454 51.922 1.00 92.69 353 HIS A N 1
ATOM 2936 C CA . HIS A 1 353 ? -41.494 -21.104 53.278 1.00 92.69 353 HIS A CA 1
ATOM 2937 C C . HIS A 1 353 ? -42.260 -19.877 53.803 1.00 92.69 353 HIS A C 1
ATOM 2939 O O . HIS A 1 353 ? -42.772 -19.885 54.925 1.00 92.69 353 HIS A O 1
ATOM 2945 N N . ALA A 1 354 ? -42.424 -18.838 52.976 1.00 94.88 354 ALA A N 1
ATOM 2946 C CA . ALA A 1 354 ? -43.233 -17.671 53.320 1.00 94.88 354 ALA A CA 1
ATOM 2947 C C . ALA A 1 354 ? -44.708 -18.037 53.557 1.00 94.88 354 ALA A C 1
ATOM 2949 O O . ALA A 1 354 ? -45.317 -17.521 54.497 1.00 94.88 354 ALA A O 1
ATOM 2950 N N . ARG A 1 355 ? -45.277 -18.948 52.752 1.00 96.69 355 ARG A N 1
ATOM 2951 C CA . ARG A 1 355 ? -46.646 -19.454 52.933 1.00 96.69 355 ARG A CA 1
ATOM 2952 C C . ARG A 1 355 ? -46.793 -20.195 54.261 1.00 96.69 355 ARG A C 1
ATOM 2954 O O . ARG A 1 355 ? -47.697 -19.861 55.021 1.00 96.69 355 ARG A O 1
ATOM 2961 N N . ARG A 1 356 ? -45.879 -21.120 54.578 1.00 94.12 356 ARG A N 1
ATOM 2962 C CA . ARG A 1 356 ? -45.864 -21.856 55.858 1.00 94.12 356 ARG A CA 1
ATOM 2963 C C . ARG A 1 356 ? -45.765 -20.902 57.050 1.00 94.12 356 ARG A C 1
ATOM 2965 O O . ARG A 1 356 ? -46.538 -21.013 57.993 1.00 94.12 356 ARG A O 1
ATOM 2972 N N . LYS A 1 357 ? -44.886 -19.896 56.976 1.00 92.88 357 LYS A N 1
ATOM 2973 C CA . LYS A 1 357 ? -44.742 -18.876 58.028 1.00 92.88 357 LYS A CA 1
ATOM 2974 C C . LYS A 1 357 ? -46.003 -18.023 58.205 1.00 92.88 357 LYS A C 1
ATOM 2976 O O . LYS A 1 357 ? -46.336 -17.676 59.333 1.00 92.88 357 LYS A O 1
ATOM 2981 N N . ARG A 1 358 ? -46.702 -17.672 57.117 1.00 94.62 358 ARG A N 1
ATOM 2982 C CA . ARG A 1 358 ? -47.989 -16.953 57.187 1.00 94.62 358 ARG A CA 1
ATOM 2983 C C . ARG A 1 358 ? -49.070 -17.803 57.847 1.00 94.62 358 ARG A C 1
ATOM 2985 O O . ARG A 1 358 ? -49.721 -17.305 58.752 1.00 94.62 358 ARG A O 1
ATOM 2992 N N . GLN A 1 359 ? -49.198 -19.068 57.446 1.00 94.62 359 GLN A N 1
ATOM 2993 C CA . GLN A 1 359 ? -50.160 -20.003 58.038 1.00 94.62 359 GLN A CA 1
ATOM 2994 C C . GLN A 1 359 ? -49.911 -20.195 59.538 1.00 94.62 359 GLN A C 1
ATOM 2996 O O . GLN A 1 359 ? -50.849 -20.103 60.319 1.00 94.62 359 GLN A O 1
ATOM 3001 N N . LEU A 1 360 ? -48.650 -20.367 59.949 1.00 94.50 360 LEU A N 1
ATOM 3002 C CA . LEU A 1 360 ? -48.295 -20.489 61.364 1.00 94.50 360 LEU A CA 1
ATOM 3003 C C . LEU A 1 360 ? -48.642 -19.221 62.155 1.00 94.50 360 LEU A C 1
ATOM 3005 O O . LEU A 1 360 ? -49.211 -19.309 63.235 1.00 94.50 360 LEU A O 1
ATOM 3009 N N . LYS A 1 361 ? -48.339 -18.035 61.611 1.00 92.75 361 LYS A N 1
ATOM 3010 C CA . LYS A 1 361 ? -48.716 -16.764 62.248 1.00 92.75 361 LYS A CA 1
ATOM 3011 C C . LYS A 1 361 ? -50.229 -16.598 62.359 1.00 92.75 361 LYS A C 1
ATOM 3013 O O . LYS A 1 361 ? -50.703 -16.049 63.342 1.00 92.75 361 LYS A O 1
ATOM 3018 N N . GLU A 1 362 ? -50.980 -17.027 61.351 1.00 92.62 362 GLU A N 1
ATOM 3019 C CA . GLU A 1 362 ? -52.440 -16.957 61.370 1.00 92.62 362 GLU A CA 1
ATOM 3020 C C . GLU A 1 362 ? -53.034 -17.922 62.400 1.00 92.62 362 GLU A C 1
ATOM 3022 O O . GLU A 1 362 ? -53.931 -17.531 63.138 1.00 92.62 362 GLU A O 1
ATOM 3027 N N . GLN A 1 363 ? -52.489 -19.137 62.516 1.00 91.38 363 GLN A N 1
ATOM 3028 C CA . GLN A 1 363 ? -52.842 -20.070 63.589 1.00 91.38 363 GLN A CA 1
ATOM 3029 C C . GLN A 1 363 ? -52.536 -19.479 64.966 1.00 91.38 363 GLN A C 1
ATOM 3031 O O . GLN A 1 363 ? -53.430 -19.414 65.795 1.00 91.38 363 GLN A O 1
ATOM 3036 N N . GLN A 1 364 ? -51.332 -18.937 65.171 1.00 90.25 364 GLN A N 1
ATOM 3037 C CA . GLN A 1 364 ? -50.967 -18.270 66.426 1.00 90.25 364 GLN A CA 1
ATOM 3038 C C . GLN A 1 364 ? -51.913 -17.118 66.773 1.00 90.25 364 GLN A C 1
ATOM 3040 O O . GLN A 1 364 ? -52.276 -16.959 67.930 1.00 90.25 364 GLN A O 1
ATOM 3045 N N . ARG A 1 365 ? -52.333 -16.323 65.781 1.00 93.94 365 ARG A N 1
ATOM 3046 C CA . ARG A 1 365 ? -53.319 -15.257 65.998 1.00 93.94 365 ARG A CA 1
ATOM 3047 C C . ARG A 1 365 ? -54.678 -15.804 66.416 1.00 93.94 365 ARG A C 1
ATOM 3049 O O . ARG A 1 365 ? -55.268 -15.253 67.331 1.00 93.94 365 ARG A O 1
ATOM 3056 N N . ARG A 1 366 ? -55.155 -16.875 65.775 1.00 92.25 366 ARG A N 1
ATOM 3057 C CA . ARG A 1 366 ? -56.419 -17.525 66.153 1.00 92.25 366 ARG A CA 1
ATOM 3058 C C . ARG A 1 366 ? -56.346 -18.116 67.560 1.00 92.25 366 ARG A C 1
ATOM 3060 O O . ARG A 1 366 ? -57.289 -17.958 68.321 1.00 92.25 366 ARG A O 1
ATOM 3067 N N . ASP A 1 367 ? -55.230 -18.747 67.911 1.00 91.50 367 ASP A N 1
ATOM 3068 C CA . ASP A 1 367 ? -55.015 -19.305 69.248 1.00 91.50 367 ASP A CA 1
ATOM 3069 C C . ASP A 1 367 ? -54.976 -18.200 70.315 1.00 91.50 367 ASP A C 1
ATOM 3071 O O . ASP A 1 367 ? -55.558 -18.360 71.385 1.00 91.50 367 ASP A O 1
ATOM 3075 N N . GLU A 1 368 ? -54.334 -17.065 70.023 1.00 92.81 368 GLU A N 1
ATOM 3076 C CA . GLU A 1 368 ? -54.310 -15.901 70.915 1.00 92.81 368 GLU A CA 1
ATOM 3077 C C . GLU A 1 368 ? -55.701 -15.269 71.058 1.00 92.81 368 GLU A C 1
ATOM 3079 O O . GLU A 1 368 ? -56.140 -14.996 72.169 1.00 92.81 368 GLU A O 1
ATOM 3084 N N . GLU A 1 369 ? -56.441 -15.111 69.956 1.00 93.19 369 GLU A N 1
ATOM 3085 C CA . GLU A 1 369 ? -57.820 -14.607 69.971 1.00 93.19 369 GLU A CA 1
ATOM 3086 C C . GLU A 1 369 ? -58.746 -15.519 70.797 1.00 93.19 369 GLU A C 1
ATOM 3088 O O . GLU A 1 369 ? -59.564 -15.020 71.570 1.00 93.19 369 GLU A O 1
ATOM 3093 N N . LEU A 1 370 ? -58.587 -16.845 70.698 1.00 94.12 370 LEU A N 1
ATOM 3094 C CA . LEU A 1 370 ? -59.319 -17.812 71.524 1.00 94.12 370 LEU A CA 1
ATOM 3095 C C . LEU A 1 370 ? -58.939 -17.715 73.007 1.00 94.12 370 LEU A C 1
ATOM 3097 O O . LEU A 1 370 ? -59.819 -17.771 73.864 1.00 94.12 370 LEU A O 1
ATOM 3101 N N . ARG A 1 371 ? -57.650 -17.543 73.327 1.00 91.81 371 ARG A N 1
ATOM 3102 C CA . ARG A 1 371 ? -57.192 -17.336 74.713 1.00 91.81 371 ARG A CA 1
ATOM 3103 C C . ARG A 1 371 ? -57.739 -16.045 75.300 1.00 91.81 371 ARG A C 1
ATOM 3105 O O . ARG A 1 371 ? -58.244 -16.060 76.415 1.00 91.81 371 ARG A O 1
ATOM 3112 N N . GLU A 1 372 ? -57.695 -14.949 74.547 1.00 92.31 372 GLU A N 1
ATOM 3113 C CA . GLU A 1 372 ? -58.267 -13.678 74.984 1.00 92.31 372 GLU A CA 1
ATOM 3114 C C . GLU A 1 372 ? -59.777 -13.783 75.220 1.00 92.31 372 GLU A C 1
ATOM 3116 O O . GLU A 1 372 ? -60.288 -13.192 76.171 1.00 92.31 372 GLU A O 1
ATOM 3121 N N . GLN A 1 373 ? -60.505 -14.512 74.368 1.00 90.19 373 GLN A N 1
ATOM 3122 C CA . GLN A 1 373 ? -61.936 -14.757 74.563 1.00 90.19 373 GLN A CA 1
ATOM 3123 C C . GLN A 1 373 ? -62.193 -15.563 75.835 1.00 90.19 373 GLN A C 1
ATOM 3125 O O . GLN A 1 373 ? -62.979 -15.112 76.666 1.00 90.19 373 GLN A O 1
ATOM 3130 N N . ALA A 1 374 ? -61.475 -16.670 76.036 1.00 92.94 374 ALA A N 1
ATOM 3131 C CA . ALA A 1 374 ? -61.582 -17.474 77.251 1.00 92.94 374 ALA A CA 1
ATOM 3132 C C . ALA A 1 374 ? -61.261 -16.649 78.511 1.00 92.94 374 ALA A C 1
ATOM 3134 O O . ALA A 1 374 ? -62.027 -16.661 79.467 1.00 92.94 374 ALA A O 1
ATOM 3135 N N . GLU A 1 375 ? -60.201 -15.833 78.495 1.00 92.06 375 GLU A N 1
ATOM 3136 C CA . GLU A 1 375 ? -59.883 -14.945 79.618 1.00 92.06 375 GLU A CA 1
ATOM 3137 C C . GLU A 1 375 ? -60.973 -13.899 79.886 1.00 92.06 375 GLU A C 1
ATOM 3139 O O . GLU A 1 375 ? -61.215 -13.532 81.039 1.00 92.06 375 GLU A O 1
ATOM 3144 N N . ARG A 1 376 ? -61.600 -13.352 78.837 1.00 91.50 376 ARG A N 1
ATOM 3145 C CA . ARG A 1 376 ? -62.709 -12.396 78.985 1.00 91.50 376 ARG A CA 1
ATOM 3146 C C . ARG A 1 376 ? -63.943 -13.080 79.562 1.00 91.50 376 ARG A C 1
ATOM 3148 O O . ARG A 1 376 ? -64.593 -12.487 80.420 1.00 91.50 376 ARG A O 1
ATOM 3155 N N . GLU A 1 377 ? -64.243 -14.296 79.121 1.00 91.62 377 GLU A N 1
ATOM 3156 C CA . GLU A 1 377 ? -65.336 -15.115 79.647 1.00 91.62 377 GLU A CA 1
ATOM 3157 C C . GLU A 1 377 ? -65.098 -15.487 81.116 1.00 91.62 377 GLU A C 1
ATOM 3159 O O . GLU A 1 377 ? -65.989 -15.285 81.940 1.00 91.62 377 GLU A O 1
ATOM 3164 N N . ASP A 1 378 ? -63.884 -15.902 81.481 1.00 91.06 378 ASP A N 1
ATOM 3165 C CA . ASP A 1 378 ? -63.504 -16.192 82.867 1.00 91.06 378 ASP A CA 1
ATOM 3166 C C . ASP A 1 378 ? -63.633 -14.948 83.756 1.00 91.06 378 ASP A C 1
ATOM 3168 O O . ASP A 1 378 ? -64.249 -14.996 84.824 1.00 91.06 378 ASP A O 1
ATOM 3172 N N . LYS A 1 379 ? -63.121 -13.795 83.302 1.00 92.31 379 LYS A N 1
ATOM 3173 C CA . LYS A 1 379 ? -63.266 -12.512 84.016 1.00 92.31 379 LYS A CA 1
ATOM 3174 C C . LYS A 1 379 ? -64.736 -12.110 84.162 1.00 92.31 379 LYS A C 1
ATOM 3176 O O . LYS A 1 379 ? -65.125 -11.629 85.225 1.00 92.31 379 LYS A O 1
ATOM 3181 N N . ALA A 1 380 ? -65.555 -12.314 83.130 1.00 93.19 380 ALA A N 1
ATOM 3182 C CA . ALA A 1 380 ? -66.988 -12.037 83.178 1.00 93.19 380 ALA A CA 1
ATOM 3183 C C . ALA A 1 380 ? -67.722 -12.977 84.147 1.00 93.19 380 ALA A C 1
ATOM 3185 O O . ALA A 1 380 ? -68.579 -12.519 84.900 1.00 93.19 380 ALA A O 1
ATOM 3186 N N . CYS A 1 381 ? -67.354 -14.260 84.180 1.00 93.56 381 CYS A N 1
ATOM 3187 C CA . CYS A 1 381 ? -67.893 -15.243 85.116 1.00 93.56 381 CYS A CA 1
ATOM 3188 C C . CYS A 1 381 ? -67.561 -14.868 86.567 1.00 93.56 381 CYS A C 1
ATOM 3190 O O . CYS A 1 381 ? -68.459 -14.808 87.407 1.00 93.56 381 CYS A O 1
ATOM 3192 N N . LEU A 1 382 ? -66.300 -14.525 86.853 1.00 91.69 382 LEU A N 1
ATOM 3193 C CA . LEU A 1 382 ? -65.881 -14.054 88.177 1.00 91.69 382 LEU A CA 1
ATOM 3194 C C . LEU A 1 382 ? -66.617 -12.768 88.580 1.00 91.69 382 LEU A C 1
ATOM 3196 O O . LEU A 1 382 ? -67.137 -12.683 89.690 1.00 91.69 382 LEU A O 1
ATOM 3200 N N . ALA A 1 383 ? -66.737 -11.794 87.674 1.00 93.56 383 ALA A N 1
ATOM 3201 C CA . ALA A 1 383 ? -67.484 -10.565 87.937 1.00 93.56 383 ALA A CA 1
ATOM 3202 C C . ALA A 1 383 ? -68.973 -10.837 88.214 1.00 93.56 383 ALA A C 1
ATOM 3204 O O . ALA A 1 383 ? -69.541 -10.246 89.131 1.00 93.56 383 ALA A O 1
ATOM 3205 N N . ALA A 1 384 ? -69.602 -11.747 87.465 1.00 92.62 384 ALA A N 1
ATOM 3206 C CA . ALA A 1 384 ? -70.990 -12.147 87.684 1.00 92.62 384 ALA A CA 1
ATOM 3207 C C . ALA A 1 384 ? -71.183 -12.815 89.055 1.00 92.62 384 ALA A C 1
ATOM 3209 O O . ALA A 1 384 ? -72.133 -12.483 89.765 1.00 92.62 384 ALA A O 1
ATOM 3210 N N . GLN A 1 385 ? -70.256 -13.689 89.464 1.00 92.25 385 GLN A N 1
ATOM 3211 C CA . GLN A 1 385 ? -70.257 -14.291 90.802 1.00 92.25 385 GLN A CA 1
ATOM 3212 C C . GLN A 1 385 ? -70.097 -13.232 91.904 1.00 92.25 385 GLN A C 1
ATOM 3214 O O . GLN A 1 385 ? -70.789 -13.287 92.920 1.00 92.25 385 GLN A O 1
ATOM 3219 N N . GLU A 1 386 ? -69.219 -12.243 91.714 1.00 89.75 386 GLU A N 1
ATOM 3220 C CA . GLU A 1 386 ? -69.024 -11.149 92.671 1.00 89.75 386 GLU A CA 1
ATOM 3221 C C . GLU A 1 386 ? -70.290 -10.280 92.794 1.00 89.75 386 GLU A C 1
ATOM 3223 O O . GLU A 1 386 ? -70.731 -9.976 93.903 1.00 89.75 386 GLU A O 1
ATOM 3228 N N . ILE A 1 387 ? -70.920 -9.932 91.663 1.00 90.62 387 ILE A N 1
ATOM 3229 C CA . ILE A 1 387 ? -72.192 -9.191 91.622 1.00 90.62 387 ILE A CA 1
ATOM 3230 C C . ILE A 1 387 ? -73.283 -9.963 92.364 1.00 90.62 387 ILE A C 1
ATOM 3232 O O . ILE A 1 387 ? -73.996 -9.367 93.171 1.00 90.62 387 ILE A O 1
ATOM 3236 N N . GLN A 1 388 ? -73.391 -11.275 92.141 1.00 91.69 388 GLN A N 1
ATOM 3237 C CA . GLN A 1 388 ? -74.353 -12.120 92.844 1.00 91.69 388 GLN A CA 1
ATOM 3238 C C . GLN A 1 388 ? -74.133 -12.069 94.364 1.00 91.69 388 GLN A C 1
ATOM 3240 O O . GLN A 1 388 ? -75.077 -11.817 95.109 1.00 91.69 388 GLN A O 1
ATOM 3245 N N . ARG A 1 389 ? -72.884 -12.191 94.836 1.00 92.31 389 ARG A N 1
ATOM 3246 C CA . ARG A 1 389 ? -72.556 -12.076 96.270 1.00 92.31 389 ARG A CA 1
ATOM 3247 C C . ARG A 1 389 ? -72.932 -10.715 96.860 1.00 92.31 389 ARG A C 1
ATOM 3249 O O . ARG A 1 389 ? -73.362 -10.639 98.011 1.00 92.31 389 ARG A O 1
ATOM 3256 N N . PHE A 1 390 ? -72.745 -9.627 96.108 1.00 91.06 390 PHE A N 1
ATOM 3257 C CA . PHE A 1 390 ? -73.178 -8.296 96.546 1.00 91.06 390 PHE A CA 1
ATOM 3258 C C . PHE A 1 390 ? -74.702 -8.194 96.628 1.00 91.06 390 PHE A C 1
ATOM 3260 O O . PHE A 1 390 ? -75.209 -7.672 97.618 1.00 91.06 390 PHE A O 1
ATOM 3267 N N . GLN A 1 391 ? -75.422 -8.727 95.638 1.00 90.88 391 GLN A N 1
ATOM 3268 C CA . GLN A 1 391 ? -76.884 -8.748 95.630 1.00 90.88 391 GLN A CA 1
ATOM 3269 C C . GLN A 1 391 ? -77.451 -9.559 96.799 1.00 90.88 391 GLN A C 1
ATOM 3271 O O . GLN A 1 391 ? -78.349 -9.069 97.475 1.00 90.88 391 GLN A O 1
ATOM 3276 N N . GLU A 1 392 ? -76.904 -10.744 97.081 1.00 91.75 392 GLU A N 1
ATOM 3277 C CA . GLU A 1 392 ? -77.297 -11.580 98.226 1.00 91.75 392 GLU A CA 1
ATOM 3278 C C . GLU A 1 392 ? -77.084 -10.837 99.552 1.00 91.75 392 GLU A C 1
ATOM 3280 O O . GLU A 1 392 ? -78.008 -10.698 100.350 1.00 91.75 392 GLU A O 1
ATOM 3285 N N . ARG A 1 393 ? -75.902 -10.240 99.756 1.00 92.25 393 ARG A N 1
ATOM 3286 C CA . ARG A 1 393 ? -75.610 -9.449 100.963 1.00 92.25 393 ARG A CA 1
ATOM 3287 C C . ARG A 1 393 ? -76.537 -8.240 101.114 1.00 92.25 393 ARG A C 1
ATOM 3289 O O . ARG A 1 393 ? -76.913 -7.870 102.229 1.00 92.25 393 ARG A O 1
ATOM 3296 N N . ASP A 1 394 ? -76.858 -7.565 100.015 1.00 93.69 394 ASP A N 1
ATOM 3297 C CA . ASP A 1 394 ? -77.765 -6.421 100.040 1.00 93.69 394 ASP A CA 1
ATOM 3298 C C . ASP A 1 394 ? -79.211 -6.860 100.310 1.00 93.69 394 ASP A C 1
ATOM 3300 O O . ASP A 1 394 ? -79.901 -6.191 101.083 1.00 93.69 394 ASP A O 1
ATOM 3304 N N . GLN A 1 395 ? -79.643 -8.007 99.777 1.00 92.19 395 GLN A N 1
ATOM 3305 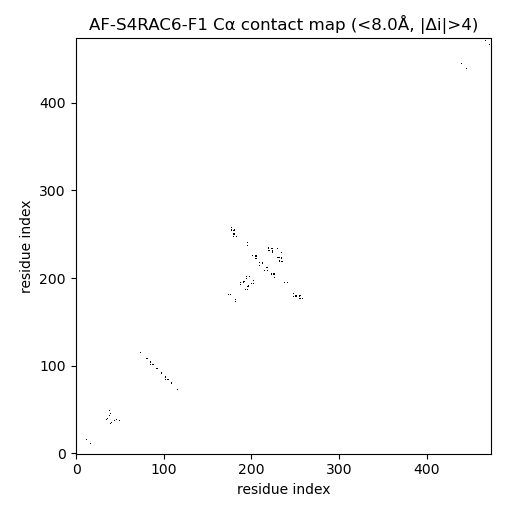C CA . GLN A 1 395 ? -80.926 -8.632 100.114 1.00 92.19 395 GLN A CA 1
ATOM 3306 C C . GLN A 1 395 ? -80.999 -8.971 101.606 1.00 92.19 395 GLN A C 1
ATOM 3308 O O . GLN A 1 395 ? -81.924 -8.512 102.271 1.00 92.19 395 GLN A O 1
ATOM 3313 N N . GLU A 1 396 ? -79.989 -9.637 102.171 1.00 92.44 396 GLU A N 1
ATOM 3314 C CA . GLU A 1 396 ? -79.923 -9.954 103.608 1.00 92.44 396 GLU A CA 1
ATOM 3315 C C . GLU A 1 396 ? -80.021 -8.698 104.491 1.00 92.44 396 GLU A C 1
ATOM 3317 O O . GLU A 1 396 ? -80.711 -8.679 105.518 1.00 92.44 396 GLU A O 1
ATOM 3322 N N . LYS A 1 397 ? -79.353 -7.605 104.094 1.00 92.38 397 LYS A N 1
ATOM 3323 C CA . LYS A 1 397 ? -79.449 -6.316 104.798 1.00 92.38 397 LYS A CA 1
ATOM 3324 C C . LYS A 1 397 ? -80.846 -5.716 104.704 1.00 92.38 397 LYS A C 1
ATOM 3326 O O . LYS A 1 397 ? -81.324 -5.139 105.683 1.00 92.38 397 LYS A O 1
ATOM 3331 N N . VAL A 1 398 ? -81.484 -5.788 103.537 1.00 92.62 398 VAL A N 1
ATOM 3332 C CA . VAL A 1 398 ? -82.856 -5.302 103.339 1.00 92.62 398 VAL A CA 1
ATOM 3333 C C . VAL A 1 398 ? -83.835 -6.126 104.175 1.00 92.62 398 VAL A C 1
ATOM 3335 O O . VAL A 1 398 ? -84.662 -5.541 104.875 1.00 92.62 398 VAL A O 1
ATOM 3338 N N . GLU A 1 399 ? -83.701 -7.450 104.179 1.00 91.31 399 GLU A N 1
ATOM 3339 C CA . GLU A 1 399 ? -84.502 -8.364 104.997 1.00 91.31 399 GLU A CA 1
ATOM 3340 C C . GLU A 1 399 ? -84.320 -8.096 106.493 1.00 91.31 399 GLU A C 1
ATOM 3342 O O . GLU A 1 399 ? -85.307 -7.918 107.209 1.00 91.31 399 GLU A O 1
ATOM 3347 N N . SER A 1 400 ? -83.078 -7.944 106.962 1.00 90.94 400 SER A N 1
ATOM 3348 C CA . SER A 1 400 ? -82.785 -7.580 108.356 1.00 90.94 400 SER A CA 1
ATOM 3349 C C . SER A 1 400 ? -83.425 -6.246 108.745 1.00 90.94 400 SER A C 1
ATOM 3351 O O . SER A 1 400 ? -84.050 -6.142 109.799 1.00 90.94 400 SER A O 1
ATOM 3353 N N . LYS A 1 401 ? -83.347 -5.226 107.877 1.00 90.25 401 LYS A N 1
ATOM 3354 C CA . LYS A 1 401 ? -84.007 -3.930 108.116 1.00 90.25 401 LYS A CA 1
ATOM 3355 C C . LYS A 1 401 ? -85.531 -4.039 108.130 1.00 90.25 401 LYS A C 1
ATOM 3357 O O . LYS A 1 401 ? -86.179 -3.312 108.880 1.00 90.25 401 LYS A O 1
ATOM 3362 N N . LEU A 1 402 ? -86.118 -4.901 107.302 1.00 90.06 402 LEU A N 1
ATOM 3363 C CA . LEU A 1 402 ? -87.560 -5.160 107.310 1.00 90.06 402 LEU A CA 1
ATOM 3364 C C . LEU A 1 402 ? -87.996 -5.847 108.607 1.00 90.06 402 LEU A C 1
ATOM 3366 O O . LEU A 1 402 ? -89.018 -5.463 109.174 1.00 90.06 402 LEU A O 1
ATOM 3370 N N . LEU A 1 403 ? -87.224 -6.819 109.097 1.00 91.50 403 LEU A N 1
ATOM 3371 C CA . LEU A 1 403 ? -87.476 -7.473 110.382 1.00 91.50 403 LEU A CA 1
ATOM 3372 C C . LEU A 1 403 ? -87.337 -6.491 111.550 1.00 91.50 403 LEU A C 1
ATOM 3374 O O . LEU A 1 403 ? -88.216 -6.445 112.405 1.00 91.50 403 LEU A O 1
ATOM 3378 N N . GLU A 1 404 ? -86.299 -5.652 111.549 1.00 89.44 404 GLU A N 1
ATOM 3379 C CA . GLU A 1 404 ? -86.113 -4.605 112.560 1.00 89.44 404 GLU A CA 1
ATOM 3380 C C . GLU A 1 404 ? -87.276 -3.601 112.553 1.00 89.44 404 GLU A C 1
ATOM 3382 O O . GLU A 1 404 ? -87.779 -3.225 113.611 1.00 89.44 404 GLU A O 1
ATOM 3387 N N . LYS A 1 405 ? -87.751 -3.191 111.367 1.00 90.25 405 LYS A N 1
ATOM 3388 C CA . LYS A 1 405 ? -88.943 -2.337 111.243 1.00 90.25 405 LYS A CA 1
ATOM 3389 C C . LYS A 1 405 ? -90.184 -3.005 111.827 1.00 90.25 405 LYS A C 1
ATOM 3391 O O . LYS A 1 405 ? -90.870 -2.373 112.619 1.00 90.25 405 LYS A O 1
ATOM 3396 N N . LYS A 1 406 ? -90.440 -4.275 111.498 1.00 88.38 406 LYS A N 1
ATOM 3397 C CA . LYS A 1 406 ? -91.571 -5.032 112.061 1.00 88.38 406 LYS A CA 1
ATOM 3398 C C . LYS A 1 406 ? -91.473 -5.166 113.583 1.00 88.38 406 LYS A C 1
ATOM 3400 O O . LYS A 1 406 ? -92.488 -5.056 114.261 1.00 88.38 406 LYS A O 1
ATOM 3405 N N . ALA A 1 407 ? -90.273 -5.379 114.123 1.00 89.62 407 ALA A N 1
ATOM 3406 C CA . ALA A 1 407 ? -90.051 -5.434 115.567 1.00 89.62 407 ALA A CA 1
ATOM 3407 C C . ALA A 1 407 ? -90.356 -4.084 116.233 1.00 89.62 407 ALA A C 1
ATOM 3409 O O . ALA A 1 407 ? -91.085 -4.048 117.217 1.00 89.62 407 ALA A O 1
ATOM 3410 N N . LYS A 1 408 ? -89.894 -2.969 115.649 1.00 88.19 408 LYS A N 1
ATOM 3411 C CA . LYS A 1 408 ? -90.229 -1.617 116.130 1.00 88.19 408 LYS A CA 1
ATOM 3412 C C . LYS A 1 408 ? -91.727 -1.334 116.064 1.00 88.19 408 LYS A C 1
ATOM 3414 O O . LYS A 1 408 ? -92.285 -0.838 117.030 1.00 88.19 408 LYS A O 1
ATOM 3419 N N . GLU A 1 409 ? -92.391 -1.709 114.972 1.00 86.56 409 GLU A N 1
ATOM 3420 C CA . GLU A 1 409 ? -93.850 -1.592 114.854 1.00 86.56 409 GLU A CA 1
ATOM 3421 C C . GLU A 1 409 ? -94.572 -2.393 115.952 1.00 86.56 409 GLU A C 1
ATOM 3423 O O . GLU A 1 409 ? -95.538 -1.908 116.536 1.00 86.56 409 GLU A O 1
ATOM 3428 N N . GLN A 1 410 ? -94.095 -3.596 116.288 1.00 84.94 410 GLN A N 1
ATOM 3429 C CA . GLN A 1 410 ? -94.639 -4.387 117.397 1.00 84.94 410 GLN A CA 1
ATOM 3430 C C . GLN A 1 410 ? -94.370 -3.746 118.765 1.00 84.94 410 GLN A C 1
ATOM 3432 O O . GLN A 1 410 ? -95.280 -3.696 119.594 1.00 84.94 410 GLN A O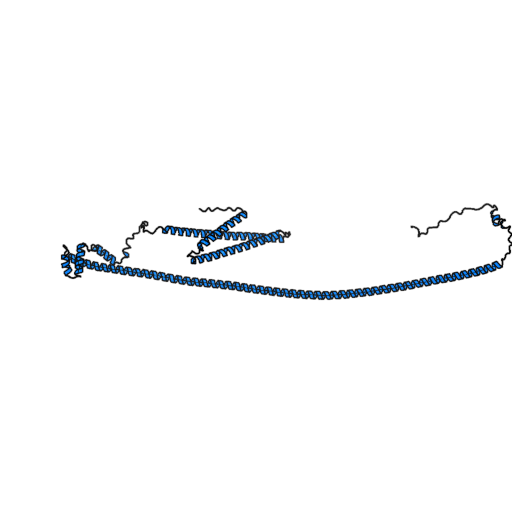 1
ATOM 3437 N N . GLU A 1 411 ? -93.162 -3.229 118.997 1.00 87.25 411 GLU A N 1
ATOM 3438 C CA . GLU A 1 411 ? -92.817 -2.480 120.210 1.00 87.25 411 GLU A CA 1
ATOM 3439 C C . GLU A 1 411 ? -93.690 -1.230 120.368 1.00 87.25 411 GLU A C 1
ATOM 3441 O O . GLU A 1 411 ? -94.156 -0.947 121.473 1.00 87.25 411 GLU A O 1
ATOM 3446 N N . ASP A 1 412 ? -93.962 -0.510 119.279 1.00 86.31 412 ASP A N 1
ATOM 3447 C CA . ASP A 1 412 ? -94.845 0.656 119.263 1.00 86.31 412 ASP A CA 1
ATOM 3448 C C . ASP A 1 412 ? -96.298 0.253 119.549 1.00 86.31 412 ASP A C 1
ATOM 3450 O O . ASP A 1 412 ? -96.941 0.865 120.399 1.00 86.31 412 ASP A O 1
ATOM 3454 N N . ILE A 1 413 ? -96.797 -0.842 118.962 1.00 85.88 413 ILE A N 1
ATOM 3455 C CA . ILE A 1 413 ? -98.123 -1.399 119.290 1.00 85.88 413 ILE A CA 1
ATOM 3456 C C . ILE A 1 413 ? -98.204 -1.794 120.773 1.00 85.88 413 ILE A C 1
ATOM 3458 O O . ILE A 1 413 ? -99.219 -1.555 121.436 1.00 85.88 413 ILE A O 1
ATOM 3462 N N . GLU A 1 414 ? -97.156 -2.405 121.329 1.00 84.25 414 GLU A N 1
ATOM 3463 C CA . GLU A 1 414 ? -97.097 -2.712 122.757 1.00 84.25 414 GLU A CA 1
ATOM 3464 C C . GLU A 1 414 ? -97.060 -1.451 123.620 1.00 84.25 414 GLU A C 1
ATOM 3466 O O . GLU A 1 414 ? -97.753 -1.385 124.642 1.00 84.25 414 GLU A O 1
ATOM 3471 N N . ARG A 1 415 ? -96.274 -0.446 123.223 1.00 82.50 415 ARG A N 1
ATOM 3472 C CA . ARG A 1 415 ? -96.197 0.855 123.890 1.00 82.50 415 ARG A CA 1
ATOM 3473 C C . ARG A 1 415 ? -97.562 1.527 123.898 1.00 82.50 415 ARG A C 1
ATOM 3475 O O . ARG A 1 415 ? -98.007 1.959 124.960 1.00 82.50 415 ARG A O 1
ATOM 3482 N N . ASP A 1 416 ? -98.253 1.535 122.767 1.00 83.56 416 ASP A N 1
ATOM 3483 C CA . ASP A 1 416 ? -99.593 2.091 122.622 1.00 83.56 416 ASP A CA 1
ATOM 3484 C C . ASP A 1 416 ? -100.612 1.327 123.467 1.00 83.56 416 ASP A C 1
ATOM 3486 O O . ASP A 1 416 ? -101.433 1.946 124.144 1.00 83.56 416 ASP A O 1
ATOM 3490 N N . ARG A 1 417 ? -100.518 -0.006 123.550 1.00 83.81 417 ARG A N 1
ATOM 3491 C CA . ARG A 1 417 ? -101.334 -0.807 124.482 1.00 83.81 417 ARG A CA 1
ATOM 3492 C C . ARG A 1 417 ? -101.061 -0.458 125.948 1.00 83.81 417 ARG A C 1
ATOM 3494 O O . ARG A 1 417 ? -102.005 -0.374 126.735 1.00 83.81 417 ARG A O 1
ATOM 3501 N N . ARG A 1 418 ? -99.798 -0.250 126.340 1.00 80.81 418 ARG A N 1
ATOM 3502 C CA . ARG A 1 418 ? -99.431 0.185 127.705 1.00 80.81 418 ARG A CA 1
ATOM 3503 C C . ARG A 1 418 ? -99.970 1.586 127.993 1.00 80.81 418 ARG A C 1
ATOM 3505 O O . ARG A 1 418 ? -100.560 1.801 129.050 1.00 80.81 418 ARG A O 1
ATOM 3512 N N . LEU A 1 419 ? -99.828 2.510 127.043 1.00 78.75 419 LEU A N 1
ATOM 3513 C CA . LEU A 1 419 ? -100.370 3.866 127.133 1.00 78.75 419 LEU A CA 1
ATOM 3514 C C . LEU A 1 419 ? -101.900 3.864 127.204 1.00 78.75 419 LEU A C 1
ATOM 3516 O O . LEU A 1 419 ? -102.457 4.631 127.981 1.00 78.75 419 LEU A O 1
ATOM 3520 N N . ALA A 1 420 ? -102.586 2.994 126.461 1.00 77.12 420 ALA A N 1
ATOM 3521 C CA . ALA A 1 420 ? -104.039 2.846 126.524 1.00 77.12 420 ALA A CA 1
ATOM 3522 C C . ALA A 1 420 ? -104.507 2.352 127.904 1.00 77.12 420 ALA A C 1
ATOM 3524 O O . ALA A 1 420 ? -105.438 2.923 128.467 1.00 77.12 420 ALA A O 1
ATOM 3525 N N . LYS A 1 421 ? -103.818 1.365 128.499 1.00 76.00 421 LYS A N 1
ATOM 3526 C CA . LYS A 1 421 ? -104.097 0.909 129.876 1.00 76.00 421 LYS A CA 1
ATOM 3527 C C . LYS A 1 421 ? -103.885 2.017 130.914 1.00 76.00 421 LYS A C 1
ATOM 3529 O O . LYS A 1 421 ? -104.707 2.178 131.810 1.00 76.00 421 LYS A O 1
ATOM 3534 N N . LEU A 1 422 ? -102.813 2.801 130.776 1.00 67.31 422 LEU A N 1
ATOM 3535 C CA . LEU A 1 422 ? -102.542 3.962 131.634 1.00 67.31 422 LEU A CA 1
ATOM 3536 C C . LEU A 1 422 ? -103.596 5.065 131.466 1.00 67.31 422 LEU A C 1
ATOM 3538 O O . LEU A 1 422 ? -104.062 5.617 132.458 1.00 67.31 422 LEU A O 1
ATOM 3542 N N . LYS A 1 423 ? -104.012 5.358 130.228 1.00 62.19 423 LYS A N 1
ATOM 3543 C CA . LYS A 1 423 ? -105.084 6.323 129.942 1.00 62.19 423 LYS A CA 1
ATOM 3544 C C . LYS A 1 423 ? -106.420 5.889 130.547 1.00 62.19 423 LYS A C 1
ATOM 3546 O O . LYS A 1 423 ? -107.124 6.735 131.076 1.00 62.19 423 LYS A O 1
ATOM 3551 N N . GLN A 1 424 ? -106.727 4.591 130.547 1.00 63.03 424 GLN A N 1
ATOM 3552 C CA . GLN A 1 424 ? -107.933 4.056 131.186 1.00 63.03 424 GLN A CA 1
ATOM 3553 C C . GLN A 1 424 ? -107.908 4.186 132.723 1.00 63.03 424 GLN A C 1
ATOM 3555 O O . GLN A 1 424 ? -108.956 4.343 133.339 1.00 63.03 424 GLN A O 1
ATOM 3560 N N . GLN A 1 425 ? -106.729 4.149 133.359 1.00 57.84 425 GLN A N 1
ATOM 3561 C CA . GLN A 1 425 ? -106.589 4.342 134.813 1.00 57.84 425 GLN A CA 1
ATOM 3562 C C . GLN A 1 425 ? -106.598 5.816 135.249 1.00 57.84 425 GLN A C 1
ATOM 3564 O O . GLN A 1 425 ? -106.783 6.103 136.429 1.00 57.84 425 GLN A O 1
ATOM 3569 N N . VAL A 1 426 ? -106.391 6.751 134.320 1.00 51.03 426 VAL A N 1
ATOM 3570 C CA . VAL A 1 426 ? -106.254 8.189 134.595 1.00 51.03 426 VAL A CA 1
ATOM 3571 C C . VAL A 1 426 ? -107.220 8.964 133.700 1.00 51.03 426 VAL A C 1
ATOM 3573 O O . VAL A 1 426 ? -106.845 9.884 132.977 1.00 51.03 426 VAL A O 1
ATOM 3576 N N . GLU A 1 427 ? -108.496 8.595 133.742 1.00 46.09 427 GLU A N 1
ATOM 3577 C CA . GLU A 1 427 ? -109.562 9.407 133.160 1.00 46.09 427 GLU A CA 1
ATOM 3578 C C . GLU A 1 427 ? -109.967 10.486 134.175 1.00 46.09 427 GLU A C 1
ATOM 3580 O O . GLU A 1 427 ? -110.963 10.398 134.890 1.00 46.09 427 GLU A O 1
ATOM 3585 N N . VAL A 1 428 ? -109.108 11.500 134.305 1.00 47.56 428 VAL A N 1
ATOM 3586 C CA . VAL A 1 428 ? -109.342 12.641 135.195 1.00 47.56 428 VAL A CA 1
ATOM 3587 C C . VAL A 1 428 ? -110.353 13.573 134.534 1.00 47.56 428 VAL A C 1
ATOM 3589 O O . VAL A 1 428 ? -110.021 14.329 133.620 1.00 47.56 428 VAL A O 1
ATOM 3592 N N . HIS A 1 429 ? -111.585 13.547 135.036 1.00 44.56 429 HIS A N 1
ATOM 3593 C CA . HIS A 1 429 ? -112.580 14.581 134.775 1.00 44.56 429 HIS A CA 1
ATOM 3594 C C . HIS A 1 429 ? -112.150 15.884 135.461 1.00 44.56 429 HIS A C 1
ATOM 3596 O O . HIS A 1 429 ? -112.253 16.030 136.678 1.00 44.56 429 HIS A O 1
ATOM 3602 N N . VAL A 1 430 ? -111.647 16.833 134.670 1.00 48.53 430 VAL A N 1
ATOM 3603 C CA . VAL A 1 430 ? -111.439 18.222 135.096 1.00 48.53 430 VAL A CA 1
ATOM 3604 C C . VAL A 1 430 ? -112.453 19.096 134.375 1.00 48.53 430 VAL A C 1
ATOM 3606 O O . VAL A 1 430 ? -112.397 19.240 133.154 1.00 48.53 430 VAL A O 1
ATOM 3609 N N . GLU A 1 431 ? -113.353 19.715 135.136 1.00 56.78 431 GLU A N 1
ATOM 3610 C CA . GLU A 1 431 ? -114.218 20.774 134.627 1.00 56.78 431 GLU A CA 1
ATOM 3611 C C . GLU A 1 431 ? -113.387 22.011 134.269 1.00 56.78 431 GLU A C 1
ATOM 3613 O O . GLU A 1 431 ? -112.516 22.477 135.013 1.00 56.78 431 GLU A O 1
ATOM 3618 N N . ARG A 1 432 ? -113.626 22.522 133.063 1.00 58.81 432 ARG A N 1
ATOM 3619 C CA . ARG A 1 432 ? -112.843 23.593 132.456 1.00 58.81 432 ARG A CA 1
ATOM 3620 C C . ARG A 1 432 ? -113.291 24.942 133.017 1.00 58.81 432 ARG A C 1
ATOM 3622 O O . ARG A 1 432 ? -114.208 25.547 132.481 1.00 58.81 432 ARG A O 1
ATOM 3629 N N . ASP A 1 433 ? -112.612 25.419 134.060 1.00 58.59 433 ASP A N 1
ATOM 3630 C CA . ASP A 1 433 ? -112.775 26.781 134.593 1.00 58.59 433 ASP A CA 1
ATOM 3631 C C . ASP A 1 433 ? -112.260 27.826 133.570 1.00 58.59 433 ASP A C 1
ATOM 3633 O O . ASP A 1 433 ? -111.045 27.908 133.329 1.00 58.59 433 ASP A O 1
ATOM 3637 N N . PRO A 1 434 ? -113.147 28.636 132.956 1.00 69.19 434 PRO A N 1
ATOM 3638 C CA . PRO A 1 434 ? -112.778 29.630 131.947 1.00 69.19 434 PRO A CA 1
ATOM 3639 C C . PRO A 1 434 ? -111.910 30.776 132.503 1.00 69.19 434 PRO A C 1
ATOM 3641 O O . PRO A 1 434 ? -111.260 31.481 131.733 1.00 69.19 434 PRO A O 1
ATOM 3644 N N . SER A 1 435 ? -111.806 30.924 133.828 1.00 65.62 435 SER A N 1
ATOM 3645 C CA . SER A 1 435 ? -111.005 31.963 134.496 1.00 65.62 435 SER A CA 1
ATOM 3646 C C . SER A 1 435 ? -109.501 31.649 134.548 1.00 65.62 435 SER A C 1
ATOM 3648 O O . SER A 1 435 ? -108.696 32.506 134.923 1.00 65.62 435 SER A O 1
ATOM 3650 N N . ARG A 1 436 ? -109.085 30.414 134.216 1.00 64.50 436 ARG A N 1
ATOM 3651 C CA . ARG A 1 436 ? -107.694 29.949 134.395 1.00 64.50 436 ARG A CA 1
ATOM 3652 C C . ARG A 1 436 ? -106.687 30.637 133.474 1.00 64.50 436 ARG A C 1
ATOM 3654 O O . ARG A 1 436 ? -105.525 30.760 133.848 1.00 64.50 436 ARG A O 1
ATOM 3661 N N . LEU A 1 437 ? -107.127 31.117 132.312 1.00 65.44 437 LEU A N 1
ATOM 3662 C CA . LEU A 1 437 ? -106.271 31.842 131.366 1.00 65.44 437 LEU A CA 1
ATOM 3663 C C . LEU A 1 437 ? -105.752 33.181 131.922 1.00 65.44 437 LEU A C 1
ATOM 3665 O O . LEU A 1 437 ? -104.716 33.649 131.465 1.00 65.44 437 LEU A O 1
ATOM 3669 N N . LEU A 1 438 ? -106.419 33.768 132.924 1.00 64.31 438 LEU A N 1
ATOM 3670 C CA . LEU A 1 438 ? -106.048 35.065 133.509 1.00 64.31 438 LEU A CA 1
ATOM 3671 C C . LEU A 1 438 ? -105.249 34.950 134.821 1.00 64.31 438 LEU A C 1
ATOM 3673 O O . LEU A 1 438 ? -104.899 35.965 135.419 1.00 64.31 438 LEU A O 1
ATOM 3677 N N . LYS A 1 439 ? -104.930 33.731 135.283 1.00 64.75 439 LYS A N 1
ATOM 3678 C CA . LYS A 1 439 ? -104.122 33.505 136.494 1.00 64.75 439 LYS A CA 1
ATOM 3679 C C . LYS A 1 439 ? -102.685 33.130 136.117 1.00 64.75 439 LYS A C 1
ATOM 3681 O O . LYS A 1 439 ? -102.458 32.176 135.376 1.00 64.75 439 LYS A O 1
ATOM 3686 N N . LEU A 1 440 ? -101.710 33.858 136.665 1.00 68.62 440 LEU A N 1
ATOM 3687 C CA . LEU A 1 440 ? -100.279 33.574 136.495 1.00 68.62 440 LEU A CA 1
ATOM 3688 C C . LEU A 1 440 ? -99.957 32.153 137.000 1.00 68.62 440 LEU A C 1
ATOM 3690 O O . LEU A 1 440 ? -100.395 31.745 138.078 1.00 68.62 440 LEU A O 1
ATOM 3694 N N . THR A 1 441 ? -99.200 31.374 136.222 1.00 65.75 441 THR A N 1
ATOM 3695 C CA . THR A 1 441 ? -98.813 30.003 136.589 1.00 65.75 441 THR A CA 1
ATOM 3696 C C . THR A 1 441 ? -97.839 30.004 137.772 1.00 65.75 441 THR A C 1
ATOM 3698 O O . THR A 1 441 ? -97.037 30.922 137.925 1.00 65.75 441 THR A O 1
ATOM 3701 N N . LYS A 1 442 ? -97.861 28.953 138.611 1.00 65.62 442 LYS A N 1
ATOM 3702 C CA . LYS A 1 442 ? -96.942 28.821 139.767 1.00 65.62 442 LYS A CA 1
ATOM 3703 C C . LYS A 1 442 ? -95.469 28.978 139.373 1.00 65.62 442 LYS A C 1
ATOM 3705 O O . LYS A 1 442 ? -94.710 29.608 140.096 1.00 65.62 442 LYS A O 1
ATOM 3710 N N . GLY A 1 443 ? -95.088 28.473 138.198 1.00 68.50 443 GLY A N 1
ATOM 3711 C CA . GLY A 1 443 ? -93.735 28.644 137.663 1.00 68.50 443 GLY A CA 1
ATOM 3712 C C . GLY A 1 443 ? -93.385 30.090 137.306 1.00 68.50 443 GLY A C 1
ATOM 3713 O O . GLY A 1 443 ? -92.207 30.422 137.245 1.00 68.50 443 GLY A O 1
ATOM 3714 N N . TRP A 1 444 ? -94.383 30.950 137.088 1.00 65.81 444 TRP A N 1
ATOM 3715 C CA . TRP A 1 444 ? -94.175 32.374 136.85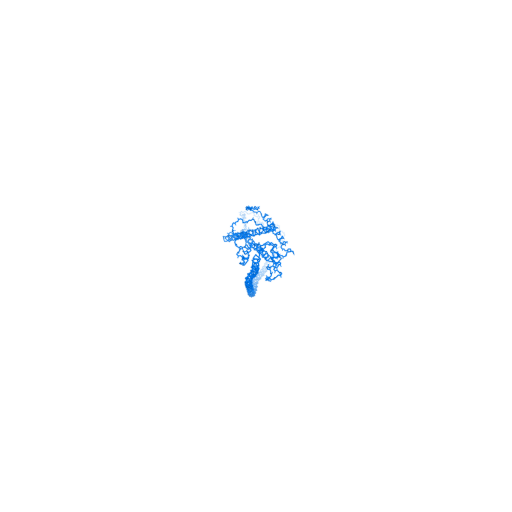9 1.00 65.81 444 TRP A CA 1
ATOM 3716 C C . TRP A 1 444 ? -94.114 33.172 138.166 1.00 65.81 444 TRP A C 1
ATOM 3718 O O . TRP A 1 444 ? -93.230 34.008 138.312 1.00 65.81 444 TRP A O 1
ATOM 3728 N N . LEU A 1 445 ? -94.919 32.799 139.170 1.00 67.19 445 LEU A N 1
ATOM 3729 C CA . LEU A 1 445 ? -94.789 33.305 140.546 1.00 67.19 445 LEU A CA 1
ATOM 3730 C C . LEU A 1 445 ? -93.417 32.990 141.177 1.00 67.19 445 LEU A C 1
ATOM 3732 O O . LEU A 1 445 ? -92.897 33.809 141.932 1.00 67.19 445 LEU A O 1
ATOM 3736 N N . GLU A 1 446 ? -92.817 31.838 140.855 1.00 61.84 446 GLU A N 1
ATOM 3737 C CA . GLU A 1 446 ? -91.465 31.460 141.309 1.00 61.84 446 GLU A CA 1
ATOM 3738 C C . GLU A 1 446 ? -90.348 32.264 140.622 1.00 61.84 446 GLU A C 1
ATOM 3740 O O . GLU A 1 446 ? -89.319 32.522 141.234 1.00 61.84 446 GLU A O 1
ATOM 3745 N N . ARG A 1 447 ? -90.545 32.736 139.382 1.00 61.34 447 ARG A N 1
ATOM 3746 C CA . ARG A 1 447 ? -89.539 33.563 138.683 1.00 61.34 447 ARG A CA 1
ATOM 3747 C C . ARG A 1 447 ? -89.590 35.045 139.064 1.00 61.34 447 ARG A C 1
ATOM 3749 O O . ARG A 1 447 ? -88.601 35.740 138.866 1.00 61.34 447 ARG A O 1
ATOM 3756 N N . THR A 1 448 ? -90.705 35.532 139.609 1.00 59.75 448 THR A N 1
ATOM 3757 C CA . THR A 1 448 ? -90.867 36.935 140.044 1.00 59.75 448 THR A CA 1
ATOM 3758 C C . THR A 1 448 ? -90.502 37.185 141.511 1.00 59.75 448 THR A C 1
ATOM 3760 O O . THR A 1 448 ? -90.595 38.317 141.979 1.00 59.75 448 THR A O 1
ATOM 3763 N N . LYS A 1 449 ? -90.078 36.161 142.262 1.00 55.75 449 LYS A N 1
ATOM 3764 C CA . LYS A 1 449 ? -89.533 36.340 143.615 1.00 55.75 449 LYS A CA 1
ATOM 3765 C C . LYS A 1 449 ? -88.037 36.659 143.537 1.00 55.75 449 LYS A C 1
ATOM 3767 O O . LYS A 1 449 ? -87.240 35.831 143.109 1.00 55.75 449 LYS A O 1
ATOM 3772 N N . HIS A 1 450 ? -87.664 37.864 143.967 1.00 47.28 450 HIS A N 1
ATOM 3773 C CA . HIS A 1 450 ? -86.273 38.299 144.101 1.00 47.28 450 HIS A CA 1
ATOM 3774 C C . HIS A 1 450 ? -85.536 37.479 145.172 1.00 47.28 450 HIS A C 1
ATOM 3776 O O . HIS A 1 450 ? -85.829 37.597 146.360 1.00 47.28 450 HIS A O 1
ATOM 3782 N N . ILE A 1 451 ? -84.548 36.690 144.744 1.00 49.59 451 ILE A N 1
ATOM 3783 C CA . ILE A 1 451 ? -83.566 36.010 145.595 1.00 49.59 451 ILE A CA 1
ATOM 3784 C C . ILE A 1 451 ? -82.184 36.310 144.995 1.00 49.59 451 ILE A C 1
ATOM 3786 O O . ILE A 1 451 ? -81.885 35.889 143.880 1.00 49.59 451 ILE A O 1
ATOM 3790 N N . GLY A 1 452 ? -81.355 37.083 145.699 1.00 42.38 452 GLY A N 1
ATOM 3791 C CA . GLY A 1 452 ? -79.904 37.120 145.458 1.00 42.38 452 GLY A CA 1
ATOM 3792 C C . GLY A 1 452 ? -79.185 36.066 146.312 1.00 42.38 452 GLY A C 1
ATOM 3793 O O . GLY A 1 452 ? -79.846 35.340 147.051 1.00 42.38 452 GLY A O 1
ATOM 3794 N N . PRO A 1 453 ? -77.843 36.028 146.346 1.00 53.19 453 PRO A N 1
ATOM 3795 C CA . PRO A 1 453 ? -76.871 36.356 145.309 1.00 53.19 453 PRO A CA 1
ATOM 3796 C C . PRO A 1 453 ? -75.982 35.124 145.031 1.00 53.19 453 PRO A C 1
ATOM 3798 O O . PRO A 1 453 ? -75.224 34.716 145.903 1.00 53.19 453 PRO A O 1
ATOM 3801 N N . SER A 1 454 ? -76.011 34.524 143.838 1.00 35.25 454 SER A N 1
ATOM 3802 C CA . SER A 1 454 ? -74.892 33.671 143.401 1.00 35.25 454 SER A CA 1
ATOM 3803 C C . SER A 1 454 ? -74.971 33.316 141.919 1.00 35.25 454 SER A C 1
ATOM 3805 O O . SER A 1 454 ? -75.962 32.761 141.456 1.00 35.25 454 SER A O 1
ATOM 3807 N N . GLY A 1 455 ? -73.881 33.591 141.201 1.00 41.66 455 GLY A N 1
ATOM 3808 C CA . GLY A 1 455 ? -73.397 32.683 140.161 1.00 41.66 455 GLY A CA 1
ATOM 3809 C C . GLY A 1 455 ? -74.105 32.689 138.807 1.00 41.66 455 GLY A C 1
ATOM 3810 O O . GLY A 1 455 ? -74.393 31.625 138.276 1.00 41.66 455 GLY A O 1
ATOM 3811 N N . GLY A 1 456 ? -74.330 33.857 138.205 1.00 40.09 456 GLY A N 1
ATOM 3812 C CA . GLY A 1 456 ? -74.706 33.975 136.789 1.00 40.09 456 GLY A CA 1
ATOM 3813 C C . GLY A 1 456 ? -73.513 34.338 135.902 1.00 40.09 456 GLY A C 1
ATOM 3814 O O . GLY A 1 456 ? -73.484 35.427 135.340 1.00 40.09 456 GLY A O 1
ATOM 3815 N N . GLY A 1 457 ? -72.497 33.473 135.828 1.00 45.00 457 GLY A N 1
ATOM 3816 C CA . GLY A 1 457 ? -71.359 33.655 134.920 1.00 45.00 457 GLY A CA 1
ATOM 3817 C C . GLY A 1 457 ? -71.756 33.443 133.445 1.00 45.00 457 GLY A C 1
ATOM 3818 O O . GLY A 1 457 ? -72.538 32.534 133.165 1.00 45.00 457 GLY A O 1
ATOM 3819 N N . PRO A 1 458 ? -71.227 34.223 132.482 1.00 49.75 458 PRO A N 1
ATOM 3820 C CA . PRO A 1 458 ? -71.456 33.987 131.057 1.00 49.75 458 PRO A CA 1
ATOM 3821 C C . PRO A 1 458 ? -70.717 32.732 130.568 1.00 49.75 458 PRO A C 1
ATOM 3823 O O . PRO A 1 458 ? -69.513 32.587 130.784 1.00 49.75 458 PRO A O 1
ATOM 3826 N N . LEU A 1 459 ? -71.431 31.854 129.856 1.00 45.19 459 LEU A N 1
ATOM 3827 C CA . LEU A 1 459 ? -70.874 30.770 129.041 1.00 45.19 459 LEU A CA 1
ATOM 3828 C C . LEU A 1 459 ? -69.959 31.358 127.952 1.00 45.19 459 LEU A C 1
ATOM 3830 O O . LEU A 1 459 ? -70.395 31.706 126.857 1.00 45.19 459 LEU A O 1
ATOM 3834 N N . LEU A 1 460 ? -68.673 31.484 128.273 1.00 52.59 460 LEU A N 1
ATOM 3835 C CA . LEU A 1 460 ? -67.603 31.693 127.307 1.00 52.59 460 LEU A CA 1
ATOM 3836 C C . LEU A 1 460 ? -67.309 30.375 126.575 1.00 52.59 460 LEU A C 1
ATOM 3838 O O . LEU A 1 460 ? -67.138 29.337 127.211 1.00 52.59 460 LEU A O 1
ATOM 3842 N N . LYS A 1 461 ? -67.132 30.498 125.253 1.00 51.62 461 LYS A N 1
ATOM 3843 C CA . LYS A 1 461 ? -66.649 29.515 124.259 1.00 51.62 461 LYS A CA 1
ATOM 3844 C C . LYS A 1 461 ? -67.723 28.688 123.547 1.00 51.62 461 LYS A C 1
ATOM 3846 O O . LYS A 1 461 ? -68.090 27.595 123.958 1.00 51.62 461 LYS A O 1
ATOM 3851 N N . ILE A 1 462 ? -68.093 29.181 122.366 1.00 55.06 462 ILE A N 1
ATOM 3852 C CA . ILE A 1 462 ? -68.492 28.353 121.224 1.00 55.06 462 ILE A CA 1
ATOM 3853 C C . ILE A 1 462 ? -67.199 27.695 120.696 1.00 55.06 462 ILE A C 1
ATOM 3855 O O . ILE A 1 462 ? -66.312 28.421 120.242 1.00 55.06 462 ILE A O 1
ATOM 3859 N N . PRO A 1 463 ? -67.015 26.366 120.774 1.00 58.97 463 PRO A N 1
ATOM 3860 C CA . PRO A 1 463 ? -65.858 25.716 120.171 1.00 58.97 463 PRO A CA 1
ATOM 3861 C C . PRO A 1 463 ? -66.018 25.688 118.643 1.00 58.97 463 PRO A C 1
ATOM 3863 O O . PRO A 1 463 ? -66.949 25.078 118.115 1.00 58.97 463 PRO A O 1
ATOM 3866 N N . HIS A 1 464 ? -65.104 26.335 117.918 1.00 58.03 464 HIS A N 1
ATOM 3867 C CA . HIS A 1 464 ? -64.950 26.104 116.482 1.00 58.03 464 HIS A CA 1
ATOM 3868 C C . HIS A 1 464 ? -64.466 24.662 116.257 1.00 58.03 464 HIS A C 1
ATOM 3870 O O . HIS A 1 464 ? -63.580 24.179 116.963 1.00 58.03 464 HIS A O 1
ATOM 3876 N N . ARG A 1 465 ? -65.074 23.956 115.294 1.00 61.34 465 ARG A N 1
ATOM 3877 C CA . ARG A 1 465 ? -64.697 22.585 114.916 1.00 61.34 465 ARG A CA 1
ATOM 3878 C C . ARG A 1 465 ? -63.231 22.536 114.474 1.00 61.34 465 ARG A C 1
ATOM 3880 O O . ARG A 1 465 ? -62.820 23.338 113.641 1.00 61.34 465 ARG A O 1
ATOM 3887 N N . ALA A 1 466 ? -62.483 21.562 114.988 1.00 64.12 466 ALA A N 1
ATOM 3888 C CA . ALA A 1 466 ? -61.161 21.218 114.479 1.00 64.12 466 ALA A CA 1
ATOM 3889 C C . ALA A 1 466 ? -61.265 20.768 113.012 1.00 64.12 466 ALA A C 1
ATOM 3891 O O . ALA A 1 466 ? -62.137 19.964 112.669 1.00 64.12 466 ALA A O 1
ATOM 3892 N N . VAL A 1 467 ? -60.393 21.300 112.154 1.00 65.88 467 VAL A N 1
ATOM 3893 C CA . VAL A 1 467 ? -60.215 20.825 110.777 1.00 65.88 467 VAL A CA 1
ATOM 3894 C C . VAL A 1 467 ? -59.441 19.504 110.851 1.00 65.88 467 VAL A C 1
ATOM 3896 O O . VAL A 1 467 ? -58.333 19.512 111.380 1.00 65.88 467 VAL A O 1
ATOM 3899 N N . PRO A 1 468 ? -60.000 18.373 110.384 1.00 71.69 468 PRO A N 1
ATOM 3900 C CA . PRO A 1 468 ? -59.301 17.089 110.394 1.00 71.69 468 PRO A CA 1
ATOM 3901 C C . PRO A 1 468 ? -58.050 17.110 109.506 1.00 71.69 468 PRO A C 1
ATOM 3903 O O . PRO A 1 468 ? -58.070 17.721 108.438 1.00 71.69 468 PRO A O 1
ATOM 3906 N N . ASP A 1 469 ? -57.006 16.381 109.903 1.00 68.25 469 ASP A N 1
ATOM 3907 C CA . ASP A 1 469 ? -55.669 16.430 109.286 1.00 68.25 469 ASP A CA 1
ATOM 3908 C C . ASP A 1 469 ? -55.645 16.125 107.774 1.00 68.25 469 ASP A C 1
ATOM 3910 O O . ASP A 1 469 ? -54.807 16.648 107.049 1.00 68.25 469 ASP A O 1
ATOM 3914 N N . TRP A 1 470 ? -56.619 15.375 107.247 1.00 68.44 470 TRP A N 1
ATOM 3915 C CA . TRP A 1 470 ? -56.751 15.093 105.806 1.00 68.44 470 TRP A CA 1
ATOM 3916 C C . TRP A 1 470 ? -57.265 16.278 104.964 1.00 68.44 470 TRP A C 1
ATOM 3918 O O . TRP A 1 470 ? -57.379 16.163 103.745 1.00 68.44 470 TRP A O 1
ATOM 3928 N N . ARG A 1 471 ? -57.593 17.414 105.595 1.00 67.25 471 ARG A N 1
ATOM 3929 C CA . ARG A 1 471 ? -57.914 18.692 104.933 1.00 67.25 471 ARG A CA 1
ATOM 3930 C C . ARG A 1 471 ? -56.834 19.764 105.117 1.00 67.25 471 ARG A C 1
ATOM 3932 O O . ARG A 1 471 ? -57.061 20.904 104.719 1.00 67.25 471 ARG A O 1
ATOM 3939 N N . GLN A 1 472 ? -55.671 19.435 105.683 1.00 56.69 472 GLN A N 1
ATOM 3940 C CA . GLN A 1 472 ? -54.518 20.336 105.632 1.00 56.69 472 GLN A CA 1
ATOM 3941 C C . GLN A 1 472 ? -53.909 20.301 104.218 1.00 56.69 472 GLN A C 1
ATOM 3943 O O . GLN A 1 472 ? -53.308 19.303 103.835 1.00 56.69 472 GLN A O 1
ATOM 3948 N N . GLY A 1 473 ? -54.075 21.378 103.438 1.00 65.62 473 GLY A N 1
ATOM 3949 C CA . GLY A 1 473 ? -53.402 21.551 102.138 1.00 65.62 473 GLY A CA 1
ATOM 3950 C C . GLY A 1 473 ? -54.289 21.588 100.885 1.00 65.62 473 GLY A C 1
ATOM 3951 O O . GLY A 1 473 ? -53.766 21.359 99.797 1.00 65.62 473 GLY A O 1
ATOM 3952 N N . LEU A 1 474 ? -55.589 21.878 101.019 1.00 51.19 474 LEU A N 1
ATOM 3953 C CA . LEU A 1 474 ? -56.441 22.331 99.907 1.00 51.19 474 LEU A CA 1
ATOM 3954 C C . LEU A 1 474 ? -56.633 23.846 99.942 1.00 51.19 474 LEU A C 1
ATOM 3956 O O . LEU A 1 474 ? -56.907 24.359 101.052 1.00 51.19 474 LEU A O 1
#

Solvent-accessible surface area (backbone atoms only — not comparable to full-atom values): 27481 Å² total; per-residue (Å²): 138,82,80,83,74,82,79,75,90,63,92,72,57,72,71,56,58,53,52,50,51,52,51,51,51,51,51,51,52,50,52,56,48,51,48,47,55,73,71,67,40,98,80,54,90,55,60,76,76,44,48,67,55,52,54,51,48,53,48,53,54,50,50,53,51,51,48,54,52,49,48,52,52,52,52,50,49,51,50,51,54,50,51,52,52,56,51,56,68,70,65,74,63,94,45,72,69,52,53,53,51,51,50,52,53,49,54,49,52,51,50,51,52,50,53,50,54,50,53,52,49,54,53,49,55,50,51,54,49,51,53,51,50,52,52,50,51,50,54,52,51,52,52,52,52,50,52,52,62,62,59,67,76,59,73,84,70,87,69,94,79,86,74,96,65,95,69,91,81,84,64,68,72,70,73,76,52,54,70,49,49,55,50,40,53,51,48,31,68,71,40,54,39,98,54,63,63,48,55,75,65,57,43,50,46,47,50,54,46,43,69,74,40,74,85,43,87,64,40,61,67,56,39,49,77,71,30,89,91,61,54,72,65,57,55,52,51,48,52,52,51,51,51,55,51,49,55,38,51,50,47,25,54,50,45,53,52,53,51,53,52,54,52,52,50,54,50,52,55,52,52,55,54,51,51,57,56,49,54,56,55,52,53,56,51,50,56,52,51,52,54,49,52,51,52,55,52,51,53,52,50,53,52,49,49,52,52,51,53,50,50,54,50,51,52,50,51,49,54,52,50,50,52,50,50,52,52,52,51,52,53,53,48,54,50,51,51,53,51,52,50,51,52,50,53,52,50,50,53,51,52,51,51,52,48,54,54,49,52,52,51,52,49,52,50,52,54,48,54,52,49,53,48,51,53,50,51,51,52,49,51,54,49,51,54,51,51,50,54,50,51,53,54,51,48,54,51,51,51,51,51,50,52,53,50,54,50,50,54,50,51,49,52,50,48,50,52,53,51,50,56,52,48,69,74,58,73,76,88,71,83,83,65,84,67,56,85,80,54,84,49,72,75,52,61,63,71,71,55,92,75,84,87,82,87,87,76,81,90,78,77,85,81,79,80,82,80,58,78,95,64,72,86,123

Organism: Petromyzon marinus (NCBI:txid7757)